Protein AF-A0A2L0NEP8-F1 (afdb_monomer)

Foldseek 3Di:
DDDDDDDDDDDDDDDDDDDDDDDDDDDDDDDDDDDDDDDDDDDDDDDDDDDDDDDDDDDDDDDDDDDDDDDDDDDDDDDDDDDDDDDDDDDQPFDDDDPVPVVVPPPDDDDDDDDDDDDDPPPPPDDPCPVVPLDLQCLQVLLQVLLVVLVPDPLSVLLCVLLVVLCVPRHPCSSVPDCSPVNSVVSSCVSNVVVVVVCVVVVNLVVVLLVVLCVPQLVVQLVCQVVVLCPVLDVLLVQQLVQLLVCCCDPSVNVNNNSLSRSLVVSSVVCNVSSHHNCSSVVSSVNSNVSRVVVVVVVLVPDDPVSVVVVVVSVVVSVVVCCLQPPLPDDLLCNLVNCVPPVVSNLCQQLLQLLVQLLQVLVPFPPVQNVLEAEEEAEVSSQVSCVVNNVVSVDDRHQALERCSLVVDWDALSSQAKYFYWYFPPPPPPVVQFAPKDFRGFGDSVNPRDDRRHRTTGIITGGGPDGRNVCSVVRHDYD

Solvent-accessible surface area (backbone atoms only — not comparable to full-atom values): 29131 Å² total; per-residue (Å²): 131,84,89,84,89,86,88,85,88,79,87,83,81,94,76,88,80,82,88,80,82,81,82,84,84,83,84,88,79,86,88,81,91,82,87,91,78,84,84,80,85,87,79,82,84,83,84,81,86,80,88,81,88,81,87,86,86,84,86,86,90,88,80,88,90,88,83,85,84,89,81,90,86,89,87,90,85,92,90,87,88,89,84,83,89,84,83,91,73,98,65,78,97,64,82,86,77,66,73,71,65,65,65,68,73,72,77,79,83,76,85,93,73,88,90,88,81,81,83,92,75,83,84,76,79,65,74,86,70,51,89,75,70,75,64,51,70,55,27,42,59,50,11,45,54,51,6,56,38,45,64,74,42,64,65,58,54,54,52,46,66,18,38,52,58,18,25,69,72,74,19,58,55,73,71,66,72,51,69,34,50,57,50,6,49,49,39,15,49,64,62,17,38,69,46,57,51,50,34,61,75,64,72,35,58,68,58,56,38,50,47,43,41,29,70,74,44,10,68,58,24,42,69,46,27,66,63,42,70,41,48,80,75,36,64,78,44,45,71,32,25,55,43,6,38,53,33,24,67,64,35,80,93,43,38,71,50,26,17,59,57,49,14,42,61,45,32,45,51,52,33,47,74,58,13,37,63,52,69,78,46,44,73,46,52,52,53,25,29,62,57,7,46,59,68,50,50,54,59,41,68,75,39,59,70,72,56,37,50,54,50,52,52,52,51,50,49,49,49,52,54,46,45,61,55,76,41,94,75,57,61,68,70,54,40,64,79,34,31,88,83,37,48,79,77,40,68,69,65,31,34,66,38,40,22,47,27,47,40,57,41,54,64,75,47,56,76,89,45,50,87,20,38,43,44,39,22,59,40,59,64,58,36,49,29,32,61,72,41,14,61,88,65,71,46,75,76,54,43,35,24,27,52,75,48,39,76,77,56,65,67,60,63,80,47,66,24,38,30,41,40,37,44,43,74,88,56,79,74,66,66,75,56,42,33,76,67,40,77,64,32,53,20,56,50,89,44,86,53,89,42,73,55,52,59,11,45,29,27,43,19,61,19,60,74,58,53,37,77,78,42,43,78,76,53,48,47,69,118

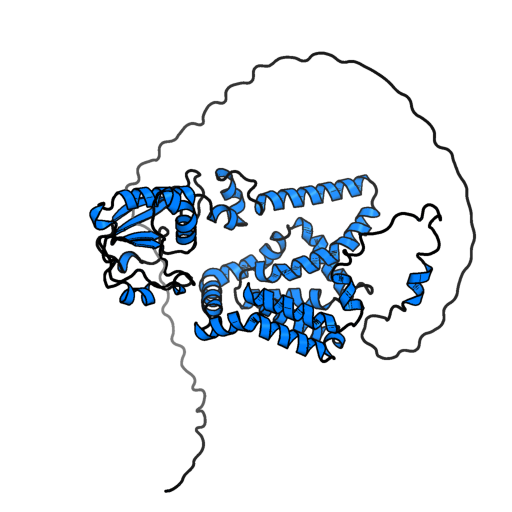Secondary structure (DSSP, 8-state):
--------PPPPP-PPPP-PPPPPPPPPPP-------PPPPP-PPPPPPPPPP---------------------------------------SS----THHHHTTSSSS------------TT---GGGSTTT--TTHHHHHHHHHHHHHTT-THHHHHHHHHHHHHHHHS-GGGGSSSHHHHHHHHHHHHHHHHHHHHHHTT-HHHHHHHHIIIIIHHHHHHHHHHHHHHTT-GGGHHHHHHHHHHHHH-TTTGGGHHHHHHHHHHHHHHHHTT--GGGGHHHHHHHHHHHHHHHHHHHHTS-HHHHHHHHHHHHHHHHHHHHHHSS-S-GGGTHHHHTT-GGGTTTTTHHHHHHHHHHHHHTS-HHHHTT-EEEESSHHHHHHHHHHSGGGTPPPPEE-BGGGGGG-PPPTT--S-EEEE--TT---GGGGEES-EEEEE---SS----TTTT-EEEEESEESS-HHHHHHHH-B--

Structure (mmCIF, N/CA/C/O backbone):
data_AF-A0A2L0NEP8-F1
#
_entry.id   AF-A0A2L0NEP8-F1
#
loop_
_atom_site.group_PDB
_atom_site.id
_atom_site.type_symbol
_atom_site.label_atom_id
_atom_site.label_alt_id
_atom_site.label_comp_id
_atom_site.label_asym_id
_atom_site.label_entity_id
_atom_site.label_seq_id
_atom_site.pdbx_PDB_ins_code
_atom_site.Cartn_x
_atom_site.Cartn_y
_atom_site.Cartn_z
_atom_site.occupancy
_atom_site.B_iso_or_equiv
_atom_site.auth_seq_id
_atom_site.auth_comp_id
_atom_site.auth_asym_id
_atom_site.auth_atom_id
_atom_site.pdbx_PDB_model_num
ATOM 1 N N . MET A 1 1 ? 28.606 -53.610 12.102 1.00 34.03 1 MET A N 1
ATOM 2 C CA . MET A 1 1 ? 29.982 -53.211 12.481 1.00 34.03 1 MET A CA 1
ATOM 3 C C . MET A 1 1 ? 29.865 -52.097 13.527 1.00 34.03 1 MET A C 1
ATOM 5 O O . MET A 1 1 ? 28.876 -51.379 13.456 1.00 34.03 1 MET A O 1
ATOM 9 N N . HIS A 1 2 ? 30.763 -52.043 14.520 1.00 31.89 2 HIS A N 1
ATOM 10 C CA . HIS A 1 2 ? 30.711 -51.232 15.767 1.00 31.89 2 HIS A CA 1
ATOM 11 C C . HIS A 1 2 ? 30.314 -49.733 15.600 1.00 31.89 2 HIS A C 1
ATOM 13 O O . HIS A 1 2 ? 30.527 -49.175 14.532 1.00 31.89 2 HIS A O 1
ATOM 19 N N . GLU A 1 3 ? 29.615 -49.044 16.526 1.00 31.06 3 GLU A N 1
ATOM 20 C CA . GLU A 1 3 ? 29.975 -48.652 17.923 1.00 31.06 3 GLU A CA 1
ATOM 21 C C . GLU A 1 3 ? 31.242 -47.759 18.004 1.00 31.06 3 GLU A C 1
ATOM 23 O O . GLU A 1 3 ? 32.249 -48.124 17.413 1.00 31.06 3 GLU A O 1
ATOM 28 N N . ARG A 1 4 ? 31.332 -46.597 18.694 1.00 31.67 4 ARG A N 1
ATOM 29 C CA . ARG A 1 4 ? 30.506 -45.807 19.671 1.00 31.67 4 ARG A CA 1
ATOM 30 C C . ARG A 1 4 ? 30.480 -44.307 19.236 1.00 31.67 4 ARG A C 1
ATOM 32 O O . ARG A 1 4 ? 31.031 -44.002 18.189 1.00 31.67 4 ARG A O 1
ATOM 39 N N . GLY A 1 5 ? 29.875 -43.286 19.874 1.00 28.48 5 GLY A N 1
ATOM 40 C CA . GLY A 1 5 ? 29.294 -43.065 21.214 1.00 28.48 5 GLY A CA 1
ATOM 41 C C . GLY A 1 5 ? 30.164 -42.127 22.090 1.00 28.48 5 GLY A C 1
ATOM 42 O O . GLY A 1 5 ? 31.145 -42.589 22.658 1.00 28.48 5 GLY A O 1
ATOM 43 N N . GLY A 1 6 ? 29.812 -40.834 22.239 1.00 27.58 6 GLY A N 1
ATOM 44 C CA . GLY A 1 6 ? 30.546 -39.864 23.089 1.00 27.58 6 GLY A CA 1
ATOM 45 C C . GLY A 1 6 ? 29.938 -38.443 23.132 1.00 27.58 6 GLY A C 1
ATOM 46 O O . GLY A 1 6 ? 29.510 -37.932 22.102 1.00 27.58 6 GLY A O 1
ATOM 47 N N . ARG A 1 7 ? 29.853 -37.821 24.325 1.00 33.91 7 ARG A N 1
ATOM 48 C CA . ARG A 1 7 ? 29.268 -36.473 24.583 1.00 33.91 7 ARG A CA 1
ATOM 49 C C . ARG A 1 7 ? 30.371 -35.386 24.810 1.00 33.91 7 ARG A C 1
ATOM 51 O O . ARG A 1 7 ? 31.460 -35.560 24.282 1.00 33.91 7 ARG A O 1
ATOM 58 N N . PRO A 1 8 ? 30.126 -34.237 25.488 1.00 37.22 8 PRO A N 1
ATOM 59 C CA . PRO A 1 8 ? 29.926 -32.934 24.845 1.00 37.22 8 PRO A CA 1
ATOM 60 C C . PRO A 1 8 ? 31.030 -31.899 25.163 1.00 37.22 8 PRO A C 1
ATOM 62 O O . PRO A 1 8 ? 31.715 -31.991 26.180 1.00 37.22 8 PRO A O 1
ATOM 65 N N . LEU A 1 9 ? 31.158 -30.845 24.348 1.00 32.69 9 LEU A N 1
ATOM 66 C CA . LEU A 1 9 ? 32.109 -29.755 24.612 1.00 32.69 9 LEU A CA 1
ATOM 67 C C . LEU A 1 9 ? 31.520 -28.663 25.522 1.00 32.69 9 LEU A C 1
ATOM 69 O O . LEU A 1 9 ? 30.507 -28.041 25.203 1.00 32.69 9 LEU A O 1
ATOM 73 N N . HIS A 1 10 ? 32.196 -28.419 26.648 1.00 29.69 10 HIS A N 1
ATOM 74 C CA . HIS A 1 10 ? 31.942 -27.301 27.562 1.00 29.69 10 HIS A CA 1
ATOM 75 C C . HIS A 1 10 ? 32.507 -25.972 27.026 1.00 29.69 10 HIS A C 1
ATOM 77 O O . HIS A 1 10 ? 33.500 -25.944 26.301 1.00 29.69 10 HIS A O 1
ATOM 83 N N . ALA A 1 11 ? 31.900 -24.856 27.441 1.00 34.84 11 ALA A N 1
ATOM 84 C CA . ALA A 1 11 ? 32.352 -23.506 27.103 1.00 34.84 11 ALA A CA 1
ATOM 85 C C . ALA A 1 11 ? 33.567 -23.045 27.950 1.00 34.84 11 ALA A C 1
ATOM 87 O O . ALA A 1 11 ? 33.593 -23.315 29.154 1.00 34.84 11 ALA A O 1
ATOM 88 N N . PRO A 1 12 ? 34.532 -22.298 27.373 1.00 39.34 12 PRO A N 1
ATOM 89 C CA . PRO A 1 12 ? 35.626 -21.652 28.105 1.00 39.34 12 PRO A CA 1
ATOM 90 C C . PRO A 1 12 ? 35.266 -20.225 28.602 1.00 39.34 12 PRO A C 1
ATOM 92 O O . PRO A 1 12 ? 34.306 -19.622 28.115 1.00 39.34 12 PRO A O 1
ATOM 95 N N . PRO A 1 13 ? 36.013 -19.662 29.579 1.00 34.97 13 PRO A N 1
ATOM 96 C CA . PRO A 1 13 ? 35.578 -18.501 30.366 1.00 34.97 13 PRO A CA 1
ATOM 97 C C . PRO A 1 13 ? 35.936 -17.113 29.791 1.00 34.97 13 PRO A C 1
ATOM 99 O O . PRO A 1 13 ? 36.787 -16.947 28.919 1.00 34.97 13 PRO A O 1
ATOM 102 N N . LEU A 1 14 ? 35.299 -16.082 30.362 1.00 37.97 14 LEU A N 1
ATOM 103 C CA . LEU A 1 14 ? 35.461 -14.660 30.027 1.00 37.97 14 LEU A CA 1
ATOM 104 C C . LEU A 1 14 ? 36.854 -14.099 30.388 1.00 37.97 14 LEU A C 1
ATOM 106 O O . LEU A 1 14 ? 37.122 -13.750 31.538 1.00 37.97 14 LEU A O 1
ATOM 110 N N . GLY A 1 15 ? 37.714 -13.915 29.383 1.00 29.77 15 GLY A N 1
ATOM 111 C CA . GLY A 1 15 ? 38.986 -13.190 29.505 1.00 29.77 15 GLY A CA 1
ATOM 112 C C . GLY A 1 15 ? 38.842 -11.671 29.315 1.00 29.77 15 GLY A C 1
ATOM 113 O O . GLY A 1 15 ? 38.336 -11.206 28.293 1.00 29.77 15 GLY A O 1
ATOM 114 N N . ARG A 1 16 ? 39.330 -10.873 30.277 1.00 35.88 16 ARG A N 1
ATOM 115 C CA . ARG A 1 16 ? 39.373 -9.396 30.191 1.00 35.88 16 ARG A CA 1
ATOM 116 C C . ARG A 1 16 ? 40.262 -8.930 29.024 1.00 35.88 16 ARG A C 1
ATOM 118 O O . ARG A 1 16 ? 41.434 -9.290 28.978 1.00 35.88 16 ARG A O 1
ATOM 125 N N . ARG A 1 17 ? 39.760 -8.055 28.139 1.00 33.59 17 ARG A N 1
ATOM 126 C CA . ARG A 1 17 ? 40.584 -7.333 27.140 1.00 33.59 17 ARG A CA 1
ATOM 127 C C . ARG A 1 17 ? 40.957 -5.917 27.622 1.00 33.59 17 ARG A C 1
ATOM 129 O O . ARG A 1 17 ? 40.126 -5.264 28.255 1.00 33.59 17 ARG A O 1
ATOM 136 N N . PRO A 1 18 ? 42.174 -5.417 27.326 1.00 33.06 18 PRO A N 1
ATOM 137 C CA . PRO A 1 18 ? 42.630 -4.099 27.768 1.00 33.06 18 PRO A CA 1
ATOM 138 C C . PRO A 1 18 ? 42.024 -2.947 26.948 1.00 33.06 18 PRO A C 1
ATOM 140 O O . PRO A 1 18 ? 41.760 -3.076 25.751 1.00 33.06 18 PRO A O 1
ATOM 143 N N . ARG A 1 19 ? 41.854 -1.782 27.589 1.00 34.41 19 ARG A N 1
ATOM 144 C CA . ARG A 1 19 ? 41.398 -0.537 26.946 1.00 34.41 19 ARG A CA 1
ATOM 145 C C . ARG A 1 19 ? 42.453 -0.023 25.954 1.00 34.41 19 ARG A C 1
ATOM 147 O O . ARG A 1 19 ? 43.504 0.449 26.382 1.00 34.41 19 ARG A O 1
ATOM 154 N N . ARG A 1 20 ? 42.15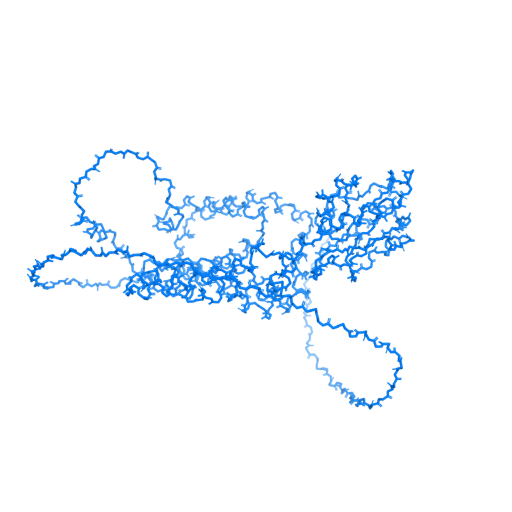9 -0.024 24.648 1.00 32.34 20 ARG A N 1
ATOM 155 C CA . ARG A 1 20 ? 42.908 0.794 23.673 1.00 32.34 20 ARG A CA 1
ATOM 156 C C . ARG A 1 20 ? 42.451 2.253 23.774 1.00 32.34 20 ARG A C 1
ATOM 158 O O . ARG A 1 20 ? 41.253 2.522 23.767 1.00 32.34 20 ARG A O 1
ATOM 165 N N . ARG A 1 21 ? 43.405 3.184 23.880 1.00 31.38 21 ARG A N 1
ATOM 166 C CA . ARG A 1 21 ? 43.153 4.633 23.804 1.00 31.38 21 ARG A CA 1
ATOM 167 C C . ARG A 1 21 ? 42.912 5.032 22.343 1.00 31.38 21 ARG A C 1
ATOM 169 O O . ARG A 1 21 ? 43.644 4.578 21.468 1.00 31.38 21 ARG A O 1
ATOM 176 N N . LEU A 1 22 ? 41.921 5.887 22.101 1.00 35.12 22 LEU A N 1
ATOM 177 C CA . LEU A 1 22 ? 41.746 6.598 20.830 1.00 35.12 22 LEU A CA 1
ATOM 178 C C . LEU A 1 22 ? 42.653 7.847 20.810 1.00 35.12 22 LEU A C 1
ATOM 180 O O . LEU A 1 22 ? 42.788 8.487 21.856 1.00 35.12 22 LEU A O 1
ATOM 184 N N . PRO A 1 23 ? 43.266 8.208 19.667 1.00 32.97 23 PRO A N 1
ATOM 185 C CA . PRO A 1 23 ? 43.947 9.491 19.503 1.00 32.97 23 PRO A CA 1
ATOM 186 C C . PRO A 1 23 ? 42.930 10.643 19.334 1.00 32.97 23 PRO A C 1
ATOM 188 O O . PRO A 1 23 ? 41.800 10.399 18.902 1.00 32.97 23 PRO A O 1
ATOM 191 N N . PRO A 1 24 ? 43.295 11.894 19.674 1.00 34.19 24 PRO A N 1
ATOM 192 C CA . PRO A 1 24 ? 42.386 13.037 19.604 1.00 34.19 24 PRO A CA 1
ATOM 193 C C . PRO A 1 24 ? 42.162 13.534 18.167 1.00 34.19 24 PRO A C 1
ATOM 195 O O . PRO A 1 24 ? 43.069 13.519 17.336 1.00 34.19 24 PRO A O 1
ATOM 198 N N . LEU A 1 25 ? 40.950 14.025 17.899 1.00 32.41 25 LEU A N 1
ATOM 199 C CA . LEU A 1 25 ? 40.577 14.697 16.651 1.00 32.41 25 LEU A CA 1
ATOM 200 C C . LEU A 1 25 ? 41.101 16.142 16.632 1.00 32.41 25 LEU A C 1
ATOM 202 O O . LEU A 1 25 ? 40.909 16.883 17.596 1.00 32.41 25 LEU A O 1
ATOM 206 N N . ALA A 1 26 ? 41.716 16.549 15.520 1.00 31.98 26 ALA A N 1
ATOM 207 C CA . ALA A 1 26 ? 42.126 17.932 15.272 1.00 31.98 26 ALA A CA 1
ATOM 208 C C . ALA A 1 26 ? 40.973 18.767 14.662 1.00 31.98 26 ALA A C 1
ATOM 210 O O . ALA A 1 26 ? 40.161 18.217 13.913 1.00 31.98 26 ALA A O 1
ATOM 211 N N . PRO A 1 27 ? 40.886 20.082 14.945 1.00 34.81 27 PRO A N 1
ATOM 212 C CA . PRO A 1 27 ? 39.843 20.952 14.403 1.00 34.81 27 PRO A CA 1
ATOM 213 C C . PRO A 1 27 ? 40.176 21.449 12.979 1.00 34.81 27 PRO A C 1
ATOM 215 O O . PRO A 1 27 ? 41.346 21.694 12.676 1.00 34.81 27 PRO A O 1
ATOM 218 N N . PRO A 1 28 ? 39.178 21.663 12.099 1.00 33.00 28 PRO A N 1
ATOM 219 C CA . PRO A 1 28 ? 39.410 22.220 10.768 1.00 33.00 28 PRO A CA 1
ATOM 220 C C . PRO A 1 28 ? 39.503 23.756 10.793 1.00 33.00 28 PRO A C 1
ATOM 222 O O . PRO A 1 28 ? 38.579 24.442 11.232 1.00 33.00 28 PRO A O 1
ATOM 225 N N . HIS A 1 29 ? 40.599 24.303 10.259 1.00 29.47 29 HIS A N 1
ATOM 226 C CA . HIS A 1 29 ? 40.735 25.734 9.963 1.00 29.47 29 HIS A CA 1
ATOM 227 C C . HIS A 1 29 ? 40.059 26.126 8.636 1.00 29.47 29 HIS A C 1
ATOM 229 O O . HIS A 1 29 ? 39.839 25.299 7.750 1.00 29.47 29 HIS A O 1
ATOM 235 N N . LEU A 1 30 ? 39.743 27.419 8.501 1.00 31.16 30 LEU A N 1
ATOM 236 C CA . LEU A 1 30 ? 39.098 28.007 7.327 1.00 31.16 30 LEU A CA 1
ATOM 237 C C . LEU A 1 30 ? 39.950 27.925 6.047 1.00 31.16 30 LEU A C 1
ATOM 239 O O . LEU A 1 30 ? 41.155 28.153 6.075 1.00 31.16 30 LEU A O 1
ATOM 243 N N . GLY A 1 31 ? 39.253 27.861 4.907 1.00 27.06 31 GLY A N 1
ATOM 244 C CA . GLY A 1 31 ? 39.564 28.749 3.781 1.00 27.06 31 GLY A CA 1
ATOM 245 C C . GLY A 1 31 ? 40.138 28.112 2.516 1.00 27.06 31 GLY A C 1
ATOM 246 O O . GLY A 1 31 ? 41.349 28.007 2.357 1.00 27.06 31 GLY A O 1
ATOM 247 N N . ARG A 1 32 ? 39.274 27.875 1.519 1.00 28.06 32 ARG A N 1
ATOM 248 C CA . ARG A 1 32 ? 39.637 27.975 0.094 1.00 28.06 32 ARG A CA 1
ATOM 249 C C . ARG A 1 32 ? 38.433 28.433 -0.732 1.00 28.06 32 ARG A C 1
ATOM 251 O O . ARG A 1 32 ? 37.340 27.894 -0.597 1.00 28.06 32 ARG A O 1
ATOM 258 N N . ARG A 1 33 ? 38.636 29.466 -1.557 1.00 29.19 33 ARG A N 1
ATOM 259 C CA . ARG A 1 33 ? 37.640 29.996 -2.504 1.00 29.19 33 ARG A CA 1
ATOM 260 C C . ARG A 1 33 ? 37.577 29.100 -3.746 1.00 29.19 33 ARG A C 1
ATOM 262 O O . ARG A 1 33 ? 38.622 28.664 -4.217 1.00 29.19 33 ARG A O 1
ATOM 269 N N . ILE A 1 34 ? 36.387 28.925 -4.320 1.00 31.52 34 ILE A N 1
ATOM 270 C CA . ILE A 1 34 ? 36.186 28.438 -5.696 1.00 31.52 34 ILE A CA 1
ATOM 271 C C . ILE A 1 34 ? 35.300 29.475 -6.418 1.00 31.52 34 ILE A C 1
ATOM 273 O O . ILE A 1 34 ? 34.304 29.904 -5.830 1.00 31.52 34 ILE A O 1
ATOM 277 N N . PRO A 1 35 ? 35.663 29.942 -7.628 1.00 30.11 35 PRO A N 1
ATOM 278 C CA . PRO A 1 35 ? 34.928 30.990 -8.338 1.00 30.11 35 PRO A CA 1
ATOM 279 C C . PRO A 1 35 ? 33.798 30.442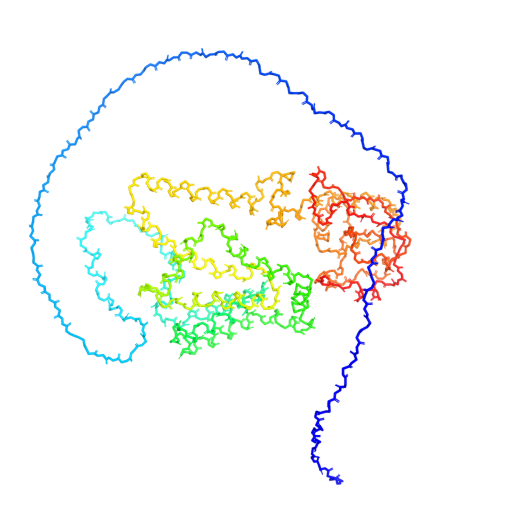 -9.228 1.00 30.11 35 PRO A C 1
ATOM 281 O O . PRO A 1 35 ? 33.848 29.303 -9.678 1.00 30.11 35 PRO A O 1
ATOM 284 N N . GLY A 1 36 ? 32.840 31.312 -9.572 1.00 28.05 36 GLY A N 1
ATOM 285 C CA . GLY A 1 36 ? 32.010 31.161 -10.776 1.00 28.05 36 GLY A CA 1
ATOM 286 C C . GLY A 1 36 ? 30.627 30.524 -10.596 1.00 28.05 36 GLY A C 1
ATOM 287 O O . GLY A 1 36 ? 30.440 29.331 -10.813 1.00 28.05 36 GLY A O 1
ATOM 288 N N . ARG A 1 37 ? 29.612 31.355 -10.335 1.00 29.03 37 ARG A N 1
ATOM 289 C CA . ARG A 1 37 ? 28.205 31.057 -10.659 1.00 29.03 37 ARG A CA 1
ATOM 290 C C . ARG A 1 37 ? 27.586 32.328 -11.259 1.00 29.03 37 ARG A C 1
ATOM 292 O O . ARG A 1 37 ? 27.694 33.368 -10.608 1.00 29.03 37 ARG A O 1
ATOM 299 N N . PRO A 1 38 ? 26.987 32.299 -12.463 1.00 33.47 38 PRO A N 1
ATOM 300 C CA . PRO A 1 38 ? 26.342 33.482 -13.027 1.00 33.47 38 PRO A CA 1
ATOM 301 C C . PRO A 1 38 ? 25.057 33.823 -12.245 1.00 33.47 38 PRO A C 1
ATOM 303 O O . PRO A 1 38 ? 24.418 32.916 -11.697 1.00 33.47 38 PRO A O 1
ATOM 306 N N . PRO A 1 39 ? 24.664 35.107 -12.166 1.00 32.06 39 PRO A N 1
ATOM 307 C CA . PRO A 1 39 ? 23.442 35.512 -11.479 1.00 32.06 39 PRO A CA 1
ATOM 308 C C . PRO A 1 39 ? 22.195 35.042 -12.240 1.00 32.06 39 PRO A C 1
ATOM 310 O O . PRO A 1 39 ? 22.161 35.038 -13.470 1.00 32.06 39 PRO A O 1
ATOM 313 N N . ARG A 1 40 ? 21.143 34.668 -11.501 1.00 33.22 40 ARG A N 1
ATOM 314 C CA . ARG A 1 40 ? 19.807 34.442 -12.075 1.00 33.22 40 ARG A CA 1
ATOM 315 C C . ARG A 1 40 ? 19.156 35.793 -12.409 1.00 33.22 40 ARG A C 1
ATOM 317 O O . ARG A 1 40 ? 19.305 36.715 -11.606 1.00 33.22 40 ARG A O 1
ATOM 324 N N . PRO A 1 41 ? 18.404 35.915 -13.518 1.00 30.95 41 PRO A N 1
ATOM 325 C CA . PRO A 1 41 ? 17.611 37.109 -13.778 1.00 30.95 41 PRO A CA 1
ATOM 326 C C . PRO A 1 41 ? 16.477 37.239 -12.754 1.00 30.95 41 PRO A C 1
ATOM 328 O O . PRO A 1 41 ? 15.846 36.250 -12.372 1.00 30.95 41 PRO A O 1
ATOM 331 N N . VAL A 1 42 ? 16.221 38.473 -12.325 1.00 32.34 42 VAL A N 1
ATOM 332 C CA . VAL A 1 42 ? 15.016 38.847 -11.578 1.00 32.34 42 VAL A CA 1
ATOM 333 C C . VAL A 1 42 ? 13.874 38.980 -12.586 1.00 32.34 42 VAL A C 1
ATOM 335 O O . VAL A 1 42 ? 14.042 39.631 -13.613 1.00 32.34 42 VAL A O 1
ATOM 338 N N . LEU A 1 43 ? 12.733 38.350 -12.304 1.00 32.62 43 LEU A N 1
ATOM 339 C CA . LEU A 1 43 ? 11.493 38.531 -13.059 1.00 32.62 43 LEU A CA 1
ATOM 340 C C . LEU A 1 43 ? 10.520 39.355 -12.216 1.00 32.62 43 LEU A C 1
ATOM 342 O O . LEU A 1 43 ? 10.201 38.971 -11.090 1.00 32.62 43 LEU A O 1
ATOM 346 N N . ASP A 1 44 ? 10.061 40.473 -12.775 1.00 29.80 44 ASP A N 1
ATOM 347 C CA . ASP A 1 44 ? 9.070 41.345 -12.148 1.00 29.80 44 ASP A CA 1
ATOM 348 C C . ASP A 1 44 ? 7.683 40.675 -12.055 1.00 29.80 44 ASP A C 1
ATOM 350 O O . ASP A 1 44 ? 7.317 39.860 -12.911 1.00 29.80 44 ASP A O 1
ATOM 354 N N . PRO A 1 45 ? 6.873 41.007 -11.032 1.00 31.27 45 PRO A N 1
ATOM 355 C CA . PRO A 1 45 ? 5.528 40.464 -10.883 1.00 31.27 45 PRO A CA 1
ATOM 356 C C . PRO A 1 45 ? 4.541 41.085 -11.896 1.00 31.27 45 PRO A C 1
ATOM 358 O O . PRO A 1 45 ? 4.569 42.296 -12.124 1.00 31.27 45 PRO A O 1
ATOM 361 N N . PRO A 1 46 ? 3.608 40.301 -12.472 1.00 33.25 46 PRO A N 1
ATOM 362 C CA . PRO A 1 46 ? 2.650 40.811 -13.449 1.00 33.25 46 PRO A CA 1
ATOM 363 C C . PRO A 1 46 ? 1.561 41.692 -12.816 1.00 33.25 46 PRO A C 1
ATOM 365 O O . PRO A 1 46 ? 1.004 41.386 -11.759 1.00 33.25 46 PRO A O 1
ATOM 368 N N . LEU A 1 47 ? 1.214 42.772 -13.520 1.00 30.33 47 LEU A N 1
ATOM 369 C CA . LEU A 1 47 ? 0.160 43.721 -13.154 1.00 30.33 47 LEU A CA 1
ATOM 370 C C . LEU A 1 47 ? -1.246 43.096 -13.253 1.00 30.33 47 LEU A C 1
ATOM 372 O O . LEU A 1 47 ? -1.606 42.488 -14.260 1.00 30.33 47 LEU A O 1
ATOM 376 N N . LEU A 1 48 ? -2.075 43.316 -12.228 1.00 31.94 48 LEU A N 1
ATOM 377 C CA . LEU A 1 48 ? -3.499 42.957 -12.230 1.00 31.94 48 LEU A CA 1
ATOM 378 C C . LEU A 1 48 ? -4.339 44.006 -12.989 1.00 31.94 48 LEU A C 1
ATOM 380 O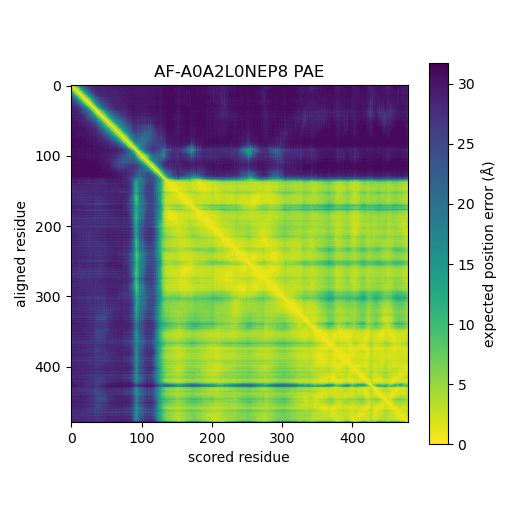 O . LEU A 1 48 ? -4.232 45.194 -12.674 1.00 31.94 48 LEU A O 1
ATOM 384 N N . PRO A 1 49 ? -5.248 43.610 -13.902 1.00 33.59 49 PRO A N 1
ATOM 385 C CA . PRO A 1 49 ? -6.222 44.529 -14.481 1.00 33.59 49 PRO A CA 1
ATOM 386 C C . PRO A 1 49 ? -7.346 44.869 -13.486 1.00 33.59 49 PRO A C 1
ATOM 388 O O . PRO A 1 49 ? -7.821 44.034 -12.713 1.00 33.59 49 PRO A O 1
ATOM 391 N N . THR A 1 50 ? -7.782 46.126 -13.510 1.00 30.39 50 THR A N 1
ATOM 392 C CA . THR A 1 50 ? -8.698 46.723 -12.529 1.00 30.39 50 THR A CA 1
ATOM 393 C C . THR A 1 50 ? -10.177 46.408 -12.784 1.00 30.39 50 THR A C 1
ATOM 395 O O . THR A 1 50 ? -10.656 46.348 -13.916 1.00 30.39 50 THR A O 1
ATOM 398 N N . ARG A 1 51 ? -10.954 46.266 -11.699 1.00 30.11 51 ARG A N 1
ATOM 399 C CA . ARG A 1 51 ? -12.426 46.192 -11.755 1.00 30.11 51 ARG A CA 1
ATOM 400 C C . ARG A 1 51 ? -13.018 47.528 -12.221 1.00 30.11 51 ARG A C 1
ATOM 402 O O . ARG A 1 51 ? -12.780 48.550 -11.582 1.00 30.11 51 ARG A O 1
ATOM 409 N N . ARG A 1 52 ? -13.911 47.504 -13.219 1.00 28.75 52 ARG A N 1
ATOM 410 C CA . ARG A 1 52 ? -14.919 48.565 -13.420 1.00 28.75 52 ARG A CA 1
ATOM 411 C C . ARG A 1 52 ? -16.225 48.203 -12.714 1.00 28.75 52 ARG A C 1
ATOM 413 O O . ARG A 1 52 ? -16.670 47.059 -12.759 1.00 28.75 52 ARG A O 1
ATOM 420 N N . ALA A 1 53 ? -16.830 49.191 -12.061 1.00 29.33 53 ALA A N 1
ATOM 421 C CA . ALA A 1 53 ? -18.082 49.046 -11.327 1.00 29.33 53 ALA A CA 1
ATOM 422 C C . ALA A 1 53 ? -19.320 49.169 -12.235 1.00 29.33 53 ALA A C 1
ATOM 424 O O . ALA A 1 53 ? -19.312 49.912 -13.216 1.00 29.33 53 ALA A O 1
ATOM 425 N N . ARG A 1 54 ? -20.417 48.511 -11.842 1.00 31.73 54 ARG A N 1
ATOM 426 C CA . ARG A 1 54 ? -21.797 48.884 -12.196 1.00 31.73 54 ARG A CA 1
ATOM 427 C C . ARG A 1 54 ? -22.664 48.792 -10.936 1.00 31.73 54 ARG A C 1
ATOM 429 O O . ARG A 1 54 ? -22.442 47.913 -10.107 1.00 31.73 54 ARG A O 1
ATOM 436 N N . GLY A 1 55 ? -23.566 49.760 -10.767 1.00 29.20 55 GLY A N 1
ATOM 437 C CA . GLY A 1 55 ? -24.353 49.960 -9.544 1.00 29.20 55 GLY A CA 1
ATOM 438 C C . GLY A 1 55 ? -25.594 49.060 -9.415 1.00 29.20 55 GLY A C 1
ATOM 439 O O . GLY A 1 55 ? -25.875 48.267 -10.314 1.00 29.20 55 GLY A O 1
ATOM 440 N N . PRO A 1 56 ? -26.337 49.180 -8.298 1.00 36.06 56 PRO A N 1
ATOM 441 C CA . PRO A 1 56 ? -27.457 48.304 -7.960 1.00 36.06 56 PRO A CA 1
ATOM 442 C C . PRO A 1 56 ? -28.830 48.865 -8.387 1.00 36.06 56 PRO A C 1
ATOM 444 O O . PRO A 1 56 ? -29.009 50.085 -8.423 1.00 36.06 56 PRO A O 1
ATOM 447 N N . PRO A 1 57 ? -29.841 48.003 -8.593 1.00 33.97 57 PRO A N 1
ATOM 448 C CA . PRO A 1 57 ? -31.251 48.368 -8.504 1.00 33.97 57 PRO A CA 1
ATOM 449 C C . PRO A 1 57 ? -31.874 48.024 -7.131 1.00 33.97 57 PRO A C 1
ATOM 451 O O . PRO A 1 57 ? -31.218 47.499 -6.231 1.00 33.97 57 PRO A O 1
ATOM 454 N N . ARG A 1 58 ? -33.132 48.447 -6.958 1.00 28.56 58 ARG A N 1
ATOM 455 C CA . ARG A 1 58 ? -33.804 48.753 -5.680 1.00 28.56 58 ARG A CA 1
ATOM 456 C C . ARG A 1 58 ? -34.466 47.561 -4.958 1.00 28.56 58 ARG A C 1
ATOM 458 O O . ARG A 1 58 ? -34.496 46.437 -5.443 1.00 28.56 58 ARG A O 1
ATOM 465 N N . ARG A 1 59 ? -34.969 47.890 -3.760 1.00 29.11 59 ARG A N 1
ATOM 466 C CA . ARG A 1 59 ? -35.856 47.121 -2.867 1.00 29.11 59 ARG A CA 1
ATOM 467 C C . ARG A 1 59 ? -37.1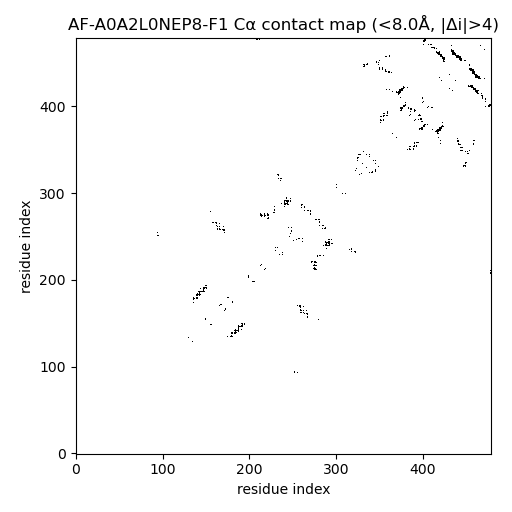67 46.711 -3.548 1.00 29.11 59 ARG A C 1
ATOM 469 O O . ARG A 1 59 ? -37.616 47.446 -4.415 1.00 29.11 59 ARG A O 1
ATOM 476 N N . ASP A 1 60 ? -37.824 45.705 -2.970 1.00 26.42 60 ASP A N 1
ATOM 477 C CA . ASP A 1 60 ? -39.263 45.757 -2.679 1.00 26.42 60 ASP A CA 1
ATOM 478 C C . ASP A 1 60 ? -39.563 45.106 -1.315 1.00 26.42 60 ASP A C 1
ATOM 480 O O . ASP A 1 60 ? -38.777 44.305 -0.799 1.00 26.42 60 ASP A O 1
ATOM 484 N N . GLU A 1 61 ? -40.662 45.532 -0.694 1.00 27.17 61 GLU A N 1
ATOM 485 C CA . GLU A 1 61 ? -41.129 45.114 0.635 1.00 27.17 61 GLU A CA 1
ATOM 486 C C . GLU A 1 61 ? -42.044 43.880 0.572 1.00 27.17 61 GLU A C 1
ATOM 488 O O . GLU A 1 61 ? -42.634 43.599 -0.465 1.00 27.17 61 GLU A O 1
ATOM 493 N N . LEU A 1 62 ? -42.233 43.194 1.710 1.00 27.36 62 LEU A N 1
ATOM 494 C CA . LEU A 1 62 ? -43.563 42.833 2.240 1.00 27.36 62 LEU A CA 1
ATOM 495 C C . LEU A 1 62 ? -43.455 42.205 3.645 1.00 27.36 62 LEU A C 1
ATOM 497 O O . LEU A 1 62 ? -42.442 41.606 4.010 1.00 27.36 62 LEU A O 1
ATOM 501 N N . ALA A 1 63 ? -44.495 42.391 4.462 1.00 26.94 63 ALA A N 1
ATOM 502 C CA . ALA A 1 63 ? -44.468 42.165 5.911 1.00 26.94 63 ALA A CA 1
ATOM 503 C C . ALA A 1 63 ? -45.284 40.939 6.390 1.00 26.94 63 ALA A C 1
ATOM 505 O O . ALA A 1 63 ? -46.138 40.441 5.671 1.00 26.94 63 ALA A O 1
ATOM 506 N N . HIS A 1 64 ? -44.965 40.496 7.622 1.00 25.75 64 HIS A N 1
ATOM 507 C CA . HIS A 1 64 ? -45.768 39.888 8.722 1.00 25.75 64 HIS A CA 1
ATOM 508 C C . HIS A 1 64 ? -47.225 39.363 8.518 1.00 25.75 64 HIS A C 1
ATOM 510 O O . HIS A 1 64 ? -47.911 39.827 7.620 1.00 25.75 64 HIS A O 1
ATOM 516 N N . PRO A 1 65 ? -47.776 38.474 9.403 1.00 35.28 65 PRO A N 1
ATOM 517 C CA . PRO A 1 65 ? -47.508 38.366 10.855 1.00 35.28 65 PRO A CA 1
ATOM 518 C C . PRO A 1 65 ? -47.444 36.930 11.460 1.00 35.28 65 PRO A C 1
ATOM 520 O O . PRO A 1 65 ? -47.303 35.928 10.767 1.00 35.28 65 PRO A O 1
ATOM 523 N N . ALA A 1 66 ? -47.483 36.843 12.800 1.00 26.77 66 ALA A N 1
ATOM 524 C CA . ALA A 1 66 ? -47.250 35.646 13.624 1.00 26.77 66 ALA A CA 1
ATOM 525 C C . ALA A 1 66 ? -48.526 34.964 14.179 1.00 26.77 66 ALA A C 1
ATOM 527 O O . ALA A 1 66 ? -49.577 35.593 14.280 1.00 26.77 66 ALA A O 1
ATOM 528 N N . ALA A 1 67 ? -48.407 33.720 14.686 1.00 27.28 67 ALA A N 1
ATOM 529 C CA . ALA A 1 67 ? -49.465 33.063 15.474 1.00 27.28 67 ALA A CA 1
ATOM 530 C C . ALA A 1 67 ? -48.972 32.141 16.627 1.00 27.28 67 ALA A C 1
ATOM 532 O O . ALA A 1 67 ? -48.428 31.064 16.414 1.00 27.28 67 ALA A O 1
ATOM 533 N N . ARG A 1 68 ? -49.241 32.601 17.860 1.00 27.41 68 ARG A N 1
ATOM 534 C CA . ARG A 1 68 ? -49.731 31.898 19.079 1.00 27.41 68 ARG A CA 1
ATOM 535 C C . ARG A 1 68 ? -49.138 30.547 19.562 1.00 27.41 68 ARG A C 1
ATOM 537 O O . ARG A 1 68 ? -49.247 29.503 18.932 1.00 27.41 68 ARG A O 1
ATOM 544 N N . ARG A 1 69 ? -48.716 30.552 20.840 1.00 28.89 69 ARG A N 1
ATOM 545 C CA . ARG A 1 69 ? -48.691 29.388 21.764 1.00 28.89 69 ARG A CA 1
ATOM 546 C C . ARG A 1 69 ? -50.065 29.175 22.433 1.00 28.89 69 ARG A C 1
ATOM 548 O O . ARG A 1 69 ? -50.778 30.159 22.621 1.00 28.89 69 ARG A O 1
ATOM 555 N N . PRO A 1 70 ? -50.313 27.988 23.017 1.00 32.22 70 PRO A N 1
ATOM 556 C CA . PRO A 1 70 ? -51.063 27.850 24.271 1.00 32.22 70 PRO A CA 1
ATOM 557 C C . PRO A 1 70 ? -50.212 27.294 25.439 1.00 32.22 70 PRO A C 1
ATOM 559 O O . PRO A 1 70 ? -49.074 26.856 25.263 1.00 32.22 70 PRO A O 1
ATOM 562 N N . ARG A 1 71 ? -50.754 27.371 26.665 1.00 27.08 71 ARG A N 1
ATOM 563 C CA . ARG A 1 71 ? -50.095 27.033 27.946 1.00 27.08 71 ARG A CA 1
ATOM 564 C C . ARG A 1 71 ? -50.586 25.696 28.532 1.00 27.08 71 ARG A C 1
ATOM 566 O O . ARG A 1 71 ? -51.781 25.447 28.528 1.00 27.08 71 ARG A O 1
ATOM 573 N N . GLY A 1 72 ? -49.680 24.991 29.222 1.00 24.73 72 GLY A N 1
ATOM 574 C CA . GLY A 1 72 ? -49.910 24.474 30.585 1.00 24.73 72 GLY A CA 1
ATOM 575 C C . GLY A 1 72 ? -50.538 23.084 30.796 1.00 24.73 72 GLY A C 1
ATOM 576 O O . GLY A 1 72 ? -51.626 22.801 30.312 1.00 24.73 72 GLY A O 1
ATOM 577 N N . ARG A 1 73 ? -49.909 22.284 31.676 1.00 27.31 73 ARG A N 1
ATOM 578 C CA . ARG A 1 73 ? -50.499 21.779 32.943 1.00 27.31 73 ARG A CA 1
ATOM 579 C C . ARG A 1 73 ? -49.445 21.072 33.816 1.00 27.31 73 ARG A C 1
ATOM 581 O O . ARG A 1 73 ? -48.495 20.489 33.303 1.00 27.31 73 ARG A O 1
ATOM 588 N N . HIS A 1 74 ? -49.614 21.157 35.137 1.00 25.92 74 HIS A N 1
ATOM 589 C CA . HIS A 1 74 ? -48.812 20.456 36.150 1.00 25.92 74 HIS A CA 1
ATOM 590 C C . HIS A 1 74 ? -49.373 19.057 36.442 1.00 25.92 74 HIS A C 1
ATOM 592 O O . HIS A 1 74 ? -50.590 18.906 36.483 1.00 25.92 74 HIS A O 1
ATOM 598 N N . VAL A 1 75 ? -48.503 18.105 36.807 1.00 27.66 75 VAL A N 1
ATOM 599 C CA . VAL A 1 75 ? -48.832 16.983 37.712 1.00 27.66 75 VAL A CA 1
ATOM 600 C C . VAL A 1 75 ? -47.631 16.712 38.638 1.00 27.66 75 VAL A C 1
ATOM 602 O O . VAL A 1 75 ? -46.487 16.687 38.184 1.00 27.66 75 VAL A O 1
ATOM 605 N N . ARG A 1 76 ? -47.894 16.532 39.940 1.00 23.66 76 ARG A N 1
ATOM 606 C CA . ARG A 1 76 ? -46.968 16.051 40.993 1.00 23.66 76 ARG A CA 1
ATOM 607 C C . ARG A 1 76 ? -47.333 14.603 41.365 1.00 23.66 76 ARG A C 1
ATOM 609 O O . ARG A 1 76 ? -48.485 14.241 41.169 1.00 23.66 76 ARG A O 1
ATOM 616 N N . LEU A 1 77 ? -46.380 13.866 41.962 1.00 26.94 77 LEU A N 1
ATOM 617 C CA . LEU A 1 77 ? -46.472 12.786 42.991 1.00 26.94 77 LEU A CA 1
ATOM 618 C C . LEU A 1 77 ? -45.239 11.855 42.813 1.00 26.94 77 LEU A C 1
ATOM 620 O O . LEU A 1 77 ? -45.001 11.386 41.707 1.00 26.94 77 LEU A O 1
ATOM 624 N N . VAL A 1 78 ? -44.255 11.796 43.729 1.00 26.08 78 VAL A N 1
ATOM 625 C CA . VAL A 1 78 ? -44.203 11.159 45.077 1.00 26.08 78 VAL A CA 1
ATOM 626 C C . VAL A 1 78 ? -43.989 9.631 45.025 1.00 26.08 78 VAL A C 1
ATOM 628 O O . VAL A 1 78 ? -44.717 8.936 44.329 1.00 26.08 78 VAL A O 1
ATOM 631 N N . GLY A 1 79 ? -43.024 9.111 45.810 1.00 24.91 79 GLY A N 1
ATOM 632 C CA . GLY A 1 79 ? -42.938 7.682 46.184 1.00 24.91 79 GLY A CA 1
ATOM 633 C C . GLY A 1 79 ? -41.568 6.993 46.009 1.00 24.91 79 GLY A C 1
ATOM 634 O O . GLY A 1 79 ? -41.129 6.724 44.895 1.00 24.91 79 GLY A O 1
ATOM 635 N N . HIS A 1 80 ? -40.920 6.643 47.122 1.00 24.67 80 HIS A N 1
ATOM 636 C CA . HIS A 1 80 ? -39.712 5.794 47.260 1.00 24.67 80 HIS A CA 1
ATOM 637 C C . HIS A 1 80 ? -40.103 4.540 48.098 1.00 24.67 80 HIS A C 1
ATOM 639 O O . HIS A 1 80 ? -41.236 4.515 48.576 1.00 24.67 80 HIS A O 1
ATOM 645 N N . PRO A 1 81 ? -39.220 3.578 48.453 1.00 45.50 81 PRO A N 1
ATOM 646 C CA . PRO A 1 81 ? -38.076 2.956 47.765 1.00 45.50 81 PRO A CA 1
ATOM 647 C C . PRO A 1 81 ? -38.147 1.395 47.810 1.00 45.50 81 PRO A C 1
ATOM 649 O O . PRO A 1 81 ? -39.113 0.817 48.293 1.00 45.50 81 PRO A O 1
ATOM 652 N N . GLY A 1 82 ? -37.094 0.678 47.378 1.00 26.16 82 GLY A N 1
ATOM 653 C CA . GLY A 1 82 ? -36.948 -0.765 47.665 1.00 26.16 82 GLY A CA 1
ATOM 654 C C . GLY A 1 82 ? -35.671 -1.414 47.107 1.00 26.16 82 GLY A C 1
ATOM 655 O O . GLY A 1 82 ? -35.492 -1.492 45.892 1.00 26.16 82 GLY A O 1
ATOM 656 N N . ARG A 1 83 ? -34.781 -1.904 47.986 1.00 28.56 83 ARG A N 1
ATOM 657 C CA . ARG A 1 83 ? -33.574 -2.701 47.659 1.00 28.56 83 ARG A CA 1
ATOM 658 C C . ARG A 1 83 ? -33.682 -4.106 48.268 1.00 28.56 83 ARG A C 1
ATOM 660 O O . ARG A 1 83 ? -34.078 -4.203 49.425 1.00 28.56 83 ARG A O 1
ATOM 667 N N . PRO A 1 84 ? -33.167 -5.144 47.587 1.00 31.27 84 PRO A N 1
ATOM 668 C CA . PRO A 1 84 ? -32.575 -6.304 48.264 1.00 31.27 84 PRO A CA 1
ATOM 669 C C . PRO A 1 84 ? -31.036 -6.302 48.209 1.00 31.27 84 PRO A C 1
ATOM 671 O O . PRO A 1 84 ? -30.423 -5.664 47.349 1.00 31.27 84 PRO A O 1
ATOM 674 N N . ARG A 1 85 ? -30.419 -7.016 49.158 1.00 27.34 85 ARG A N 1
ATOM 675 C CA . ARG A 1 85 ? -28.962 -7.192 49.326 1.00 27.34 85 ARG A CA 1
ATOM 676 C C . ARG A 1 85 ? -28.387 -8.213 48.326 1.00 27.34 85 ARG A C 1
ATOM 678 O O . ARG A 1 85 ? -29.129 -8.996 47.744 1.00 27.34 85 ARG A O 1
ATOM 685 N N . ALA A 1 86 ? -27.061 -8.228 48.167 1.00 26.41 86 ALA A N 1
ATOM 686 C CA . ALA A 1 86 ? -26.330 -9.200 47.348 1.00 26.41 86 ALA A CA 1
ATOM 687 C C . ALA A 1 86 ? -25.262 -9.940 48.175 1.00 26.41 86 ALA A C 1
ATOM 689 O O . ALA A 1 86 ? -24.606 -9.319 49.009 1.00 26.41 86 ALA A O 1
ATOM 690 N N . HIS A 1 87 ? -25.052 -11.231 47.893 1.00 28.50 87 HIS A N 1
ATOM 691 C CA . HIS A 1 87 ? -23.886 -12.002 48.347 1.00 28.50 87 HIS A CA 1
ATOM 692 C C . HIS A 1 87 ? -22.823 -12.086 47.229 1.00 28.50 87 HIS A C 1
ATOM 694 O O . HIS A 1 87 ? -23.192 -12.161 46.053 1.00 28.50 87 HIS A O 1
ATOM 700 N N . PRO A 1 88 ? -21.513 -12.078 47.550 1.00 34.31 88 PRO A N 1
ATOM 701 C CA . PRO A 1 88 ? -20.455 -12.017 46.545 1.00 34.31 88 PRO A CA 1
ATOM 702 C C . PRO A 1 88 ? -19.960 -13.407 46.108 1.00 34.31 88 PRO A C 1
ATOM 704 O O . PRO A 1 88 ? -19.217 -14.073 46.823 1.00 34.31 88 PRO A O 1
ATOM 707 N N . GLY A 1 89 ? -20.286 -13.810 44.878 1.00 28.55 89 GLY A N 1
ATOM 708 C CA . GLY A 1 89 ? -19.545 -14.855 44.163 1.00 28.55 89 GLY A CA 1
ATOM 709 C C . GLY A 1 89 ? -18.405 -14.240 43.346 1.00 28.55 89 GLY A C 1
ATOM 710 O O . GLY A 1 89 ? -18.636 -13.277 42.612 1.00 28.55 89 GLY A O 1
ATOM 711 N N . ARG A 1 90 ? -17.180 -14.782 43.440 1.00 39.53 90 ARG A N 1
ATOM 712 C CA . ARG A 1 90 ? -16.037 -14.337 42.618 1.00 39.53 90 ARG A CA 1
ATOM 713 C C . ARG A 1 90 ? -16.340 -14.588 41.134 1.00 39.53 90 ARG A C 1
ATOM 715 O O . ARG A 1 90 ? -16.356 -15.731 40.689 1.00 39.53 90 ARG A O 1
ATOM 722 N N . GLY A 1 91 ? -16.574 -13.524 40.370 1.00 33.38 91 GLY A N 1
ATOM 723 C CA . GLY A 1 91 ? -16.860 -13.586 38.937 1.00 33.38 91 GLY A CA 1
ATOM 724 C C . GLY A 1 91 ? -16.223 -12.419 38.192 1.00 33.38 91 GLY A C 1
ATOM 725 O O . GLY A 1 91 ? -16.088 -11.333 38.754 1.00 33.38 91 GLY A O 1
ATOM 726 N N . ASP A 1 92 ? -15.825 -12.662 36.939 1.00 43.56 92 ASP A N 1
ATOM 727 C CA . ASP A 1 92 ? -15.132 -11.698 36.075 1.00 43.56 92 ASP A CA 1
ATOM 728 C C . ASP A 1 92 ? -15.749 -10.293 36.153 1.00 43.56 92 ASP A C 1
ATOM 730 O O . ASP A 1 92 ? -16.946 -10.116 35.919 1.00 43.56 92 ASP A O 1
ATOM 734 N N . GLY A 1 93 ? -14.914 -9.287 36.435 1.00 39.75 93 GLY A N 1
ATOM 735 C CA . GLY A 1 93 ? -15.323 -7.895 36.631 1.00 39.75 93 GLY A CA 1
ATOM 736 C C . GLY A 1 93 ? -15.917 -7.234 35.382 1.00 39.75 93 GLY A C 1
ATOM 737 O O . GLY A 1 93 ? -15.226 -6.504 34.667 1.00 39.75 93 GLY A O 1
ATOM 738 N N . CYS A 1 94 ? -17.194 -7.509 35.121 1.00 44.06 94 CYS A N 1
ATOM 739 C CA . CYS A 1 94 ? -18.200 -6.619 34.544 1.00 44.06 94 CYS A CA 1
ATOM 740 C C . CYS A 1 94 ? -19.582 -7.275 34.758 1.00 44.06 94 CYS A C 1
ATOM 742 O O . CYS A 1 94 ? -19.808 -8.400 34.315 1.00 44.06 94 CYS A O 1
ATOM 744 N N . GLY A 1 95 ? -20.485 -6.617 35.494 1.00 35.69 95 GLY A N 1
ATOM 745 C CA . GLY A 1 95 ? -21.697 -7.252 36.034 1.00 35.69 95 GLY A CA 1
ATOM 746 C C . GLY A 1 95 ? -22.654 -7.826 34.978 1.00 35.69 95 GLY A C 1
ATOM 747 O O . GLY A 1 95 ? -22.849 -7.241 33.912 1.00 35.69 95 GLY A O 1
ATOM 748 N N . ARG A 1 96 ? -23.307 -8.955 35.297 1.00 38.78 96 ARG A N 1
ATOM 749 C CA . ARG A 1 96 ? -24.387 -9.516 34.467 1.00 38.78 96 ARG A CA 1
ATOM 750 C C . ARG A 1 96 ? -25.575 -8.551 34.455 1.00 38.78 96 ARG A C 1
ATOM 752 O O . ARG A 1 96 ? -26.287 -8.436 35.448 1.00 38.78 96 ARG A O 1
ATOM 759 N N . LEU A 1 97 ? -25.823 -7.898 33.321 1.00 38.47 97 LEU A N 1
ATOM 760 C CA . LEU A 1 97 ? -27.106 -7.246 33.071 1.00 38.47 97 LEU A CA 1
ATOM 761 C C . LEU A 1 97 ? -28.155 -8.316 32.757 1.00 38.47 97 LEU A C 1
ATOM 763 O O . LEU A 1 97 ? -28.158 -8.900 31.673 1.00 38.47 97 LEU A O 1
ATOM 767 N N . ASP A 1 98 ? -29.039 -8.557 33.722 1.00 37.78 98 ASP A N 1
ATOM 768 C CA . ASP A 1 98 ? -30.232 -9.378 33.541 1.00 37.78 98 ASP A CA 1
ATOM 769 C C . ASP A 1 98 ? -31.131 -8.775 32.444 1.00 37.78 98 ASP A C 1
ATOM 771 O O . ASP A 1 98 ? -31.540 -7.607 32.490 1.00 37.78 98 ASP A O 1
ATOM 775 N N . GLN A 1 99 ? -31.418 -9.586 31.424 1.00 39.81 99 GLN A N 1
ATOM 776 C CA . GLN A 1 99 ? -32.093 -9.167 30.197 1.00 39.81 99 GLN A CA 1
ATOM 777 C C . GLN A 1 99 ? -33.560 -8.767 30.427 1.00 39.81 99 GLN A C 1
ATOM 779 O O . GLN A 1 99 ? -34.146 -8.076 29.586 1.00 39.81 99 GLN A O 1
ATOM 784 N N . ALA A 1 100 ? -34.156 -9.157 31.560 1.00 32.75 100 ALA A N 1
ATOM 785 C CA . ALA A 1 100 ? -35.548 -8.862 31.887 1.00 32.75 100 ALA A CA 1
ATOM 786 C C . ALA A 1 100 ? -35.830 -7.356 32.069 1.00 32.75 100 ALA A C 1
ATOM 788 O O . ALA A 1 100 ? -36.903 -6.876 31.691 1.00 32.75 100 ALA A O 1
ATOM 789 N N . ARG A 1 101 ? -34.875 -6.583 32.611 1.00 30.45 101 ARG A N 1
ATOM 790 C CA . ARG A 1 101 ? -35.120 -5.182 33.007 1.00 30.45 101 ARG A CA 1
ATOM 791 C C . ARG A 1 101 ? -35.211 -4.213 31.821 1.00 30.45 101 ARG A C 1
ATOM 793 O O . ARG A 1 101 ? -35.967 -3.252 31.904 1.00 30.45 101 ARG A O 1
ATOM 800 N N . TRP A 1 102 ? -34.517 -4.468 30.706 1.00 30.33 102 TRP A N 1
ATOM 801 C CA . TRP A 1 102 ? -34.541 -3.567 29.537 1.00 30.33 102 TRP A CA 1
ATOM 802 C C . TRP A 1 102 ? -35.833 -3.689 28.709 1.00 30.33 102 TRP A C 1
ATOM 804 O O . TRP A 1 102 ? -36.288 -2.712 28.118 1.00 30.33 102 TRP A O 1
ATOM 814 N N . ARG A 1 103 ? -36.477 -4.868 28.707 1.00 30.12 103 ARG A N 1
ATOM 815 C CA . ARG A 1 103 ? -37.740 -5.096 27.978 1.00 30.12 103 ARG A CA 1
ATOM 816 C C . ARG A 1 103 ? -38.921 -4.294 28.538 1.00 30.12 103 ARG A C 1
ATOM 818 O O . ARG A 1 103 ? -39.824 -3.972 27.776 1.00 30.12 103 ARG A O 1
ATOM 825 N N . ARG A 1 104 ? -38.918 -3.958 29.835 1.00 29.53 104 ARG A N 1
ATOM 826 C CA . ARG A 1 104 ? -40.033 -3.251 30.500 1.00 29.53 104 ARG A CA 1
ATOM 827 C C . ARG A 1 104 ? -40.000 -1.724 30.346 1.00 29.53 104 ARG A C 1
ATOM 829 O O . ARG A 1 104 ? -41.014 -1.083 30.599 1.00 29.53 104 ARG A O 1
ATOM 836 N N . THR A 1 105 ? -38.876 -1.134 29.931 1.00 30.52 105 THR A N 1
ATOM 837 C CA . THR A 1 105 ? -38.717 0.336 29.870 1.00 30.52 105 THR A CA 1
ATOM 838 C C . THR A 1 105 ? -39.105 0.943 28.518 1.00 30.52 105 THR A C 1
ATOM 840 O O . THR A 1 105 ? -39.357 2.138 28.441 1.00 30.52 105 THR A O 1
ATOM 843 N N . VAL A 1 106 ? -39.170 0.140 27.449 1.00 31.44 106 VAL A N 1
ATOM 844 C CA . VAL A 1 106 ? -39.440 0.618 26.074 1.00 31.44 106 VAL A CA 1
ATOM 845 C C . VAL A 1 106 ? -40.916 0.439 25.670 1.00 31.44 106 VAL A C 1
ATOM 847 O O . VAL A 1 106 ? -41.372 1.010 24.688 1.00 31.44 106 VAL A O 1
ATOM 850 N N . SER A 1 107 ? -41.708 -0.308 26.445 1.00 31.75 107 SER A N 1
ATOM 851 C CA . SER A 1 107 ? -43.077 -0.709 26.085 1.00 31.75 107 SER A CA 1
ATOM 852 C C . SER A 1 107 ? -44.193 0.191 26.641 1.00 31.75 107 SER A C 1
ATOM 854 O O . SER A 1 107 ? -45.318 -0.286 26.782 1.00 31.75 107 SER A O 1
ATOM 856 N N . ARG A 1 108 ? -43.914 1.449 27.028 1.00 31.02 108 ARG A N 1
ATOM 857 C CA . ARG A 1 108 ? -44.909 2.294 27.731 1.00 31.02 108 ARG A CA 1
ATOM 858 C C . ARG A 1 108 ? -45.171 3.697 27.165 1.00 31.02 108 ARG A C 1
ATOM 860 O O . ARG A 1 108 ? -45.999 4.402 27.728 1.00 31.02 108 ARG A O 1
ATOM 867 N N . THR A 1 109 ? -44.558 4.080 26.041 1.00 33.84 109 THR A N 1
ATOM 868 C CA . THR A 1 109 ? -44.873 5.337 25.327 1.00 33.84 109 THR A CA 1
ATOM 869 C C . THR A 1 109 ? -44.739 5.185 23.807 1.00 33.84 109 THR A C 1
ATOM 871 O O . THR A 1 109 ? -43.741 5.596 23.218 1.00 33.84 109 THR A O 1
ATOM 874 N N . ALA A 1 110 ? -45.757 4.604 23.171 1.00 28.41 110 ALA A N 1
ATOM 875 C CA . ALA A 1 110 ? -45.989 4.705 21.729 1.00 28.41 110 ALA A CA 1
ATOM 876 C C . ALA A 1 110 ? -47.504 4.577 21.456 1.00 28.41 110 ALA A C 1
ATOM 878 O O . ALA A 1 110 ? -48.097 3.587 21.896 1.00 28.41 110 ALA A O 1
ATOM 879 N N . PRO A 1 111 ? -48.157 5.549 20.788 1.00 27.66 111 PRO A N 1
ATOM 880 C CA . PRO A 1 111 ? -49.566 5.429 20.419 1.00 27.66 111 PRO A CA 1
ATOM 881 C C . PRO A 1 111 ? -49.759 4.332 19.358 1.00 27.66 111 PRO A C 1
ATOM 883 O O . PRO A 1 111 ? -48.960 4.199 18.433 1.00 27.66 111 PRO A O 1
ATOM 886 N N . ARG A 1 112 ? -50.822 3.532 19.504 1.00 34.97 112 ARG A N 1
ATOM 887 C CA . ARG A 1 112 ? -51.177 2.446 18.575 1.00 34.97 112 ARG A CA 1
ATOM 888 C C . ARG A 1 112 ? -52.058 2.988 17.446 1.00 34.97 112 ARG A C 1
ATOM 890 O O . ARG A 1 112 ? -53.275 2.964 17.578 1.00 34.97 112 ARG A O 1
ATOM 897 N N . THR A 1 113 ? -51.464 3.409 16.334 1.00 29.27 113 THR A N 1
ATOM 898 C CA . THR A 1 113 ? -52.171 3.611 15.055 1.00 29.27 113 THR A CA 1
ATOM 899 C C . THR A 1 113 ? -51.280 3.208 13.877 1.00 29.27 113 THR A C 1
ATOM 901 O O . THR A 1 113 ? -50.061 3.335 13.948 1.00 29.27 113 THR A O 1
ATOM 904 N N . ALA A 1 114 ? -51.906 2.705 12.805 1.00 27.33 114 ALA A N 1
ATOM 905 C CA . ALA A 1 114 ? -51.289 2.298 11.535 1.00 27.33 114 ALA A CA 1
ATOM 906 C C . ALA A 1 114 ? -50.237 1.165 11.602 1.00 27.33 114 ALA A C 1
ATOM 908 O O . ALA A 1 114 ? -49.044 1.360 11.381 1.00 27.33 114 ALA A O 1
ATOM 909 N N . ALA A 1 115 ? -50.715 -0.068 11.791 1.00 30.42 115 ALA A N 1
ATOM 910 C CA . ALA A 1 115 ? -50.035 -1.252 11.269 1.00 30.42 115 ALA A CA 1
ATOM 911 C C . ALA A 1 115 ? -50.731 -1.679 9.966 1.00 30.42 115 ALA A C 1
ATOM 913 O O . ALA A 1 115 ? -51.871 -2.118 10.056 1.00 30.42 115 ALA A O 1
ATOM 914 N N . ALA A 1 116 ? -50.070 -1.538 8.805 1.00 28.98 116 ALA A N 1
ATOM 915 C CA . ALA A 1 116 ? -50.337 -2.288 7.558 1.00 28.98 116 ALA A CA 1
ATOM 916 C C . ALA A 1 116 ? -49.478 -1.787 6.368 1.00 28.98 116 ALA A C 1
ATOM 918 O O . ALA A 1 116 ? -49.994 -1.170 5.447 1.00 28.98 116 ALA A O 1
ATOM 919 N N . THR A 1 117 ? -48.177 -2.086 6.354 1.00 27.69 117 THR A N 1
ATOM 920 C CA . THR A 1 117 ? -47.405 -2.348 5.116 1.00 27.69 117 THR A CA 1
ATOM 921 C C . THR A 1 117 ? -46.163 -3.160 5.488 1.00 27.69 117 THR A C 1
ATOM 923 O O . THR A 1 117 ? -45.546 -2.936 6.533 1.00 27.69 117 THR A O 1
ATOM 926 N N . ALA A 1 118 ? -45.832 -4.172 4.686 1.00 29.67 118 ALA A N 1
ATOM 927 C CA . ALA A 1 118 ? -44.796 -5.147 5.016 1.00 29.67 118 ALA A CA 1
ATOM 928 C C . ALA A 1 118 ? -43.413 -4.774 4.442 1.00 29.67 118 ALA A C 1
ATOM 930 O O . ALA A 1 118 ? -43.314 -4.188 3.373 1.00 29.67 118 ALA A O 1
ATOM 931 N N . SER A 1 119 ? -42.368 -5.151 5.192 1.00 27.33 119 SER A N 1
ATOM 932 C CA . SER A 1 119 ? -40.951 -5.385 4.827 1.00 27.33 119 SER A CA 1
ATOM 933 C C . SER A 1 119 ? -40.526 -5.194 3.355 1.00 27.33 119 SER A C 1
ATOM 935 O O . SER A 1 119 ? -41.136 -5.791 2.475 1.00 27.33 119 SER A O 1
ATOM 937 N N . PRO A 1 120 ? -39.356 -4.556 3.102 1.00 30.48 120 PRO A N 1
ATOM 938 C CA . PRO A 1 120 ? -38.093 -5.231 3.438 1.00 30.48 120 PRO A CA 1
ATOM 939 C C . PRO A 1 120 ? -36.969 -4.319 3.976 1.00 30.48 120 PRO A C 1
ATOM 941 O O . PRO A 1 120 ? -36.132 -3.821 3.235 1.00 30.48 120 PRO A O 1
ATOM 944 N N . LEU A 1 121 ? -36.857 -4.198 5.307 1.00 28.83 121 LEU A N 1
ATOM 945 C CA . LEU A 1 121 ? -35.702 -3.557 5.978 1.00 28.83 121 LEU A CA 1
ATOM 946 C C . LEU A 1 121 ? -35.087 -4.409 7.111 1.00 28.83 121 LEU A C 1
ATOM 948 O O . LEU A 1 121 ? -34.431 -3.903 8.021 1.00 28.83 121 LEU A O 1
ATOM 952 N N . ARG A 1 122 ? -35.259 -5.739 7.067 1.00 31.28 122 ARG A N 1
ATOM 953 C CA . ARG A 1 122 ? -34.673 -6.670 8.059 1.00 31.28 122 ARG A CA 1
ATOM 954 C C . ARG A 1 122 ? -33.256 -7.176 7.737 1.00 31.28 122 ARG A C 1
ATOM 956 O O . ARG A 1 122 ? -32.706 -7.922 8.542 1.00 31.28 122 ARG A O 1
ATOM 963 N N . ALA A 1 123 ? -32.633 -6.722 6.648 1.00 29.92 123 ALA A N 1
ATOM 964 C CA . ALA A 1 123 ? -31.261 -7.095 6.276 1.00 29.92 123 ALA A CA 1
ATOM 965 C C . ALA A 1 123 ? -30.153 -6.310 7.028 1.00 29.92 123 ALA A C 1
ATOM 967 O O . ALA A 1 123 ? -29.011 -6.753 7.097 1.00 29.92 123 ALA A O 1
ATOM 968 N N . GLY A 1 124 ? -30.474 -5.167 7.647 1.00 31.25 124 GLY A N 1
ATOM 969 C CA . GLY A 1 124 ? -29.490 -4.188 8.145 1.00 31.25 124 GLY A CA 1
ATOM 970 C C . GLY A 1 124 ? -28.990 -4.332 9.593 1.00 31.25 124 GLY A C 1
ATOM 971 O O . GLY A 1 124 ? -28.670 -3.325 10.217 1.00 31.25 124 GLY A O 1
ATOM 972 N N . ARG A 1 125 ? -28.937 -5.533 10.191 1.00 36.41 125 ARG A N 1
ATOM 973 C CA . ARG A 1 125 ? -28.425 -5.713 11.577 1.00 36.41 125 ARG A CA 1
ATOM 974 C C . ARG A 1 125 ? -26.932 -6.045 11.609 1.00 36.41 125 ARG A C 1
ATOM 976 O O . ARG A 1 125 ? -26.561 -7.148 12.009 1.00 36.41 125 ARG A O 1
ATOM 983 N N . SER A 1 126 ? -26.099 -5.114 11.157 1.00 36.34 126 SER A N 1
ATOM 984 C CA . SER A 1 126 ? -24.642 -5.245 10.996 1.00 36.34 126 SER A CA 1
ATOM 985 C C . SER A 1 126 ? -23.877 -5.694 12.265 1.00 36.34 126 SER A C 1
ATOM 987 O O . SER A 1 126 ? -24.412 -5.770 13.375 1.00 36.34 126 SER A O 1
ATOM 989 N N . ALA A 1 127 ? -22.613 -6.085 12.071 1.00 37.91 127 ALA A N 1
ATOM 990 C CA . ALA A 1 127 ? -21.838 -6.991 12.932 1.00 37.91 127 ALA A CA 1
ATOM 991 C C . ALA A 1 127 ? -21.735 -6.716 14.461 1.00 37.91 127 ALA A C 1
ATOM 993 O O . ALA A 1 127 ? -21.674 -7.705 15.201 1.00 37.91 127 ALA A O 1
ATOM 994 N N . PRO A 1 128 ? -21.741 -5.473 15.001 1.00 41.19 128 PRO A N 1
ATOM 995 C CA . PRO A 1 128 ? -21.420 -5.237 16.420 1.00 41.19 128 PRO A CA 1
ATOM 996 C C . PRO A 1 128 ? -22.341 -5.913 17.449 1.00 41.19 128 PRO A C 1
ATOM 998 O O . PRO A 1 128 ? -21.944 -6.124 18.593 1.00 41.19 128 PRO A O 1
ATOM 1001 N N . ALA A 1 129 ? -23.564 -6.294 17.069 1.00 34.62 129 ALA A N 1
ATOM 1002 C CA . ALA A 1 129 ? -24.527 -6.914 17.984 1.00 34.62 129 ALA A CA 1
ATOM 1003 C C . ALA A 1 129 ? -24.188 -8.369 18.389 1.00 34.62 129 ALA A C 1
ATOM 1005 O O . ALA A 1 129 ? -24.862 -8.928 19.258 1.00 34.62 129 ALA A O 1
ATOM 1006 N N . ARG A 1 130 ? -23.207 -9.012 17.735 1.00 50.31 130 ARG A N 1
ATOM 1007 C CA . ARG A 1 130 ? -23.165 -10.483 17.595 1.00 50.31 130 ARG A CA 1
ATOM 1008 C C . ARG A 1 130 ? -22.105 -11.201 18.442 1.00 50.31 130 ARG A C 1
ATOM 1010 O O . ARG A 1 130 ? -22.339 -12.330 18.847 1.00 50.31 130 ARG A O 1
ATOM 1017 N N . LEU A 1 131 ? -21.066 -10.507 18.922 1.00 46.38 131 LEU A N 1
ATOM 1018 C CA . LEU A 1 131 ? -20.246 -10.982 20.062 1.00 46.38 131 LEU A CA 1
ATOM 1019 C C . LEU A 1 131 ? -21.047 -11.064 21.387 1.00 46.38 131 LEU A C 1
ATOM 1021 O O . LEU A 1 131 ? -20.564 -11.577 22.400 1.00 46.38 131 LEU A O 1
ATOM 1025 N N . ARG A 1 132 ? -22.295 -10.575 21.374 1.00 48.09 132 ARG A N 1
ATOM 1026 C CA . ARG A 1 132 ? -23.244 -10.591 22.491 1.00 48.09 132 ARG A CA 1
ATOM 1027 C C . ARG A 1 132 ? -24.130 -11.845 22.549 1.00 48.09 132 ARG A C 1
ATOM 1029 O O . ARG A 1 132 ? -24.745 -12.064 23.586 1.00 48.09 132 ARG A O 1
ATOM 1036 N N . THR A 1 133 ? -24.243 -12.631 21.472 1.00 57.25 133 THR A N 1
ATOM 1037 C CA . THR A 1 133 ? -25.155 -13.797 21.421 1.00 57.25 133 THR A CA 1
ATOM 1038 C C . THR A 1 133 ? -24.529 -15.083 21.954 1.00 57.25 133 THR A C 1
ATOM 1040 O O . THR A 1 133 ? -25.260 -15.954 22.407 1.00 57.25 133 THR A O 1
ATOM 1043 N N . GLY A 1 134 ? -23.197 -15.204 21.921 1.00 64.25 134 GLY A N 1
ATOM 1044 C CA . GLY A 1 134 ? -22.492 -16.434 22.303 1.00 64.25 134 GLY A CA 1
ATOM 1045 C C . GLY A 1 134 ? -22.561 -17.555 21.258 1.00 64.25 134 GLY A C 1
ATOM 1046 O O . GLY A 1 134 ? -22.084 -18.651 21.527 1.00 64.25 134 GLY A O 1
ATOM 1047 N N . ASP A 1 135 ? -23.121 -17.284 20.076 1.00 80.62 135 ASP A N 1
ATOM 1048 C CA . ASP A 1 135 ? -23.173 -18.238 18.968 1.00 80.62 135 ASP A CA 1
ATOM 1049 C C . ASP A 1 135 ? -21.784 -18.398 18.333 1.00 80.62 135 ASP A C 1
ATOM 1051 O O . ASP A 1 135 ? -21.269 -17.489 17.677 1.00 80.62 135 ASP A O 1
ATOM 1055 N N . GLY A 1 136 ? -21.172 -19.562 18.549 1.00 81.44 136 GLY A N 1
ATOM 1056 C CA . GLY A 1 136 ? -19.833 -19.867 18.058 1.00 81.44 136 GLY A CA 1
ATOM 1057 C C . GLY A 1 136 ? -19.739 -20.009 16.537 1.00 81.44 136 GLY A C 1
ATOM 1058 O O . GLY A 1 136 ? -18.653 -19.819 15.999 1.00 81.44 136 GLY A O 1
ATOM 1059 N N . ARG A 1 137 ? -20.849 -20.240 15.818 1.00 88.56 137 ARG A N 1
ATOM 1060 C CA . ARG A 1 137 ? -20.846 -20.417 14.349 1.00 88.56 137 ARG A CA 1
ATOM 1061 C C . ARG A 1 137 ? -20.224 -19.231 13.604 1.00 88.56 137 ARG A C 1
ATOM 1063 O O . ARG A 1 137 ? -19.648 -19.405 12.535 1.00 88.56 137 ARG A O 1
ATOM 1070 N N . TRP A 1 138 ? -20.256 -18.037 14.199 1.00 87.69 138 TRP A N 1
ATOM 1071 C CA . TRP A 1 138 ? -19.617 -16.832 13.660 1.00 87.69 138 TRP A CA 1
ATOM 1072 C C . TRP A 1 138 ? -18.092 -16.912 13.542 1.00 87.69 138 TRP A C 1
ATOM 1074 O O . TRP A 1 138 ? -17.528 -16.146 12.765 1.00 87.69 138 TRP A O 1
ATOM 1084 N N . TRP A 1 139 ? -17.422 -17.839 14.234 1.00 92.56 139 TRP A N 1
ATOM 1085 C CA . TRP A 1 139 ? -15.997 -18.091 14.012 1.00 92.56 139 TRP A CA 1
ATOM 1086 C C . TRP A 1 139 ? -15.704 -18.641 12.617 1.00 92.56 139 TRP A C 1
ATOM 1088 O O . TRP A 1 139 ? -14.657 -18.310 12.079 1.00 92.56 139 TRP A O 1
ATOM 1098 N N . VAL A 1 140 ? -16.621 -19.400 12.003 1.00 94.69 140 VAL A N 1
ATOM 1099 C CA . VAL A 1 140 ? -16.473 -19.848 10.606 1.00 94.69 140 VAL A CA 1
ATOM 1100 C C . VAL A 1 140 ? -16.448 -18.635 9.679 1.00 94.69 140 VAL A C 1
ATOM 1102 O O . VAL A 1 140 ? -15.501 -18.469 8.924 1.00 94.69 140 VAL A O 1
ATOM 1105 N N . ALA A 1 141 ? -17.425 -17.731 9.809 1.00 94.75 141 ALA A N 1
ATOM 1106 C CA . ALA A 1 141 ? -17.490 -16.509 9.005 1.00 94.75 141 ALA A CA 1
ATOM 1107 C C . ALA A 1 141 ? -16.302 -15.561 9.259 1.00 94.75 141 ALA A C 1
ATOM 1109 O O . ALA A 1 141 ? -15.772 -14.978 8.316 1.00 94.75 141 ALA A O 1
ATOM 1110 N N . LEU A 1 142 ? -15.859 -15.420 10.516 1.00 93.44 142 LEU A N 1
ATOM 1111 C CA . LEU A 1 142 ? -14.642 -14.674 10.848 1.00 93.44 142 LEU A CA 1
ATOM 1112 C C . LEU A 1 142 ? -13.412 -15.324 10.203 1.00 93.44 142 LEU A C 1
ATOM 1114 O O . LEU A 1 142 ? -12.606 -14.618 9.613 1.00 93.44 142 LEU A O 1
ATOM 1118 N N . GLY A 1 143 ? -13.318 -16.653 10.256 1.00 96.12 143 GLY A N 1
ATOM 1119 C CA . GLY A 1 143 ? -12.286 -17.445 9.598 1.00 96.12 143 GLY A CA 1
ATOM 1120 C C . GLY A 1 143 ? -12.242 -17.209 8.094 1.00 96.12 143 GLY A C 1
ATOM 1121 O O . GLY A 1 143 ? -11.197 -16.850 7.568 1.00 96.12 143 GLY A O 1
ATOM 1122 N N . THR A 1 144 ? -13.385 -17.307 7.410 1.00 97.25 144 THR A N 1
ATOM 1123 C CA . THR A 1 144 ? -13.501 -17.009 5.974 1.00 97.25 144 THR A CA 1
ATOM 1124 C C . THR A 1 144 ? -13.038 -15.588 5.658 1.00 97.25 144 THR A C 1
ATOM 1126 O O . THR A 1 144 ? -12.244 -15.403 4.743 1.00 97.25 144 THR A O 1
ATOM 1129 N N . VAL A 1 145 ? -13.473 -14.582 6.425 1.00 96.56 145 VAL A N 1
ATOM 1130 C CA . VAL A 1 145 ? -13.059 -13.183 6.212 1.00 96.56 145 VAL A CA 1
ATOM 1131 C C . VAL A 1 145 ? -11.566 -12.983 6.489 1.00 96.56 145 VAL A C 1
ATOM 1133 O O . VAL A 1 145 ? -10.914 -12.263 5.742 1.00 96.56 145 VAL A O 1
ATOM 1136 N N . THR A 1 146 ? -10.997 -13.629 7.510 1.00 95.94 146 THR A N 1
ATOM 1137 C CA . THR A 1 146 ? -9.551 -13.598 7.777 1.00 95.94 146 THR A CA 1
ATOM 1138 C C . THR A 1 146 ? -8.759 -14.297 6.673 1.00 95.94 146 THR A C 1
ATOM 1140 O O . THR A 1 146 ? -7.745 -13.758 6.248 1.00 95.94 146 THR A O 1
ATOM 1143 N N . GLY A 1 147 ? -9.226 -15.436 6.158 1.00 97.50 147 GLY A N 1
ATOM 1144 C CA . GLY A 1 147 ? -8.595 -16.131 5.035 1.00 97.50 147 GLY A CA 1
ATOM 1145 C C . GLY A 1 147 ? -8.632 -15.311 3.743 1.00 97.50 147 GLY A C 1
ATOM 1146 O O . GLY A 1 147 ? -7.602 -15.128 3.107 1.00 97.50 147 GLY A O 1
ATOM 1147 N N . LEU A 1 148 ? -9.784 -14.724 3.401 1.00 97.56 148 LEU A N 1
ATOM 1148 C CA . LEU A 1 148 ? -9.904 -13.794 2.270 1.00 97.56 148 LEU A CA 1
ATOM 1149 C C . LEU A 1 148 ? -9.036 -12.540 2.461 1.00 97.56 148 LEU A C 1
ATOM 1151 O O . LEU A 1 148 ? -8.467 -12.036 1.499 1.00 97.56 148 LEU A O 1
ATOM 1155 N N . ALA A 1 149 ? -8.898 -12.047 3.696 1.00 95.38 149 ALA A N 1
ATOM 1156 C CA . ALA A 1 149 ? -7.985 -10.951 3.998 1.00 95.38 149 ALA A CA 1
ATOM 1157 C C . ALA A 1 149 ? -6.516 -11.358 3.799 1.00 95.38 149 ALA A C 1
ATOM 1159 O O . ALA A 1 149 ? -5.765 -10.552 3.264 1.00 95.38 149 ALA A O 1
ATOM 1160 N N . LEU A 1 150 ? -6.118 -12.590 4.143 1.00 95.50 150 LEU A N 1
ATOM 1161 C CA . LEU A 1 150 ? -4.774 -13.131 3.880 1.00 95.50 150 LEU A CA 1
ATOM 1162 C C . LEU A 1 150 ? -4.481 -13.335 2.389 1.00 95.50 150 LEU A C 1
ATOM 1164 O O . LEU A 1 150 ? -3.331 -13.232 1.990 1.00 95.50 150 LEU A O 1
ATOM 1168 N N . LEU A 1 151 ? -5.492 -13.573 1.547 1.00 95.44 151 LEU A N 1
ATOM 1169 C CA . LEU A 1 151 ? -5.310 -13.578 0.087 1.00 95.44 151 LEU A CA 1
ATOM 1170 C C . LEU A 1 151 ? -5.041 -12.177 -0.497 1.00 95.44 151 LEU A C 1
ATOM 1172 O O . LEU A 1 151 ? -4.685 -12.066 -1.664 1.00 95.44 151 LEU A O 1
ATOM 1176 N N . ASN A 1 152 ? -5.232 -11.113 0.291 1.00 93.81 152 ASN A N 1
ATOM 1177 C CA . ASN A 1 152 ? -5.071 -9.722 -0.139 1.00 93.81 152 ASN A CA 1
ATOM 1178 C C . ASN A 1 152 ? -3.961 -8.971 0.623 1.00 93.81 152 ASN A C 1
ATOM 1180 O O . ASN A 1 152 ? -3.331 -8.083 0.053 1.00 93.81 152 ASN A O 1
ATOM 1184 N N . LYS A 1 153 ? -3.763 -9.240 1.924 1.00 92.12 153 LYS A N 1
ATOM 1185 C CA . LYS A 1 153 ? -2.750 -8.580 2.761 1.00 92.12 153 LYS A CA 1
ATOM 1186 C C . LYS A 1 153 ? -2.463 -9.297 4.087 1.00 92.12 153 LYS A C 1
ATOM 1188 O O . LYS A 1 153 ? -3.331 -9.386 4.960 1.00 92.12 153 LYS A O 1
ATOM 1193 N N . ASP A 1 154 ? -1.196 -9.622 4.324 1.00 91.81 154 ASP A N 1
ATOM 1194 C CA . ASP A 1 154 ? -0.750 -10.350 5.522 1.00 91.81 154 ASP A CA 1
ATOM 1195 C C . ASP A 1 154 ? -0.785 -9.535 6.832 1.00 91.81 154 ASP A C 1
ATOM 1197 O O . ASP A 1 154 ? -0.747 -10.103 7.925 1.00 91.81 154 ASP A O 1
ATOM 1201 N N . LEU A 1 155 ? -0.999 -8.211 6.776 1.00 92.25 155 LEU A N 1
ATOM 1202 C CA . LEU A 1 155 ? -1.201 -7.363 7.970 1.00 92.25 155 LEU A CA 1
ATOM 1203 C C . LEU A 1 155 ? -2.370 -7.806 8.875 1.00 92.25 155 LEU A C 1
ATOM 1205 O O . LEU A 1 155 ? -2.436 -7.397 10.038 1.00 92.25 155 LEU A O 1
ATOM 1209 N N . VAL A 1 156 ? -3.290 -8.650 8.394 1.00 93.75 156 VAL A N 1
ATOM 1210 C CA . VAL A 1 156 ? -4.316 -9.257 9.258 1.00 93.75 156 VAL A CA 1
ATOM 1211 C C . VAL A 1 156 ? -3.706 -10.193 10.318 1.00 93.75 156 VAL A C 1
ATOM 1213 O O . VAL A 1 156 ? -4.260 -10.295 11.416 1.00 93.75 156 VAL A O 1
ATOM 1216 N N . LEU A 1 157 ? -2.528 -10.783 10.066 1.00 93.56 157 LEU A N 1
ATOM 1217 C CA . LEU A 1 157 ? -1.751 -11.523 11.070 1.00 93.56 157 LEU A CA 1
ATOM 1218 C C . LEU A 1 157 ? -1.260 -10.604 12.188 1.00 93.56 157 LEU A C 1
ATOM 1220 O O . LEU A 1 157 ? -1.390 -10.950 13.358 1.00 93.56 157 LEU A O 1
ATOM 1224 N N . LEU A 1 158 ? -0.770 -9.406 11.856 1.00 94.56 158 LEU A N 1
ATOM 1225 C CA . LEU A 1 158 ? -0.342 -8.409 12.842 1.00 94.56 158 LEU A CA 1
ATOM 1226 C C . LEU A 1 158 ? -1.522 -7.930 13.710 1.00 94.56 158 LEU A C 1
ATOM 1228 O O . LEU A 1 158 ? -1.401 -7.806 14.930 1.00 94.56 158 LEU A O 1
ATOM 1232 N N . LEU A 1 159 ? -2.696 -7.734 13.100 1.00 94.62 159 LEU A N 1
ATOM 1233 C CA . LEU A 1 159 ? -3.935 -7.437 13.823 1.00 94.62 159 LEU A CA 1
ATOM 1234 C C . LEU A 1 159 ? -4.338 -8.584 14.769 1.00 94.62 159 LEU A C 1
ATOM 1236 O O . LEU A 1 159 ? -4.706 -8.332 15.920 1.00 94.62 159 LEU A O 1
ATOM 1240 N N . ALA A 1 160 ? -4.247 -9.837 14.316 1.00 93.94 160 ALA A N 1
ATOM 1241 C CA . ALA A 1 160 ? -4.516 -11.013 15.142 1.00 93.94 160 ALA A CA 1
ATOM 1242 C C . ALA A 1 160 ? -3.500 -11.154 16.292 1.00 93.94 160 ALA A C 1
ATOM 1244 O O . ALA A 1 160 ? -3.902 -11.384 17.435 1.00 93.94 160 ALA A O 1
ATOM 1245 N N . ALA A 1 161 ? -2.213 -10.924 16.023 1.00 94.81 161 ALA A N 1
ATOM 1246 C CA . ALA A 1 161 ? -1.128 -10.941 17.002 1.00 94.81 161 ALA A CA 1
ATOM 1247 C C . ALA A 1 161 ? -1.276 -9.857 18.084 1.00 94.81 161 ALA A C 1
ATOM 1249 O O . ALA A 1 161 ? -0.821 -10.057 19.206 1.00 94.81 161 ALA A O 1
ATOM 1250 N N . ALA A 1 162 ? -1.963 -8.745 17.801 1.00 96.94 162 ALA A N 1
ATOM 1251 C CA . ALA A 1 162 ? -2.326 -7.753 18.813 1.00 96.94 162 ALA A CA 1
ATOM 1252 C C . ALA A 1 162 ? -3.631 -8.100 19.561 1.00 96.94 162 ALA A C 1
ATOM 1254 O O . ALA A 1 162 ? -3.727 -7.926 20.780 1.00 96.94 162 ALA A O 1
ATOM 1255 N N . LEU A 1 163 ? -4.651 -8.600 18.852 1.00 95.12 163 LEU A N 1
ATOM 1256 C CA . LEU A 1 163 ? -5.966 -8.901 19.430 1.00 95.12 163 LEU A CA 1
ATOM 1257 C C . LEU A 1 163 ? -5.984 -10.157 20.305 1.00 95.12 163 LEU A C 1
ATOM 1259 O O . LEU A 1 163 ? -6.635 -10.142 21.350 1.00 95.12 163 LEU A O 1
ATOM 1263 N N . VAL A 1 164 ? -5.296 -11.234 19.920 1.00 93.75 164 VAL A N 1
ATOM 1264 C CA . VAL A 1 164 ? -5.319 -12.501 20.670 1.00 93.75 164 VAL A CA 1
ATOM 1265 C C . VAL A 1 164 ? -4.717 -12.332 22.075 1.00 93.75 164 VAL A C 1
ATOM 1267 O O . VAL A 1 164 ? -5.426 -12.642 23.040 1.00 93.75 164 VAL A O 1
ATOM 1270 N N . PRO A 1 165 ? -3.513 -11.748 22.264 1.00 95.31 165 PRO A N 1
ATOM 1271 C CA . PRO A 1 165 ? -2.993 -11.437 23.595 1.00 95.31 165 PRO A CA 1
ATOM 1272 C C . PRO A 1 165 ? -3.899 -10.489 24.385 1.00 95.31 165 PRO A C 1
ATOM 1274 O O . PRO A 1 165 ? -4.093 -10.696 25.580 1.00 95.31 165 PRO A O 1
ATOM 1277 N N . ALA A 1 166 ? -4.531 -9.501 23.741 1.00 96.31 166 ALA A N 1
ATOM 1278 C CA . ALA A 1 166 ? -5.475 -8.613 24.418 1.00 96.31 166 ALA A CA 1
ATOM 1279 C C . ALA A 1 166 ? -6.730 -9.358 24.926 1.00 96.31 166 ALA A C 1
ATOM 1281 O O . ALA A 1 166 ? -7.150 -9.155 26.068 1.00 96.31 166 ALA A O 1
ATOM 1282 N N . VAL A 1 167 ? -7.307 -10.270 24.133 1.00 94.19 167 VAL A N 1
ATOM 1283 C CA . VAL A 1 167 ? -8.431 -11.130 24.561 1.00 94.19 167 VAL A CA 1
ATOM 1284 C C . VAL A 1 167 ? -8.004 -12.094 25.674 1.00 94.19 167 VAL A C 1
ATOM 1286 O O . VAL A 1 167 ? -8.785 -12.339 26.597 1.00 94.19 167 VAL A O 1
ATOM 1289 N N . LEU A 1 168 ? -6.773 -12.608 25.648 1.00 94.12 168 LEU A N 1
ATOM 1290 C CA . LEU A 1 168 ? -6.227 -13.443 26.723 1.00 94.12 168 LEU A CA 1
ATOM 1291 C C . LEU A 1 168 ? -5.968 -12.637 28.009 1.00 94.12 168 LEU A C 1
ATOM 1293 O O . LEU A 1 168 ? -6.277 -13.118 29.102 1.00 94.12 168 LEU A O 1
ATOM 1297 N N . ALA A 1 169 ? -5.486 -11.398 27.905 1.00 95.62 169 ALA A N 1
ATOM 1298 C CA . ALA A 1 169 ? -5.176 -10.531 29.040 1.00 95.62 169 ALA A CA 1
ATOM 1299 C C . ALA A 1 169 ? -6.435 -9.978 29.732 1.00 95.62 169 ALA A C 1
ATOM 1301 O O . ALA A 1 169 ? -6.601 -10.159 30.939 1.00 95.62 169 ALA A O 1
ATOM 1302 N N . VAL A 1 170 ? -7.352 -9.346 28.987 1.00 94.75 170 VAL A N 1
ATOM 1303 C CA . VAL A 1 170 ? -8.523 -8.643 29.560 1.00 94.75 170 VAL A CA 1
ATOM 1304 C C . VAL A 1 170 ? -9.877 -9.296 29.258 1.00 94.75 170 VAL A C 1
ATOM 1306 O O . VAL A 1 170 ? -10.910 -8.881 29.796 1.00 94.75 170 VAL A O 1
ATOM 1309 N N . GLY A 1 171 ? -9.900 -10.363 28.462 1.00 89.38 171 GLY A N 1
ATOM 1310 C CA . GLY A 1 171 ? -11.126 -11.050 28.066 1.00 89.38 171 GLY A CA 1
ATOM 1311 C C . GLY A 1 171 ? -11.838 -10.405 26.868 1.00 89.38 171 GLY A C 1
ATOM 1312 O O . GLY A 1 171 ? -11.431 -9.342 26.402 1.00 89.38 171 GLY A O 1
ATOM 1313 N N . PRO A 1 172 ? -12.921 -11.032 26.370 1.00 88.75 172 PRO A N 1
ATOM 1314 C CA . PRO A 1 172 ? -13.734 -12.040 27.055 1.00 88.75 172 PRO A CA 1
ATOM 1315 C C . PRO A 1 172 ? -13.307 -13.484 26.733 1.00 88.75 172 PRO A C 1
ATOM 1317 O O . PRO A 1 172 ? -13.819 -14.085 25.795 1.00 88.75 172 PRO A O 1
ATOM 1320 N N . ARG A 1 173 ? -12.453 -14.096 27.573 1.00 88.38 173 ARG A N 1
ATOM 1321 C CA . ARG A 1 173 ? -11.836 -15.429 27.350 1.00 88.38 173 ARG A CA 1
ATOM 1322 C C . ARG A 1 173 ? -12.819 -16.550 26.988 1.00 88.38 173 ARG A C 1
ATOM 1324 O O . ARG A 1 173 ? -12.448 -17.485 26.290 1.00 88.38 173 ARG A O 1
ATOM 1331 N N . ARG A 1 174 ? -14.086 -16.447 27.413 1.00 84.12 174 ARG A N 1
ATOM 1332 C CA . ARG A 1 174 ? -15.166 -17.381 27.047 1.00 84.12 174 ARG A CA 1
ATOM 1333 C C . ARG A 1 174 ? -15.319 -17.600 25.535 1.00 84.12 174 ARG A C 1
ATOM 1335 O O . ARG A 1 174 ? -15.739 -18.681 25.150 1.00 84.12 174 ARG A O 1
ATOM 1342 N N . VAL A 1 175 ? -14.976 -16.620 24.688 1.00 83.88 175 VAL A N 1
ATOM 1343 C CA . VAL A 1 175 ? -15.092 -16.773 23.223 1.00 83.88 175 VAL A CA 1
ATOM 1344 C C . VAL A 1 175 ? -14.103 -17.797 22.664 1.00 83.88 175 VAL A C 1
ATOM 1346 O O . VAL A 1 175 ? -14.383 -18.386 21.627 1.00 83.88 175 VAL A O 1
ATOM 1349 N N . LEU A 1 176 ? -13.000 -18.044 23.382 1.00 85.94 176 LEU A N 1
ATOM 1350 C CA . LEU A 1 176 ? -11.942 -18.997 23.036 1.00 85.94 176 LEU A CA 1
ATOM 1351 C C . LEU A 1 176 ? -12.163 -20.399 23.643 1.00 85.94 176 LEU A C 1
ATOM 1353 O O . LEU A 1 176 ? -11.393 -21.306 23.368 1.00 85.94 176 LEU A O 1
ATOM 1357 N N . ARG A 1 177 ? -13.196 -20.594 24.479 1.00 85.62 177 ARG A N 1
ATOM 1358 C CA . ARG A 1 177 ? -13.442 -21.851 25.224 1.00 85.62 177 ARG A CA 1
ATOM 1359 C C . ARG A 1 177 ? -14.223 -22.926 24.456 1.00 85.62 177 ARG A C 1
ATOM 1361 O O . ARG A 1 177 ? -14.587 -23.937 25.043 1.00 85.62 177 ARG A O 1
ATOM 1368 N N . SER A 1 178 ? -14.535 -22.699 23.185 1.00 87.56 178 SER A N 1
ATOM 1369 C CA . SER A 1 178 ? -15.270 -23.662 22.352 1.00 87.56 178 SER A CA 1
ATOM 1370 C C . SER A 1 178 ? -14.380 -24.193 21.231 1.00 87.56 178 SER A C 1
ATOM 1372 O O . SER A 1 178 ? -13.292 -23.669 21.013 1.00 87.56 178 SER A O 1
ATOM 1374 N N . TRP A 1 179 ? -14.845 -25.202 20.495 1.00 92.56 179 TRP A N 1
ATOM 1375 C CA . TRP A 1 179 ? -14.154 -25.702 19.301 1.00 92.56 179 TRP A CA 1
ATOM 1376 C C . TRP A 1 179 ? -14.261 -24.743 18.101 1.00 92.56 179 TRP A C 1
ATOM 1378 O O . TRP A 1 179 ? -13.453 -24.796 17.179 1.00 92.56 179 TRP A O 1
ATOM 1388 N N . TRP A 1 180 ? -15.230 -23.823 18.120 1.00 94.00 180 TRP A N 1
ATOM 1389 C CA . TRP A 1 180 ? -15.494 -22.897 17.021 1.00 94.00 180 TRP A CA 1
ATOM 1390 C C . TRP A 1 180 ? -14.313 -21.981 16.630 1.00 94.00 180 TRP A C 1
ATOM 1392 O O . TRP A 1 180 ? -14.084 -21.854 15.432 1.00 94.00 180 TRP A O 1
ATOM 1402 N N . PRO A 1 181 ? -13.520 -21.390 17.552 1.00 92.06 181 PRO A N 1
ATOM 1403 C CA . PRO A 1 181 ? -12.252 -20.736 17.219 1.00 92.06 181 PRO A CA 1
ATOM 1404 C C . PRO A 1 181 ? -11.301 -21.594 16.382 1.00 92.06 181 PRO A C 1
ATOM 1406 O O . PRO A 1 181 ? -10.693 -21.082 15.448 1.00 92.06 181 PRO A O 1
ATOM 1409 N N . VAL A 1 182 ? -11.197 -22.894 16.685 1.00 95.06 182 VAL A N 1
ATOM 1410 C CA . VAL A 1 182 ? -10.345 -23.833 15.938 1.00 95.06 182 VAL A CA 1
ATOM 1411 C C . VAL A 1 182 ? -10.920 -24.068 14.543 1.00 95.06 182 VAL A C 1
ATOM 1413 O O . VAL A 1 182 ? -10.178 -24.023 13.570 1.00 95.06 182 VAL A O 1
ATOM 1416 N N . ALA A 1 183 ? -12.242 -24.216 14.420 1.00 95.88 183 ALA A N 1
ATOM 1417 C CA . ALA A 1 183 ? -12.907 -24.295 13.118 1.00 95.88 183 ALA A CA 1
ATOM 1418 C C . ALA A 1 183 ? -12.733 -23.013 12.286 1.00 95.88 183 ALA A C 1
ATOM 1420 O O . ALA A 1 183 ? -12.482 -23.086 11.088 1.00 95.88 183 ALA A O 1
ATOM 1421 N N . GLY A 1 184 ? -12.812 -21.838 12.916 1.00 96.38 184 GLY A N 1
ATOM 1422 C CA . GLY A 1 184 ? -12.541 -20.555 12.269 1.00 96.38 184 GLY A CA 1
ATOM 1423 C C . GLY A 1 184 ? -11.095 -20.435 11.789 1.00 96.38 184 GLY A C 1
ATOM 1424 O O . GLY A 1 184 ? -10.863 -20.032 10.654 1.00 96.38 184 GLY A O 1
ATOM 1425 N N . LEU A 1 185 ? -10.126 -20.843 12.614 1.00 96.44 185 LEU A N 1
ATOM 1426 C CA . LEU A 1 185 ? -8.715 -20.888 12.230 1.00 96.44 185 LEU A CA 1
ATOM 1427 C C . LEU A 1 185 ? -8.473 -21.866 11.071 1.00 96.44 185 LEU A C 1
ATOM 1429 O O . LEU A 1 185 ? -7.808 -21.502 10.108 1.00 96.44 185 LEU A O 1
ATOM 1433 N N . ALA A 1 186 ? -9.051 -23.068 11.122 1.00 98.00 186 ALA A N 1
ATOM 1434 C CA . ALA A 1 186 ? -8.950 -24.050 10.044 1.00 98.00 186 ALA A CA 1
ATOM 1435 C C . ALA A 1 186 ? -9.527 -23.507 8.726 1.00 98.00 186 ALA A C 1
ATOM 1437 O O . ALA A 1 186 ? -8.878 -23.602 7.689 1.00 98.00 186 ALA A O 1
ATOM 1438 N N . VAL A 1 187 ? -10.698 -22.862 8.765 1.00 98.31 187 VAL A N 1
ATOM 1439 C CA . VAL A 1 187 ? -11.305 -22.219 7.586 1.00 98.31 187 VAL A CA 1
ATOM 1440 C C . VAL A 1 187 ? -10.449 -21.058 7.070 1.00 98.31 187 VAL A C 1
ATOM 1442 O O . VAL A 1 187 ? -10.280 -20.935 5.860 1.00 98.31 187 VAL A O 1
ATOM 1445 N N . ALA A 1 188 ? -9.866 -20.239 7.953 1.00 97.88 188 ALA A N 1
ATOM 1446 C CA . ALA A 1 188 ? -8.949 -19.174 7.548 1.00 97.88 188 ALA A CA 1
ATOM 1447 C C . ALA A 1 188 ? -7.713 -19.728 6.828 1.00 97.88 188 ALA A C 1
ATOM 1449 O O . ALA A 1 188 ? -7.356 -19.222 5.769 1.00 97.88 188 ALA A O 1
ATOM 1450 N N . LEU A 1 189 ? -7.102 -20.785 7.374 1.00 97.69 189 LEU A N 1
ATOM 1451 C CA . LEU A 1 189 ? -5.933 -21.441 6.789 1.00 97.69 189 LEU A CA 1
ATOM 1452 C C . LEU A 1 189 ? -6.258 -22.109 5.451 1.00 97.69 189 LEU A C 1
ATOM 1454 O O . LEU A 1 189 ? -5.490 -21.943 4.516 1.00 97.69 189 LEU A O 1
ATOM 1458 N N . VAL A 1 190 ? -7.397 -22.801 5.326 1.00 98.38 190 VAL A N 1
ATOM 1459 C CA . VAL A 1 190 ? -7.829 -23.422 4.058 1.00 98.38 190 VAL A CA 1
ATOM 1460 C C . VAL A 1 190 ? -8.070 -22.371 2.972 1.00 98.38 190 VAL A C 1
ATOM 1462 O O . VAL A 1 190 ? -7.627 -22.556 1.844 1.00 98.38 190 VAL A O 1
ATOM 1465 N N . VAL A 1 191 ? -8.725 -21.251 3.300 1.00 98.44 191 VAL A N 1
ATOM 1466 C CA . VAL A 1 191 ? -8.962 -20.163 2.334 1.00 98.44 191 VAL A CA 1
ATOM 1467 C C . VAL A 1 191 ? -7.661 -19.438 1.973 1.00 98.44 191 VAL A C 1
ATOM 1469 O O . VAL A 1 191 ? -7.465 -19.101 0.811 1.00 98.44 191 VAL A O 1
ATOM 1472 N N . ALA A 1 192 ? -6.759 -19.223 2.934 1.00 97.88 192 ALA A N 1
ATOM 1473 C CA . ALA A 1 192 ? -5.466 -18.575 2.706 1.00 97.88 192 ALA A CA 1
ATOM 1474 C C . ALA A 1 192 ? -4.405 -19.493 2.069 1.00 97.88 192 ALA A C 1
ATOM 1476 O O . ALA A 1 192 ? -3.364 -18.999 1.633 1.00 97.88 192 ALA A O 1
ATOM 1477 N N . LEU A 1 193 ? -4.646 -20.810 2.024 1.00 97.69 193 LEU A N 1
ATOM 1478 C CA . LEU A 1 193 ? -3.663 -21.823 1.632 1.00 97.69 193 LEU A CA 1
ATOM 1479 C C . LEU A 1 193 ? -2.967 -21.531 0.290 1.00 97.69 193 LEU A C 1
ATOM 1481 O O . LEU A 1 193 ? -1.748 -21.686 0.257 1.00 97.69 193 LEU A O 1
ATOM 1485 N N . PRO A 1 194 ? -3.651 -21.064 -0.780 1.00 96.88 194 PRO A N 1
ATOM 1486 C CA . PRO A 1 194 ? -2.981 -20.745 -2.040 1.00 96.88 194 PRO A CA 1
ATOM 1487 C C . PRO A 1 194 ? -1.924 -19.640 -1.900 1.00 96.88 194 PRO A C 1
ATOM 1489 O O . PRO A 1 194 ? -0.817 -19.807 -2.405 1.00 96.88 194 PRO A O 1
ATOM 1492 N N . ASN A 1 195 ? -2.218 -18.552 -1.169 1.00 95.00 195 ASN A N 1
ATOM 1493 C CA . ASN A 1 195 ? -1.240 -17.483 -0.924 1.00 95.00 195 ASN A CA 1
ATOM 1494 C C . ASN A 1 195 ? -0.105 -17.969 -0.013 1.00 95.00 195 ASN A C 1
ATOM 1496 O O . ASN A 1 195 ? 1.060 -17.766 -0.325 1.00 95.00 195 ASN A O 1
ATOM 1500 N N . LEU A 1 196 ? -0.424 -18.662 1.086 1.00 95.06 196 LEU A N 1
ATOM 1501 C CA . LEU A 1 196 ? 0.590 -19.150 2.030 1.00 95.06 196 LEU A CA 1
ATOM 1502 C C . LEU A 1 196 ? 1.552 -20.159 1.382 1.00 95.06 196 LEU A C 1
ATOM 1504 O O . LEU A 1 196 ? 2.752 -20.126 1.649 1.00 95.06 196 LEU A O 1
ATOM 1508 N N . TRP A 1 197 ? 1.039 -21.035 0.514 1.00 96.88 197 TRP A N 1
ATOM 1509 C CA . TRP A 1 197 ? 1.860 -21.959 -0.266 1.00 96.88 197 TRP A CA 1
ATOM 1510 C C . TRP A 1 197 ? 2.720 -21.222 -1.297 1.00 96.88 197 TRP A C 1
ATOM 1512 O O . TRP A 1 197 ? 3.916 -21.497 -1.383 1.00 96.88 197 TRP A O 1
ATOM 1522 N N . TRP A 1 198 ? 2.151 -20.250 -2.020 1.00 94.88 198 TRP A N 1
ATOM 1523 C CA . TRP A 1 198 ? 2.901 -19.431 -2.973 1.00 94.88 198 TRP A CA 1
ATOM 1524 C C . TRP A 1 198 ? 4.028 -18.644 -2.284 1.00 94.88 198 TRP A C 1
ATOM 1526 O O . TRP A 1 198 ? 5.178 -18.754 -2.703 1.00 94.88 198 TRP A O 1
ATOM 1536 N N . GLN A 1 199 ? 3.742 -17.949 -1.177 1.00 93.81 199 GLN A N 1
ATOM 1537 C CA . GLN A 1 199 ? 4.736 -17.229 -0.368 1.00 93.81 199 GLN A CA 1
ATOM 1538 C C . GLN A 1 199 ? 5.877 -18.154 0.076 1.00 93.81 199 GLN A C 1
ATOM 1540 O O . GLN A 1 199 ? 7.046 -17.822 -0.111 1.00 93.81 199 GLN A O 1
ATOM 1545 N N . ALA A 1 200 ? 5.556 -19.341 0.604 1.00 95.38 200 ALA A N 1
ATOM 1546 C CA . ALA A 1 200 ? 6.560 -20.315 1.024 1.00 95.38 200 ALA A CA 1
ATOM 1547 C C . ALA A 1 200 ? 7.412 -20.837 -0.150 1.00 95.38 200 ALA A C 1
ATOM 1549 O O . ALA A 1 200 ? 8.626 -20.971 -0.005 1.00 95.38 200 ALA A O 1
ATOM 1550 N N . ALA A 1 201 ? 6.801 -21.086 -1.314 1.00 95.81 201 ALA A N 1
ATOM 1551 C CA . ALA A 1 201 ? 7.497 -21.534 -2.522 1.00 95.81 201 ALA A CA 1
ATOM 1552 C C . ALA A 1 201 ? 8.412 -20.456 -3.139 1.00 95.81 201 ALA A C 1
ATOM 1554 O O . ALA A 1 201 ? 9.389 -20.804 -3.797 1.00 95.81 201 ALA A O 1
ATOM 1555 N N . HIS A 1 202 ? 8.135 -19.170 -2.894 1.00 92.38 202 HIS A N 1
ATOM 1556 C CA . HIS A 1 202 ? 8.903 -18.029 -3.419 1.00 92.38 202 HIS A CA 1
ATOM 1557 C C . HIS A 1 202 ? 9.812 -17.369 -2.363 1.00 92.38 202 HIS A C 1
ATOM 1559 O O . HIS A 1 202 ? 10.317 -16.268 -2.574 1.00 92.38 202 HIS A O 1
ATOM 1565 N N . GLY A 1 203 ? 10.051 -18.032 -1.223 1.00 92.62 203 GLY A N 1
ATOM 1566 C CA . GLY A 1 203 ? 11.010 -17.570 -0.211 1.00 92.62 203 GLY A CA 1
ATOM 1567 C C . GLY A 1 203 ? 10.525 -16.421 0.683 1.00 92.62 203 GLY A C 1
ATOM 1568 O O . GLY A 1 203 ? 11.352 -15.732 1.271 1.00 92.62 203 GLY A O 1
ATOM 1569 N N . TRP A 1 204 ? 9.207 -16.245 0.822 1.00 93.06 204 TRP A N 1
ATOM 1570 C CA . TRP A 1 204 ? 8.543 -15.203 1.620 1.00 93.06 204 TRP A CA 1
ATOM 1571 C C . TRP A 1 204 ? 8.867 -13.757 1.189 1.00 93.06 204 TRP A C 1
ATOM 1573 O O . TRP A 1 204 ? 9.372 -12.976 2.003 1.00 93.06 204 TRP A O 1
ATOM 1583 N N . PRO A 1 205 ? 8.539 -13.351 -0.055 1.00 91.75 205 PRO A N 1
ATOM 1584 C CA . PRO A 1 205 ? 8.803 -11.997 -0.553 1.00 91.75 205 PRO A CA 1
ATOM 1585 C C . PRO A 1 205 ? 8.205 -10.877 0.320 1.00 91.75 205 PRO A C 1
ATOM 1587 O O . PRO A 1 205 ? 8.827 -9.824 0.449 1.00 91.75 205 PRO A O 1
ATOM 1590 N N . GLU A 1 206 ? 7.066 -11.096 0.996 1.00 90.94 206 GLU A N 1
ATOM 1591 C CA . GLU A 1 206 ? 6.508 -10.121 1.959 1.00 90.94 206 GLU A CA 1
ATOM 1592 C C . GLU A 1 206 ? 7.485 -9.831 3.118 1.00 90.94 206 GLU A C 1
ATOM 1594 O O . GLU A 1 206 ? 7.610 -8.687 3.555 1.00 90.94 206 GLU A O 1
ATOM 1599 N N . LEU A 1 207 ? 8.238 -10.834 3.594 1.00 92.38 207 LEU A N 1
ATOM 1600 C CA . LEU A 1 207 ? 9.253 -10.639 4.639 1.00 92.38 207 LEU A CA 1
ATOM 1601 C C . LEU A 1 207 ? 10.474 -9.878 4.108 1.00 92.38 207 LEU A C 1
ATOM 1603 O O . LEU A 1 207 ? 11.031 -9.051 4.830 1.00 92.38 207 LEU A O 1
ATOM 1607 N N . THR A 1 208 ? 10.863 -10.102 2.848 1.00 92.81 208 THR A N 1
ATOM 1608 C CA . THR A 1 208 ? 11.921 -9.329 2.176 1.00 92.81 208 THR A CA 1
ATOM 1609 C C . THR A 1 208 ? 11.540 -7.851 2.066 1.00 92.81 208 THR A C 1
ATOM 1611 O O . THR A 1 208 ? 12.329 -6.982 2.442 1.00 92.81 208 THR A O 1
ATOM 1614 N N . VAL A 1 209 ? 10.311 -7.554 1.629 1.00 92.31 209 VAL A N 1
ATOM 1615 C CA . VAL A 1 209 ? 9.790 -6.179 1.526 1.00 92.31 209 VAL A CA 1
ATOM 1616 C C . VAL A 1 209 ? 9.648 -5.534 2.910 1.00 92.31 209 VAL A C 1
ATOM 1618 O O . VAL A 1 209 ? 10.062 -4.390 3.100 1.00 92.31 209 VAL A O 1
ATOM 1621 N N . ALA A 1 210 ? 9.135 -6.259 3.909 1.00 92.25 210 ALA A N 1
ATOM 1622 C CA . ALA A 1 210 ? 9.042 -5.767 5.285 1.00 92.25 210 ALA A CA 1
ATOM 1623 C C . ALA A 1 210 ? 10.421 -5.435 5.891 1.00 92.25 210 ALA A C 1
ATOM 1625 O O . ALA A 1 210 ? 10.552 -4.428 6.593 1.00 92.25 210 ALA A O 1
ATOM 1626 N N . GLY A 1 211 ? 11.448 -6.237 5.583 1.00 93.31 211 GLY A N 1
ATOM 1627 C CA . GLY A 1 211 ? 12.845 -5.946 5.917 1.00 93.31 211 GLY A CA 1
ATOM 1628 C C . GLY A 1 211 ? 13.328 -4.645 5.273 1.00 93.31 211 GLY A C 1
ATOM 1629 O O . GLY A 1 211 ? 13.745 -3.733 5.984 1.00 93.31 211 GLY A O 1
ATOM 1630 N N . GLY A 1 212 ? 13.159 -4.501 3.953 1.00 91.50 212 GLY A N 1
ATOM 1631 C CA . GLY A 1 212 ? 13.520 -3.281 3.218 1.00 91.50 212 GLY A CA 1
ATOM 1632 C C . GLY A 1 212 ? 12.865 -2.008 3.773 1.00 91.50 212 GLY A C 1
ATOM 1633 O O . GLY A 1 212 ? 13.541 -0.993 3.948 1.00 91.50 212 GLY A O 1
ATOM 1634 N N . ILE A 1 213 ? 11.580 -2.079 4.144 1.00 91.00 213 ILE A N 1
ATOM 1635 C CA . ILE A 1 213 ? 10.857 -0.986 4.819 1.00 91.00 213 ILE A CA 1
ATOM 1636 C C . ILE A 1 213 ? 11.479 -0.667 6.189 1.00 91.00 213 ILE A C 1
ATOM 1638 O O . ILE A 1 213 ? 11.672 0.505 6.517 1.00 91.00 213 ILE A O 1
ATOM 1642 N N . SER A 1 214 ? 11.789 -1.678 7.008 1.00 92.75 214 SER A N 1
ATOM 1643 C CA . SER A 1 214 ? 12.408 -1.471 8.329 1.00 92.75 214 SER A CA 1
ATOM 1644 C C . SER A 1 214 ? 13.806 -0.851 8.228 1.00 92.75 214 SER A C 1
ATOM 1646 O O . SER A 1 214 ? 14.160 -0.016 9.067 1.00 92.75 214 SER A O 1
ATOM 1648 N N . ASP A 1 215 ? 14.581 -1.238 7.217 1.00 93.00 215 ASP A N 1
ATOM 1649 C CA . ASP A 1 215 ? 15.979 -0.834 7.072 1.00 93.00 215 ASP A CA 1
ATOM 1650 C C . ASP A 1 215 ? 16.121 0.558 6.443 1.00 93.00 215 ASP A C 1
ATOM 1652 O O . ASP A 1 215 ? 16.887 1.378 6.953 1.00 93.00 215 ASP A O 1
ATOM 1656 N N . LYS A 1 216 ? 15.357 0.865 5.381 1.00 88.31 216 LYS A N 1
ATOM 1657 C CA . LYS A 1 216 ? 15.409 2.181 4.713 1.00 88.31 216 LYS A CA 1
ATOM 1658 C C . LYS A 1 216 ? 14.539 3.230 5.408 1.00 88.31 216 LYS A C 1
ATOM 1660 O O . LYS A 1 216 ? 15.021 4.312 5.739 1.00 88.31 216 LYS A O 1
ATOM 1665 N N . ASP A 1 217 ? 13.277 2.900 5.689 1.00 91.31 217 ASP A N 1
ATOM 1666 C CA . ASP A 1 217 ? 12.289 3.863 6.199 1.00 91.31 217 ASP A CA 1
ATOM 1667 C C . ASP A 1 217 ? 12.112 3.795 7.723 1.00 91.31 217 ASP A C 1
ATOM 1669 O O . ASP A 1 217 ? 11.543 4.706 8.330 1.00 91.31 217 ASP A O 1
ATOM 1673 N N . GLY A 1 218 ? 12.574 2.726 8.380 1.00 94.12 218 GLY A N 1
ATOM 1674 C CA . GLY A 1 218 ? 12.178 2.405 9.751 1.00 94.12 218 GLY A CA 1
ATOM 1675 C C . GLY A 1 218 ? 12.502 3.480 10.790 1.00 94.12 218 GLY A C 1
ATOM 1676 O O . GLY A 1 218 ? 11.752 3.637 11.752 1.00 94.12 218 GLY A O 1
ATOM 1677 N N . THR A 1 219 ? 13.578 4.253 10.625 1.00 95.62 219 THR A N 1
ATOM 1678 C CA . THR A 1 219 ? 13.882 5.393 11.516 1.00 95.62 219 THR A CA 1
ATOM 1679 C C . THR A 1 219 ? 12.856 6.516 11.359 1.00 95.62 219 THR A C 1
ATOM 1681 O O . THR A 1 219 ? 12.336 7.021 12.357 1.00 95.62 219 THR A O 1
ATOM 1684 N N . HIS A 1 220 ? 12.504 6.863 10.117 1.00 93.75 220 HIS A N 1
ATOM 1685 C CA . HIS A 1 220 ? 11.466 7.848 9.819 1.00 93.75 220 HIS A CA 1
ATOM 1686 C C . HIS A 1 220 ? 10.091 7.359 10.301 1.00 93.75 220 HIS A C 1
ATOM 1688 O O . HIS A 1 220 ? 9.397 8.083 11.014 1.00 93.75 220 HIS A O 1
ATOM 1694 N N . ASN A 1 221 ? 9.737 6.102 10.010 1.00 95.19 221 ASN A N 1
ATOM 1695 C CA . ASN A 1 221 ? 8.493 5.469 10.453 1.00 95.19 221 ASN A CA 1
ATOM 1696 C C . ASN A 1 221 ? 8.340 5.502 11.980 1.00 95.19 221 ASN A C 1
ATOM 1698 O O . ASN A 1 221 ? 7.271 5.852 12.479 1.00 95.19 221 ASN A O 1
ATOM 1702 N N . ARG A 1 222 ? 9.406 5.190 12.733 1.00 96.38 222 ARG A N 1
ATOM 1703 C CA . ARG A 1 222 ? 9.420 5.240 14.207 1.00 96.38 222 ARG A CA 1
ATOM 1704 C C . ARG A 1 222 ? 9.214 6.661 14.735 1.00 96.38 222 ARG A C 1
ATOM 1706 O O . ARG A 1 222 ? 8.389 6.852 15.626 1.00 96.38 222 ARG A O 1
ATOM 1713 N N . LEU A 1 223 ? 9.909 7.651 14.167 1.00 96.25 223 LEU A N 1
ATOM 1714 C CA . LEU A 1 223 ? 9.786 9.061 14.556 1.00 96.25 223 LEU A CA 1
ATOM 1715 C C . LEU A 1 223 ? 8.383 9.619 14.263 1.00 96.25 223 LEU A C 1
ATOM 1717 O O . LEU A 1 223 ? 7.767 10.258 15.117 1.00 96.25 223 LEU A O 1
ATOM 1721 N N . MET A 1 224 ? 7.854 9.333 13.073 1.00 94.38 224 MET A N 1
ATOM 1722 C CA . MET A 1 224 ? 6.547 9.813 12.622 1.00 94.38 224 MET A CA 1
ATOM 1723 C C . MET A 1 224 ? 5.369 8.996 13.163 1.00 94.38 224 MET A C 1
ATOM 1725 O O . MET A 1 224 ? 4.223 9.419 13.007 1.00 94.38 224 MET A O 1
ATOM 1729 N N . PHE A 1 225 ? 5.606 7.868 13.845 1.00 96.50 225 PHE A N 1
ATOM 1730 C CA . PHE A 1 225 ? 4.539 6.959 14.265 1.00 96.50 225 PHE A CA 1
ATOM 1731 C C . PHE A 1 225 ? 3.429 7.654 15.063 1.00 96.50 225 PHE A C 1
ATOM 1733 O O . PHE A 1 225 ? 2.253 7.569 14.699 1.00 96.50 225 PHE A O 1
ATOM 1740 N N . VAL A 1 226 ? 3.799 8.345 16.148 1.00 95.69 226 VAL A N 1
ATOM 1741 C CA . VAL A 1 226 ? 2.847 8.995 17.065 1.00 95.69 226 VAL A CA 1
ATOM 1742 C C . VAL A 1 226 ? 2.173 10.223 16.430 1.00 95.69 226 VAL A C 1
ATOM 1744 O O . VAL A 1 226 ? 0.942 10.288 16.505 1.00 95.69 226 VAL A O 1
ATOM 1747 N N . PRO A 1 227 ? 2.894 11.152 15.760 1.00 94.50 227 PRO A N 1
ATOM 1748 C CA . PRO A 1 227 ? 2.268 12.215 14.970 1.00 94.50 227 PRO A CA 1
ATOM 1749 C C . PRO A 1 227 ? 1.222 11.695 13.977 1.00 94.50 227 PRO A C 1
ATOM 1751 O O . PRO A 1 227 ? 0.108 12.219 13.922 1.00 94.50 227 PRO A O 1
ATOM 1754 N N . MET A 1 228 ? 1.525 10.617 13.250 1.00 92.56 228 MET A N 1
ATOM 1755 C CA . MET A 1 228 ? 0.612 10.088 12.238 1.00 92.56 228 MET A CA 1
ATOM 1756 C C . MET A 1 228 ? -0.638 9.423 12.838 1.00 92.56 228 MET A C 1
ATOM 1758 O O . MET A 1 228 ? -1.713 9.564 12.258 1.00 92.56 228 MET A O 1
ATOM 1762 N N . GLN A 1 229 ? -0.582 8.819 14.036 1.00 94.44 229 GLN A N 1
ATOM 1763 C CA . GLN A 1 229 ? -1.807 8.342 14.717 1.00 94.44 229 GLN A CA 1
ATOM 1764 C C . GLN A 1 229 ? -2.789 9.480 15.050 1.00 94.44 229 GLN A C 1
ATOM 1766 O O . GLN A 1 229 ? -3.998 9.264 15.127 1.00 94.44 229 GLN A O 1
ATOM 1771 N N . ILE A 1 230 ? -2.282 10.697 15.260 1.00 93.75 230 ILE A N 1
ATOM 1772 C CA . ILE A 1 230 ? -3.110 11.892 15.462 1.00 93.75 230 ILE A CA 1
ATOM 1773 C C . ILE A 1 230 ? -3.638 12.401 14.111 1.00 93.75 230 ILE A C 1
ATOM 1775 O O . ILE A 1 230 ? -4.784 12.844 14.032 1.00 93.75 230 ILE A O 1
ATOM 1779 N N . LEU A 1 231 ? -2.827 12.319 13.052 1.00 90.00 231 LEU A N 1
ATOM 1780 C CA . LEU A 1 231 ? -3.128 12.906 11.747 1.00 90.00 231 LEU A CA 1
ATOM 1781 C C . LEU A 1 231 ? -4.066 12.058 10.869 1.00 90.00 231 LEU A C 1
ATOM 1783 O O . LEU A 1 231 ? -4.963 12.635 10.262 1.00 90.00 231 LEU A O 1
ATOM 1787 N N . TYR A 1 232 ? -3.945 10.722 10.841 1.00 87.69 232 TYR A N 1
ATOM 1788 C CA . TYR A 1 232 ? -4.691 9.860 9.899 1.00 87.69 232 TYR A CA 1
ATOM 1789 C C . TYR A 1 232 ? -6.227 9.934 10.006 1.00 87.69 232 TYR A C 1
ATOM 1791 O O . TYR A 1 232 ? -6.917 9.689 9.021 1.00 87.69 232 TYR A O 1
ATOM 1799 N N . LEU A 1 233 ? -6.785 10.236 11.186 1.00 87.50 233 LEU A N 1
ATOM 1800 C CA . LEU A 1 233 ? -8.230 10.482 11.358 1.00 87.50 233 LEU A CA 1
ATOM 1801 C C . LEU A 1 233 ? -8.599 11.974 11.375 1.00 87.50 233 LEU A C 1
ATOM 1803 O O . LEU A 1 233 ? -9.776 12.305 11.504 1.00 87.50 233 LEU A O 1
ATOM 1807 N N . SER A 1 234 ? -7.619 12.870 11.268 1.00 89.50 234 SER A N 1
ATOM 1808 C CA . SER A 1 234 ? -7.606 14.252 11.761 1.00 89.50 234 SER A CA 1
ATOM 1809 C C . SER A 1 234 ? -7.360 14.395 13.275 1.00 89.50 234 SER A C 1
ATOM 1811 O O . SER A 1 234 ? -8.044 13.744 14.078 1.00 89.50 234 SER A O 1
ATOM 1813 N N . PRO A 1 235 ? -6.515 15.371 13.690 1.00 90.56 235 PRO A N 1
ATOM 1814 C CA . PRO A 1 235 ? -6.377 15.794 15.088 1.00 90.56 235 PRO A CA 1
ATOM 1815 C C . PRO A 1 235 ? -7.720 16.170 15.727 1.00 90.56 235 PRO A C 1
ATOM 1817 O O . PRO A 1 235 ? -7.917 16.047 16.937 1.00 90.56 235 PRO A O 1
ATOM 1820 N N . VAL A 1 236 ? -8.679 16.596 14.900 1.00 88.06 236 VAL A N 1
ATOM 1821 C CA . VAL A 1 236 ? -10.026 16.967 15.321 1.00 88.06 236 VAL A CA 1
ATOM 1822 C C . VAL A 1 236 ? -10.798 15.762 15.879 1.00 88.06 236 VAL A C 1
ATOM 1824 O O . VAL A 1 236 ? -11.581 15.921 16.813 1.00 88.06 236 VAL A O 1
ATOM 1827 N N . LEU A 1 237 ? -10.548 14.538 15.396 1.00 90.69 237 LEU A N 1
ATOM 1828 C CA . LEU A 1 237 ? -11.235 13.336 15.883 1.00 90.69 237 LEU A CA 1
ATOM 1829 C C . LEU A 1 237 ? -10.580 12.690 17.121 1.00 90.69 237 LEU A C 1
ATOM 1831 O O . LEU A 1 237 ? -11.126 11.722 17.658 1.00 90.69 237 LEU A O 1
ATOM 1835 N N . VAL A 1 238 ? -9.487 13.253 17.656 1.00 93.44 238 VAL A N 1
ATOM 1836 C CA . VAL A 1 238 ? -8.817 12.753 18.878 1.00 93.44 238 VAL A CA 1
ATOM 1837 C C . VAL A 1 238 ? -9.762 12.611 20.081 1.00 93.44 238 VAL A C 1
ATOM 1839 O O . VAL A 1 238 ? -9.801 11.532 20.680 1.00 93.44 238 VAL A O 1
ATOM 1842 N N . PRO A 1 239 ? -10.613 13.601 20.428 1.00 92.00 239 PRO A N 1
ATOM 1843 C CA . PRO A 1 239 ? -11.569 13.446 21.525 1.00 92.00 239 PRO A CA 1
ATOM 1844 C C . PRO A 1 239 ? -12.590 12.320 21.296 1.00 92.00 239 PRO A C 1
ATOM 1846 O O . PRO A 1 239 ? -13.156 11.811 22.267 1.00 92.00 239 PRO A O 1
ATOM 1849 N N . VAL A 1 240 ? -12.833 11.926 20.038 1.00 94.06 240 VAL A N 1
ATOM 1850 C CA . VAL A 1 240 ? -13.746 10.834 19.679 1.00 94.06 240 VAL A CA 1
ATOM 1851 C C . VAL A 1 240 ? -13.107 9.495 20.025 1.00 94.06 240 VAL A C 1
ATOM 1853 O O . VAL A 1 240 ? -13.644 8.774 20.864 1.00 94.06 240 VAL A O 1
ATOM 1856 N N . TRP A 1 241 ? -11.937 9.171 19.465 1.00 96.06 241 TRP A N 1
ATOM 1857 C CA . TRP A 1 241 ? -11.311 7.872 19.725 1.00 96.06 241 TRP A CA 1
ATOM 1858 C C . TRP A 1 241 ? -10.817 7.734 21.174 1.00 96.06 241 TRP A C 1
ATOM 1860 O O . TRP A 1 241 ? -10.942 6.654 21.753 1.00 96.06 241 TRP A O 1
ATOM 1870 N N . VAL A 1 242 ? -10.416 8.826 21.842 1.00 95.69 242 VAL A N 1
ATOM 1871 C CA . VAL A 1 242 ? -10.157 8.829 23.299 1.00 95.69 242 VAL A CA 1
ATOM 1872 C C . VAL A 1 242 ? -11.431 8.535 24.105 1.00 95.69 242 VAL A C 1
ATOM 1874 O O . VAL A 1 242 ? -11.392 7.777 25.081 1.00 95.69 242 VAL A O 1
ATOM 1877 N N . ALA A 1 243 ? -12.588 9.084 23.711 1.00 96.00 243 ALA A N 1
ATOM 1878 C CA . ALA A 1 243 ? -13.864 8.722 24.329 1.00 96.00 243 ALA A CA 1
ATOM 1879 C C . ALA A 1 243 ? -14.219 7.247 24.077 1.00 96.00 243 ALA A C 1
ATOM 1881 O O . ALA A 1 243 ? -14.760 6.606 24.978 1.00 96.00 243 ALA A O 1
ATOM 1882 N N . GLY A 1 244 ? -13.865 6.701 22.912 1.00 97.50 244 GLY A N 1
ATOM 1883 C CA . GLY A 1 244 ? -14.012 5.287 22.572 1.00 97.50 244 GLY A CA 1
ATOM 1884 C C . GLY A 1 244 ? -13.162 4.357 23.432 1.00 97.50 244 GLY A C 1
ATOM 1885 O O . GLY A 1 244 ? -13.715 3.438 24.031 1.00 97.50 244 GLY A O 1
ATOM 1886 N N . ILE A 1 245 ? -11.864 4.643 23.601 1.00 97.31 245 ILE A N 1
ATOM 1887 C CA . ILE A 1 245 ? -10.982 3.930 24.546 1.00 97.31 245 ILE A CA 1
ATOM 1888 C C . ILE A 1 245 ? -11.615 3.924 25.943 1.00 97.31 245 ILE A C 1
ATOM 1890 O O . ILE A 1 245 ? -11.824 2.867 26.541 1.00 97.31 245 ILE A O 1
ATOM 1894 N N . ARG A 1 246 ? -11.992 5.105 26.460 1.00 96.69 246 ARG A N 1
ATOM 1895 C CA . ARG A 1 246 ? -12.616 5.227 27.790 1.00 96.69 246 ARG A CA 1
ATOM 1896 C C . ARG A 1 246 ? -13.922 4.441 27.894 1.00 96.69 246 ARG A C 1
ATOM 1898 O O . ARG A 1 246 ? -14.189 3.887 28.957 1.00 96.69 246 ARG A O 1
ATOM 1905 N N . ARG A 1 247 ? -14.722 4.395 26.824 1.00 96.44 247 ARG A N 1
ATOM 1906 C CA . ARG A 1 247 ? -15.973 3.636 26.768 1.00 96.44 247 ARG A CA 1
ATOM 1907 C C . ARG A 1 247 ? -15.703 2.135 26.813 1.00 96.44 247 ARG A C 1
ATOM 1909 O O . ARG A 1 247 ? -16.180 1.475 27.727 1.00 96.44 247 ARG A O 1
ATOM 1916 N N . LEU A 1 248 ? -14.892 1.612 25.896 1.00 96.31 248 LEU A N 1
ATOM 1917 C CA . LEU A 1 248 ? -14.560 0.185 25.817 1.00 96.31 248 LEU A CA 1
ATOM 1918 C C . LEU A 1 248 ? -13.948 -0.345 27.121 1.00 96.31 248 LEU A C 1
ATOM 1920 O O . LEU A 1 248 ? -14.202 -1.487 27.484 1.00 96.31 248 LEU A O 1
ATOM 1924 N N . LEU A 1 249 ? -13.190 0.481 27.851 1.00 95.88 249 LEU A N 1
ATOM 1925 C CA . LEU A 1 249 ? -12.598 0.103 29.138 1.00 95.88 249 LEU A CA 1
ATOM 1926 C C . LEU A 1 249 ? -13.556 0.194 30.343 1.00 95.88 249 LEU A C 1
ATOM 1928 O O . LEU A 1 249 ? -13.336 -0.523 31.317 1.00 95.88 249 LEU A O 1
ATOM 1932 N N . ARG A 1 250 ? -14.568 1.081 30.334 1.00 94.56 250 ARG A N 1
ATOM 1933 C CA . ARG A 1 250 ? -15.334 1.446 31.553 1.00 94.56 250 ARG A CA 1
ATOM 1934 C C . ARG A 1 250 ? -16.858 1.358 31.457 1.00 94.56 250 ARG A C 1
ATOM 1936 O O . ARG A 1 250 ? -17.499 1.270 32.497 1.00 94.56 250 ARG A O 1
ATOM 1943 N N . ASP A 1 251 ? -17.448 1.414 30.267 1.00 93.81 251 ASP A N 1
ATOM 1944 C CA . ASP A 1 251 ? -18.905 1.368 30.074 1.00 93.81 251 ASP A CA 1
ATOM 1945 C C . ASP A 1 251 ? -19.410 -0.082 30.211 1.00 93.81 251 ASP A C 1
ATOM 1947 O O . ASP A 1 251 ? -19.063 -0.915 29.367 1.00 93.81 251 ASP A O 1
ATOM 1951 N N . PRO A 1 252 ? -20.246 -0.424 31.213 1.00 89.94 252 PRO A N 1
ATOM 1952 C CA . PRO A 1 252 ? -20.731 -1.791 31.400 1.00 89.94 252 PRO A CA 1
ATOM 1953 C C . PRO A 1 252 ? -21.524 -2.355 30.211 1.00 89.94 252 PRO A C 1
ATOM 1955 O O . PRO A 1 252 ? -21.624 -3.572 30.071 1.00 89.94 252 PRO A O 1
ATOM 1958 N N . ALA A 1 253 ? -22.069 -1.506 29.330 1.00 89.38 253 ALA A N 1
ATOM 1959 C CA . ALA A 1 253 ? -22.777 -1.956 28.132 1.00 89.38 253 ALA A CA 1
ATOM 1960 C C . ALA A 1 253 ? -21.834 -2.536 27.056 1.00 89.38 253 ALA A C 1
ATOM 1962 O O . ALA A 1 253 ? -22.250 -3.395 26.270 1.00 89.38 253 ALA A O 1
ATOM 1963 N N . VAL A 1 254 ? -20.570 -2.091 27.020 1.00 91.44 254 VAL A N 1
ATOM 1964 C CA . VAL A 1 254 ? -19.577 -2.475 25.995 1.00 91.44 254 VAL A CA 1
ATOM 1965 C C . VAL A 1 254 ? -18.217 -2.918 26.550 1.00 91.44 254 VAL A C 1
ATOM 1967 O O . VAL A 1 254 ? -17.329 -3.250 25.772 1.00 91.44 254 VAL A O 1
ATOM 1970 N N . CYS A 1 255 ? -18.054 -3.027 27.872 1.00 88.56 255 CYS A N 1
ATOM 1971 C CA . CYS A 1 255 ? -16.835 -3.516 28.536 1.00 88.56 255 CYS A CA 1
ATOM 1972 C C . CYS A 1 255 ? -16.380 -4.906 28.055 1.00 88.56 255 CYS A C 1
ATOM 1974 O O . CYS A 1 255 ? -15.213 -5.266 28.192 1.00 88.56 255 CYS A O 1
ATOM 1976 N N . TRP A 1 256 ? -17.283 -5.697 27.466 1.00 88.38 256 TRP A N 1
ATOM 1977 C CA . TRP A 1 256 ? -16.960 -6.973 26.825 1.00 88.38 256 TRP A CA 1
ATOM 1978 C C . TRP A 1 256 ? -16.041 -6.822 25.600 1.00 88.38 256 TRP A C 1
ATOM 1980 O O . TRP A 1 256 ? -15.429 -7.805 25.201 1.00 88.38 256 TRP A O 1
ATOM 1990 N N . ALA A 1 257 ? -15.926 -5.622 25.026 1.00 92.56 257 ALA A N 1
ATOM 1991 C CA . ALA A 1 257 ? -15.080 -5.289 23.880 1.00 92.56 257 ALA A CA 1
ATOM 1992 C C . ALA A 1 257 ? -13.743 -4.623 24.282 1.00 92.56 257 ALA A C 1
ATOM 1994 O O . ALA A 1 257 ? -13.009 -4.134 23.423 1.00 92.56 257 ALA A O 1
ATOM 1995 N N . ARG A 1 258 ? -13.386 -4.611 25.577 1.00 95.38 258 ARG A N 1
ATOM 1996 C CA . ARG A 1 258 ? -12.158 -3.968 26.090 1.00 95.38 258 ARG A CA 1
ATOM 1997 C C . ARG A 1 258 ? -10.850 -4.460 25.462 1.00 95.38 258 ARG A C 1
ATOM 1999 O O . ARG A 1 258 ? -9.887 -3.701 25.437 1.00 95.38 258 ARG A O 1
ATOM 2006 N N . ALA A 1 259 ? -10.829 -5.668 24.894 1.00 96.19 259 ALA A N 1
ATOM 2007 C CA . ALA A 1 259 ? -9.689 -6.174 24.132 1.00 96.19 259 ALA A CA 1
ATOM 2008 C C . ALA A 1 259 ? -9.274 -5.244 22.977 1.00 96.19 259 ALA A C 1
ATOM 2010 O O . ALA A 1 259 ? -8.083 -5.057 22.782 1.00 96.19 259 ALA A O 1
ATOM 2011 N N . PHE A 1 260 ? -10.202 -4.580 22.273 1.00 97.00 260 PHE A N 1
ATOM 2012 C CA . PHE A 1 260 ? -9.841 -3.641 21.196 1.00 97.00 260 PHE A CA 1
ATOM 2013 C C . PHE A 1 260 ? -9.070 -2.413 21.715 1.00 97.00 260 PHE A C 1
ATOM 2015 O O . PHE A 1 260 ? -8.135 -1.948 21.068 1.00 97.00 260 PHE A O 1
ATOM 2022 N N . ALA A 1 261 ? -9.409 -1.924 22.913 1.00 97.31 261 ALA A N 1
ATOM 2023 C CA . ALA A 1 261 ? -8.705 -0.812 23.558 1.00 97.31 261 ALA A CA 1
ATOM 2024 C C . ALA A 1 261 ? -7.311 -1.192 24.084 1.00 97.31 261 ALA A C 1
ATOM 2026 O O . ALA A 1 261 ? -6.457 -0.320 24.205 1.00 97.31 261 ALA A O 1
ATOM 2027 N N . VAL A 1 262 ? -7.077 -2.477 24.374 1.00 97.75 262 VAL A N 1
ATOM 2028 C CA . VAL A 1 262 ? -5.767 -3.011 24.790 1.00 97.75 262 VAL A CA 1
ATOM 2029 C C . VAL A 1 262 ? -4.926 -3.452 23.588 1.00 97.75 262 VAL A C 1
ATOM 2031 O O . VAL A 1 262 ? -3.716 -3.271 23.597 1.00 97.75 262 VAL A O 1
ATOM 2034 N N . ALA A 1 263 ? -5.544 -3.956 22.521 1.00 98.00 263 ALA A N 1
ATOM 2035 C CA . ALA A 1 263 ? -4.849 -4.342 21.297 1.00 98.00 263 ALA A CA 1
ATOM 2036 C C . ALA A 1 263 ? -4.255 -3.137 20.552 1.00 98.00 263 ALA A C 1
ATOM 2038 O O . ALA A 1 263 ? -3.223 -3.281 19.910 1.00 98.00 263 ALA A O 1
ATOM 2039 N N . TYR A 1 264 ? -4.861 -1.947 20.660 1.00 98.19 264 TYR A N 1
ATOM 2040 C CA . TYR A 1 264 ? -4.334 -0.736 20.023 1.00 98.19 264 TYR A CA 1
ATOM 2041 C C . TYR A 1 264 ? -2.907 -0.369 20.487 1.00 98.19 264 TYR A C 1
ATOM 2043 O O . TYR A 1 264 ? -2.019 -0.315 19.641 1.00 98.19 264 TYR A O 1
ATOM 2051 N N . PRO A 1 265 ? -2.602 -0.190 21.790 1.00 97.62 265 PRO A N 1
ATOM 2052 C CA . PRO A 1 265 ? -1.219 0.033 22.208 1.00 97.62 265 PRO A CA 1
ATOM 2053 C C . PRO A 1 265 ? -0.299 -1.162 21.902 1.00 97.62 265 PRO A C 1
ATOM 2055 O O . PRO A 1 265 ? 0.872 -0.937 21.613 1.00 97.62 265 PRO A O 1
ATOM 2058 N N . VAL A 1 266 ? -0.803 -2.405 21.887 1.00 98.00 266 VAL A N 1
ATOM 2059 C CA . VAL A 1 266 ? -0.001 -3.586 21.502 1.00 98.00 266 VAL A CA 1
ATOM 2060 C C . VAL A 1 266 ? 0.423 -3.526 20.029 1.00 98.00 266 VAL A C 1
ATOM 2062 O O . VAL A 1 266 ? 1.609 -3.692 19.749 1.00 98.00 266 VAL A O 1
ATOM 2065 N N . ILE A 1 267 ? -0.491 -3.233 19.090 1.00 97.94 267 ILE A N 1
ATOM 2066 C CA . ILE A 1 267 ? -0.120 -3.087 17.672 1.00 97.94 267 ILE A CA 1
ATOM 2067 C C . ILE A 1 267 ? 0.795 -1.878 17.459 1.00 97.94 267 ILE A C 1
ATOM 2069 O O . ILE A 1 267 ? 1.740 -1.974 16.686 1.00 97.94 267 ILE A O 1
ATOM 2073 N N . CYS A 1 268 ? 0.591 -0.772 18.185 1.00 97.94 268 CYS A N 1
ATOM 2074 C CA . CYS A 1 268 ? 1.486 0.383 18.114 1.00 97.94 268 CYS A CA 1
ATOM 2075 C C . CYS A 1 268 ? 2.921 0.018 18.516 1.00 97.94 268 CYS A C 1
ATOM 2077 O O . CYS A 1 268 ? 3.856 0.337 17.788 1.00 97.94 268 CYS A O 1
ATOM 2079 N N . VAL A 1 269 ? 3.102 -0.694 19.635 1.00 97.88 269 VAL A N 1
ATOM 2080 C CA . VAL A 1 269 ? 4.425 -1.171 20.077 1.00 97.88 269 VAL A CA 1
ATOM 2081 C C . VAL A 1 269 ? 5.046 -2.113 19.042 1.00 97.88 269 VAL A C 1
ATOM 2083 O O . VAL A 1 269 ? 6.218 -1.950 18.712 1.00 97.88 269 VAL A O 1
ATOM 2086 N N . ALA A 1 270 ? 4.270 -3.050 18.487 1.00 96.81 270 ALA A N 1
ATOM 2087 C CA . ALA A 1 270 ? 4.753 -3.982 17.467 1.00 96.81 270 ALA A CA 1
ATOM 2088 C C . ALA A 1 270 ? 5.207 -3.270 16.176 1.00 96.81 270 ALA A C 1
ATOM 2090 O O . ALA A 1 270 ? 6.283 -3.571 15.661 1.00 96.81 270 ALA A O 1
ATOM 2091 N N . VAL A 1 271 ? 4.436 -2.291 15.685 1.00 97.25 271 VAL A N 1
ATOM 2092 C CA . VAL A 1 271 ? 4.776 -1.518 14.476 1.00 97.25 271 VAL A CA 1
ATOM 2093 C C . VAL A 1 271 ? 6.007 -0.636 14.704 1.00 97.25 271 VAL A C 1
ATOM 2095 O O . VAL A 1 271 ? 6.896 -0.622 13.857 1.00 97.25 271 VAL A O 1
ATOM 2098 N N . ILE A 1 272 ? 6.110 0.044 15.855 1.00 97.44 272 ILE A N 1
ATOM 2099 C CA . ILE A 1 272 ? 7.297 0.843 16.212 1.00 97.44 272 ILE A CA 1
ATOM 2100 C C . ILE A 1 272 ? 8.543 -0.053 16.297 1.00 97.44 272 ILE A C 1
ATOM 2102 O O . ILE A 1 272 ? 9.580 0.277 15.722 1.00 97.44 272 ILE A O 1
ATOM 2106 N N . ALA A 1 273 ? 8.454 -1.200 16.978 1.00 96.50 273 ALA A N 1
ATOM 2107 C CA . ALA A 1 273 ? 9.572 -2.134 17.094 1.00 96.50 273 ALA A CA 1
ATOM 2108 C C . ALA A 1 273 ? 10.035 -2.618 15.707 1.00 96.50 273 ALA A C 1
ATOM 2110 O O . ALA A 1 273 ? 11.203 -2.446 15.351 1.00 96.50 273 ALA A O 1
ATOM 2111 N N . GLY A 1 274 ? 9.102 -3.111 14.888 1.00 94.75 274 GLY A N 1
ATOM 2112 C CA . GLY A 1 274 ? 9.367 -3.595 13.530 1.00 94.75 274 GLY A CA 1
ATOM 2113 C C . GLY A 1 274 ? 9.658 -2.516 12.480 1.00 94.75 274 GLY A C 1
ATOM 2114 O O . GLY A 1 274 ? 9.850 -2.862 11.325 1.00 94.75 274 GLY A O 1
ATOM 2115 N N . GLY A 1 275 ? 9.658 -1.222 12.829 1.00 95.31 275 GLY A N 1
ATOM 2116 C CA . GLY A 1 275 ? 9.921 -0.136 11.869 1.00 95.31 275 GLY A CA 1
ATOM 2117 C C . GLY A 1 275 ? 8.854 0.019 10.779 1.00 95.31 275 GLY A C 1
ATOM 2118 O O . GLY A 1 275 ? 9.100 0.682 9.772 1.00 95.31 275 GLY A O 1
ATOM 2119 N N . GLY A 1 276 ? 7.680 -0.589 10.967 1.00 94.44 276 GLY A N 1
ATOM 2120 C CA . GLY A 1 276 ? 6.612 -0.631 9.973 1.00 94.44 276 GLY A CA 1
ATOM 2121 C C . GLY A 1 276 ? 5.922 0.720 9.779 1.00 94.44 276 GLY A C 1
ATOM 2122 O O . GLY A 1 276 ? 5.952 1.593 10.652 1.00 94.44 276 GLY A O 1
ATOM 2123 N N . LYS A 1 277 ? 5.260 0.889 8.630 1.00 93.56 277 LYS A N 1
ATOM 2124 C CA . LYS A 1 277 ? 4.617 2.159 8.268 1.00 93.56 277 LYS A CA 1
ATOM 2125 C C . LYS A 1 277 ? 3.491 2.505 9.270 1.00 93.56 277 LYS A C 1
ATOM 2127 O O . LYS A 1 277 ? 2.675 1.634 9.589 1.00 93.56 277 LYS A O 1
ATOM 2132 N N . PRO A 1 278 ? 3.383 3.757 9.770 1.00 94.31 278 PRO A N 1
ATOM 2133 C CA . PRO A 1 278 ? 2.487 4.087 10.887 1.00 94.31 278 PRO A CA 1
ATOM 2134 C C . PRO A 1 278 ? 1.002 3.744 10.697 1.00 94.31 278 PRO A C 1
ATOM 2136 O O . PRO A 1 278 ? 0.298 3.501 11.681 1.00 94.31 278 PRO A O 1
ATOM 2139 N N . TYR A 1 279 ? 0.507 3.683 9.458 1.00 92.56 279 TYR A N 1
ATOM 2140 C CA . TYR A 1 279 ? -0.881 3.315 9.165 1.00 92.56 279 TYR A CA 1
ATOM 2141 C C . TYR A 1 279 ? -1.212 1.840 9.453 1.00 92.56 279 TYR A C 1
ATOM 2143 O O . TYR A 1 279 ? -2.386 1.478 9.461 1.00 92.56 279 TYR A O 1
ATOM 2151 N N . TYR A 1 280 ? -0.236 0.975 9.752 1.00 95.38 280 TYR A N 1
ATOM 2152 C CA . TYR A 1 280 ? -0.504 -0.426 10.111 1.00 95.38 280 TYR A CA 1
ATOM 2153 C C . TYR A 1 280 ? -1.354 -0.559 11.398 1.00 95.38 280 TYR A C 1
ATOM 2155 O O . TYR A 1 280 ? -2.092 -1.532 11.549 1.00 95.38 280 TYR A O 1
ATOM 2163 N N . ALA A 1 281 ? -1.334 0.439 12.293 1.00 96.44 281 ALA A N 1
ATOM 2164 C CA . ALA A 1 281 ? -2.191 0.493 13.487 1.00 96.44 281 ALA A CA 1
ATOM 2165 C C . ALA A 1 281 ? -3.597 1.099 13.240 1.00 96.44 281 ALA A C 1
ATOM 2167 O O . ALA A 1 281 ? -4.494 0.974 14.084 1.00 96.44 281 ALA A O 1
ATOM 2168 N N . PHE A 1 282 ? -3.819 1.726 12.078 1.00 94.31 282 PHE A N 1
ATOM 2169 C CA . PHE A 1 282 ? -5.034 2.480 11.744 1.00 94.31 282 PHE A CA 1
ATOM 2170 C C . PHE A 1 282 ? -6.358 1.687 11.846 1.00 94.31 282 PHE A C 1
ATOM 2172 O O . PHE A 1 282 ? -7.341 2.257 12.332 1.00 94.31 282 PHE A O 1
ATOM 2179 N N . PRO A 1 283 ? -6.438 0.382 11.494 1.00 94.31 283 PRO A N 1
ATOM 2180 C CA . PRO A 1 283 ? -7.686 -0.378 11.609 1.00 94.31 283 PRO A CA 1
ATOM 2181 C C . PRO A 1 283 ? -8.253 -0.434 13.034 1.00 94.31 283 PRO A C 1
ATOM 2183 O O . PRO A 1 283 ? -9.467 -0.348 13.219 1.00 94.31 283 PRO A O 1
ATOM 2186 N N . LEU A 1 284 ? -7.399 -0.524 14.063 1.00 96.81 284 LEU A N 1
ATOM 2187 C CA . LEU A 1 284 ? -7.866 -0.470 15.452 1.00 96.81 284 LEU A CA 1
ATOM 2188 C C . LEU A 1 284 ? -8.260 0.950 15.861 1.00 96.81 284 LEU A C 1
ATOM 2190 O O . LEU A 1 284 ? -9.256 1.115 16.565 1.00 96.81 284 LEU A O 1
ATOM 2194 N N . LEU A 1 285 ? -7.564 1.977 15.369 1.00 96.00 285 LEU A N 1
ATOM 2195 C CA . LEU A 1 285 ? -7.924 3.374 15.619 1.00 96.00 285 LEU A CA 1
ATOM 2196 C C . LEU A 1 285 ? -9.337 3.712 15.093 1.00 96.00 285 LEU A C 1
ATOM 2198 O O . LEU A 1 285 ? -10.101 4.388 15.786 1.00 96.00 285 LEU A O 1
ATOM 2202 N N . LEU A 1 286 ? -9.737 3.157 13.941 1.00 96.19 286 LEU A N 1
ATOM 2203 C CA . LEU A 1 286 ? -11.113 3.238 13.424 1.00 96.19 286 LEU A CA 1
ATOM 2204 C C . LEU A 1 286 ? -12.144 2.598 14.372 1.00 96.19 286 LEU A C 1
ATOM 2206 O O . LEU A 1 286 ? -13.199 3.185 14.624 1.00 96.19 286 LEU A O 1
ATOM 2210 N N . VAL A 1 287 ? -11.843 1.428 14.952 1.00 96.56 287 VAL A N 1
ATOM 2211 C CA . VAL A 1 287 ? -12.717 0.768 15.946 1.00 96.56 287 VAL A CA 1
ATOM 2212 C C . VAL A 1 287 ? -12.868 1.629 17.206 1.00 96.56 287 VAL A C 1
ATOM 2214 O O . VAL A 1 287 ? -13.972 1.759 17.745 1.00 96.56 287 VAL A O 1
ATOM 2217 N N . LEU A 1 288 ? -11.784 2.267 17.659 1.00 97.56 288 LEU A N 1
ATOM 2218 C CA . LEU A 1 288 ? -11.813 3.197 18.789 1.00 97.56 288 LEU A CA 1
ATOM 2219 C C . LEU A 1 288 ? -12.646 4.446 18.473 1.00 97.56 288 LEU A C 1
ATOM 2221 O O . LEU A 1 288 ? -13.478 4.842 19.290 1.00 97.56 288 LEU A O 1
ATOM 2225 N N . ALA A 1 289 ? -12.491 5.039 17.287 1.00 96.56 289 ALA A N 1
ATOM 2226 C CA . ALA A 1 289 ? -13.314 6.164 16.848 1.00 96.56 289 ALA A CA 1
ATOM 2227 C C . ALA A 1 289 ? -14.808 5.793 16.837 1.00 96.56 289 ALA A C 1
ATOM 2229 O O . ALA A 1 289 ? -15.614 6.473 17.476 1.00 96.56 289 ALA A O 1
ATOM 2230 N N . ALA A 1 290 ? -15.167 4.661 16.222 1.00 96.31 290 ALA A N 1
ATOM 2231 C CA . ALA A 1 290 ? -16.543 4.168 16.163 1.00 96.31 290 ALA A CA 1
ATOM 2232 C C . ALA A 1 290 ? -17.168 3.966 17.558 1.00 96.31 290 ALA A C 1
ATOM 2234 O O . ALA A 1 290 ? -18.308 4.374 17.796 1.00 96.31 290 ALA A O 1
ATOM 2235 N N . ALA A 1 291 ? -16.416 3.408 18.515 1.00 96.44 291 ALA A N 1
ATOM 2236 C CA . ALA A 1 291 ? -16.879 3.243 19.894 1.00 96.44 291 ALA A CA 1
ATOM 2237 C C . ALA A 1 291 ? -17.151 4.586 20.608 1.00 96.44 291 ALA A C 1
ATOM 2239 O O . ALA A 1 291 ? -18.024 4.658 21.481 1.00 96.44 291 ALA A O 1
ATOM 2240 N N . GLY A 1 292 ? -16.416 5.641 20.241 1.00 96.25 292 GLY A N 1
ATOM 2241 C CA . GLY A 1 292 ? -16.519 6.986 20.810 1.00 96.25 292 GLY A CA 1
ATOM 2242 C C . GLY A 1 292 ? -17.629 7.866 20.233 1.00 96.25 292 GLY A C 1
ATOM 2243 O O . GLY A 1 292 ? -18.076 8.795 20.915 1.00 96.25 292 GLY A O 1
ATOM 2244 N N . CYS A 1 293 ? -18.114 7.560 19.025 1.00 94.50 293 CYS A N 1
ATOM 2245 C CA . CYS A 1 293 ? -19.147 8.337 18.335 1.00 94.50 293 CYS A CA 1
ATOM 2246 C C . CYS A 1 293 ? -20.438 8.488 19.156 1.00 94.50 293 CYS A C 1
ATOM 2248 O O . CYS A 1 293 ? -20.932 9.601 19.316 1.00 94.50 293 CYS A O 1
ATOM 2250 N N . GLU A 1 294 ? -20.976 7.403 19.721 1.00 92.69 294 GLU A N 1
ATOM 2251 C CA . GLU A 1 294 ? -22.254 7.437 20.453 1.00 92.69 294 GLU A CA 1
ATOM 2252 C C . GLU A 1 294 ? -22.195 8.278 21.751 1.00 92.69 294 GLU A C 1
ATOM 2254 O O . GLU A 1 294 ? -23.023 9.184 21.885 1.00 92.69 294 GLU A O 1
ATOM 2259 N N . PRO A 1 295 ? -21.236 8.086 22.689 1.00 90.94 295 PRO A N 1
ATOM 2260 C CA . PRO A 1 295 ? -21.126 8.952 23.867 1.00 90.94 295 PRO A CA 1
ATOM 2261 C C . PRO A 1 295 ? -20.945 10.433 23.522 1.00 90.94 295 PRO A C 1
ATOM 2263 O O . PRO A 1 295 ? -21.408 11.305 24.260 1.00 90.94 295 PRO A O 1
ATOM 2266 N N . LEU A 1 296 ? -20.263 10.741 22.415 1.00 90.19 296 LEU A N 1
ATOM 2267 C CA . LEU A 1 296 ? -20.110 12.116 21.953 1.00 90.19 296 LEU A CA 1
ATOM 2268 C C . LEU A 1 296 ? -21.416 12.660 21.359 1.00 90.19 296 LEU A C 1
ATOM 2270 O O . LEU A 1 296 ? -21.823 13.762 21.726 1.00 90.19 296 LEU A O 1
ATOM 2274 N N . ALA A 1 297 ? -22.107 11.881 20.525 1.00 90.31 297 ALA A N 1
ATOM 2275 C CA . ALA A 1 297 ? -23.404 12.237 19.956 1.00 90.31 297 ALA A CA 1
ATOM 2276 C C . ALA A 1 297 ? -24.453 12.502 21.049 1.00 90.31 297 ALA A C 1
ATOM 2278 O O . ALA A 1 297 ? -25.149 13.512 20.985 1.00 90.31 297 ALA A O 1
ATOM 2279 N N . GLN A 1 298 ? -24.506 11.679 22.102 1.00 90.44 298 GLN A N 1
ATOM 2280 C CA . GLN A 1 298 ? -25.380 11.895 23.264 1.00 90.44 298 GLN A CA 1
ATOM 2281 C C . GLN A 1 298 ? -25.063 13.219 23.987 1.00 90.44 298 GLN A C 1
ATOM 2283 O O . GLN A 1 298 ? -25.963 14.025 24.233 1.00 90.44 298 GLN A O 1
ATOM 2288 N N . ARG A 1 299 ? -23.779 13.507 24.261 1.00 90.31 299 ARG A N 1
ATOM 2289 C CA . ARG A 1 299 ? -23.351 14.791 24.860 1.00 90.31 299 ARG A CA 1
ATOM 2290 C C . ARG A 1 299 ? -23.673 15.993 23.973 1.00 90.31 299 ARG A C 1
ATOM 2292 O O . ARG A 1 299 ? -23.964 17.066 24.489 1.00 90.31 299 ARG A O 1
ATOM 2299 N N . VAL A 1 300 ? -23.593 15.842 22.652 1.00 90.94 300 VAL A N 1
ATOM 2300 C CA . VAL A 1 300 ? -23.932 16.895 21.684 1.00 90.94 300 VAL A CA 1
ATOM 2301 C C . VAL A 1 300 ? -25.444 17.099 21.606 1.00 90.94 300 VAL A C 1
ATOM 2303 O O . VAL A 1 300 ? -25.890 18.243 21.610 1.00 90.94 300 VAL A O 1
ATOM 2306 N N . ALA A 1 301 ? -26.240 16.028 21.604 1.00 91.94 301 ALA A N 1
ATOM 2307 C CA . ALA A 1 301 ? -27.700 16.090 21.599 1.00 91.94 301 ALA A CA 1
ATOM 2308 C C . ALA A 1 301 ? -28.253 16.847 22.819 1.00 91.94 301 ALA A C 1
ATOM 2310 O O . ALA A 1 301 ? -29.178 17.645 22.675 1.00 91.94 301 ALA A O 1
ATOM 2311 N N . ALA A 1 302 ? -27.624 16.677 23.988 1.00 94.06 302 ALA A N 1
ATOM 2312 C CA . ALA A 1 302 ? -27.956 17.396 25.218 1.00 94.06 302 ALA A CA 1
ATOM 2313 C C . ALA A 1 302 ? -27.606 18.905 25.202 1.00 94.06 302 ALA A C 1
ATOM 2315 O O . ALA A 1 302 ? -27.991 19.630 26.118 1.00 94.06 302 ALA A O 1
ATOM 2316 N N . ARG A 1 303 ? -26.882 19.414 24.191 1.00 92.88 303 ARG A N 1
ATOM 2317 C CA . ARG A 1 303 ? -26.512 20.840 24.107 1.00 92.88 303 ARG A CA 1
ATOM 2318 C C . ARG A 1 303 ? -27.623 21.702 23.480 1.00 92.88 303 ARG A C 1
ATOM 2320 O O . ARG A 1 303 ? -28.332 21.257 22.565 1.00 92.88 303 ARG A O 1
ATOM 2327 N N . PRO A 1 304 ? -27.730 22.990 23.874 1.00 95.38 304 PRO A N 1
ATOM 2328 C CA . PRO A 1 304 ? -28.602 23.950 23.195 1.00 95.38 304 PRO A CA 1
ATOM 2329 C C . PRO A 1 304 ? -28.241 24.078 21.706 1.00 95.38 304 PRO A C 1
ATOM 2331 O O . PRO A 1 304 ? -27.116 23.771 21.304 1.00 95.38 304 PRO A O 1
ATOM 2334 N N . ARG A 1 305 ? -29.173 24.579 20.876 1.00 94.69 305 ARG A N 1
ATOM 2335 C CA . ARG A 1 305 ? -29.016 24.661 19.403 1.00 94.69 305 ARG A CA 1
ATOM 2336 C C . ARG A 1 305 ? -27.671 25.270 18.979 1.00 94.69 305 ARG A C 1
ATOM 2338 O O . ARG A 1 305 ? -27.010 24.702 18.119 1.00 94.69 305 ARG A O 1
ATOM 2345 N N . ARG A 1 306 ? -27.219 26.349 19.635 1.00 94.06 306 ARG A 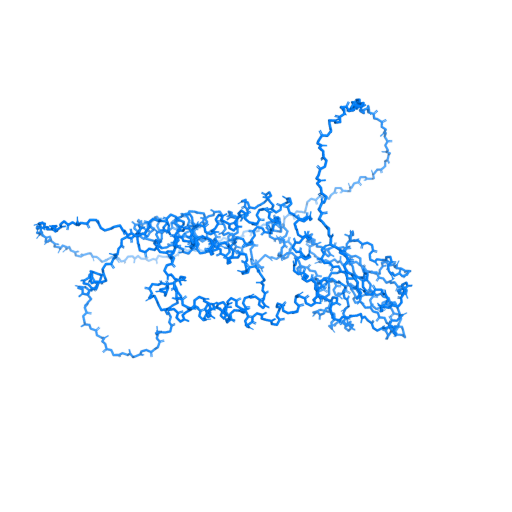N 1
ATOM 2346 C CA . ARG A 1 306 ? -25.902 26.980 19.388 1.00 94.06 306 ARG A CA 1
ATOM 2347 C C . ARG A 1 306 ? -24.724 26.007 19.576 1.00 94.06 306 ARG A C 1
ATOM 2349 O O . ARG A 1 306 ? -23.808 26.002 18.763 1.00 94.06 306 ARG A O 1
ATOM 2356 N N . GLY A 1 307 ? -24.754 25.161 20.608 1.00 91.81 307 GLY A N 1
ATOM 2357 C CA . GLY A 1 307 ? -23.717 24.153 20.862 1.00 91.81 307 GLY A CA 1
ATOM 2358 C C . GLY A 1 307 ? -23.735 22.999 19.856 1.00 91.81 307 GLY A C 1
ATOM 2359 O O . GLY A 1 307 ? -22.673 22.519 19.468 1.00 91.81 307 GLY A O 1
ATOM 2360 N N . ARG A 1 308 ? -24.924 22.598 19.385 1.00 92.38 308 ARG A N 1
ATOM 2361 C CA . ARG A 1 308 ? -25.075 21.615 18.298 1.00 92.38 308 ARG A CA 1
ATOM 2362 C C . ARG A 1 308 ? -24.554 22.150 16.962 1.00 92.38 308 ARG A C 1
ATOM 2364 O O . ARG A 1 308 ? -23.795 21.453 16.303 1.00 92.38 308 ARG A O 1
ATOM 2371 N N . VAL A 1 309 ? -24.881 23.397 16.611 1.00 94.19 309 VAL A N 1
ATOM 2372 C CA . VAL A 1 309 ? -24.381 24.059 15.390 1.00 94.19 309 VAL A CA 1
ATOM 2373 C C . VAL A 1 309 ? -22.857 24.210 15.417 1.00 94.19 309 VAL A C 1
ATOM 2375 O O . VAL A 1 309 ? -22.208 23.843 14.446 1.00 94.19 309 VAL A O 1
ATOM 2378 N N . ARG A 1 310 ? -22.266 24.656 16.538 1.00 92.25 310 ARG A N 1
ATOM 2379 C CA . ARG A 1 310 ? -20.797 24.731 16.687 1.00 92.25 310 ARG A CA 1
ATOM 2380 C C . ARG A 1 310 ? -20.119 23.372 16.484 1.00 92.25 310 ARG A C 1
ATOM 2382 O O . ARG A 1 310 ? -19.105 23.301 15.804 1.00 92.25 310 ARG A O 1
ATOM 2389 N N . PHE A 1 311 ? -20.687 22.299 17.037 1.00 90.38 311 PHE A N 1
ATOM 2390 C CA . PHE A 1 311 ? -20.152 20.948 16.855 1.00 90.38 311 PHE A CA 1
ATOM 2391 C C . PHE A 1 311 ? -20.302 20.436 15.412 1.00 90.38 311 PHE A C 1
ATOM 2393 O O . PHE A 1 311 ? -19.382 19.816 14.889 1.00 90.38 311 PHE A O 1
ATOM 2400 N N . ALA A 1 312 ? -21.427 20.724 14.751 1.00 91.94 312 ALA A N 1
ATOM 2401 C CA . ALA A 1 312 ? -21.629 20.375 13.346 1.00 91.94 312 ALA A CA 1
ATOM 2402 C C . ALA A 1 312 ? -20.645 21.117 12.423 1.00 91.94 312 ALA A C 1
ATOM 2404 O O . ALA A 1 312 ? -20.040 20.489 11.564 1.00 91.94 312 ALA A O 1
ATOM 2405 N N . ALA A 1 313 ? -20.419 22.417 12.648 1.00 92.62 313 ALA A N 1
ATOM 2406 C CA . ALA A 1 313 ? -19.424 23.200 11.912 1.00 92.62 313 ALA A CA 1
ATOM 2407 C C . ALA A 1 313 ? -17.991 22.676 12.130 1.00 92.62 313 ALA A C 1
ATOM 2409 O O . ALA A 1 313 ? -17.213 22.585 11.188 1.00 92.62 313 ALA A O 1
ATOM 2410 N N . TRP A 1 314 ? -17.662 22.269 13.358 1.00 89.50 314 TRP A N 1
ATOM 2411 C CA . TRP A 1 314 ? -16.379 21.654 13.714 1.00 89.50 314 TRP A CA 1
ATOM 2412 C C . TRP A 1 314 ? -16.159 20.290 13.030 1.00 89.50 314 TRP A C 1
ATOM 2414 O O . TRP A 1 314 ? -15.073 20.040 12.510 1.00 89.50 314 TRP A O 1
ATOM 2424 N N . LEU A 1 315 ? -17.193 19.441 12.943 1.00 91.12 315 LEU A N 1
ATOM 2425 C CA . LEU A 1 315 ? -17.135 18.206 12.149 1.00 91.12 315 LEU A CA 1
ATOM 2426 C C . LEU A 1 315 ? -17.040 18.481 10.642 1.00 91.12 315 LEU A C 1
ATOM 2428 O O . LEU A 1 315 ? -16.276 17.808 9.959 1.00 91.12 315 LEU A O 1
ATOM 2432 N N . ALA A 1 316 ? -17.780 19.464 10.124 1.00 93.06 316 ALA A N 1
ATOM 2433 C CA . ALA A 1 316 ? -17.720 19.848 8.714 1.00 93.06 316 ALA A CA 1
ATOM 2434 C C . ALA A 1 316 ? -16.326 20.369 8.328 1.00 93.06 316 ALA A C 1
ATOM 2436 O O . ALA A 1 316 ? -15.810 20.006 7.276 1.00 93.06 316 ALA A O 1
ATOM 2437 N N . PHE A 1 317 ? -15.679 21.139 9.209 1.00 92.00 317 PHE A N 1
ATOM 2438 C CA . PHE A 1 317 ? -14.287 21.557 9.047 1.00 92.00 317 PHE A CA 1
ATOM 2439 C C . PHE A 1 317 ? -13.325 20.358 9.028 1.00 92.00 317 PHE A C 1
ATOM 2441 O O . PHE A 1 317 ? -12.502 20.249 8.124 1.00 92.00 317 PHE A O 1
ATOM 2448 N N . ALA A 1 318 ? -13.464 19.412 9.966 1.00 90.38 318 ALA A N 1
ATOM 2449 C CA . ALA A 1 318 ? -12.655 18.189 9.977 1.00 90.38 318 ALA A CA 1
ATOM 2450 C C . ALA A 1 318 ? -12.837 17.348 8.703 1.00 90.38 318 ALA A C 1
ATOM 2452 O O . ALA A 1 318 ? -11.870 16.799 8.179 1.00 90.38 318 ALA A O 1
ATOM 2453 N N . ALA A 1 319 ? -14.071 17.248 8.204 1.00 92.38 319 ALA A N 1
ATOM 2454 C CA . ALA A 1 319 ? -14.378 16.557 6.959 1.00 92.38 319 ALA A CA 1
ATOM 2455 C C . ALA A 1 319 ? -13.739 17.268 5.758 1.00 92.38 319 ALA A C 1
ATOM 2457 O O . ALA A 1 319 ? -13.064 16.612 4.977 1.00 92.38 319 ALA A O 1
ATOM 2458 N N . ALA A 1 320 ? -13.872 18.595 5.650 1.00 92.75 320 ALA A N 1
ATOM 2459 C CA . ALA A 1 320 ? -13.269 19.379 4.572 1.00 92.75 320 ALA A CA 1
ATOM 2460 C C . ALA A 1 320 ? -11.735 19.250 4.536 1.00 92.75 320 ALA A C 1
ATOM 2462 O O . ALA A 1 320 ? -11.170 19.028 3.470 1.00 92.75 320 ALA A O 1
ATOM 2463 N N . VAL A 1 321 ? -11.068 19.311 5.696 1.00 89.38 321 VAL A N 1
ATOM 2464 C CA . VAL A 1 321 ? -9.611 19.114 5.794 1.00 89.38 321 VAL A CA 1
ATOM 2465 C C . VAL A 1 321 ? -9.204 17.706 5.349 1.00 89.38 321 VAL A C 1
ATOM 2467 O O . VAL A 1 321 ? -8.280 17.573 4.554 1.00 89.38 321 VAL A O 1
ATOM 2470 N N . ASN A 1 322 ? -9.904 16.656 5.800 1.00 89.81 322 ASN A N 1
ATOM 2471 C CA . ASN A 1 322 ? -9.612 15.290 5.348 1.00 89.81 322 ASN A CA 1
ATOM 2472 C C . ASN A 1 322 ? -9.858 15.121 3.842 1.00 89.81 322 ASN A C 1
ATOM 2474 O O . ASN A 1 322 ? -9.008 14.561 3.169 1.00 89.81 322 ASN A O 1
ATOM 2478 N N . VAL A 1 323 ? -10.974 15.634 3.310 1.00 91.69 323 VAL A N 1
ATOM 2479 C CA . VAL A 1 323 ? -11.302 15.576 1.874 1.00 91.69 323 VAL A CA 1
ATOM 2480 C C . VAL A 1 323 ? -10.185 16.186 1.025 1.00 91.69 323 VAL A C 1
ATOM 2482 O O . VAL A 1 323 ? -9.819 15.599 0.017 1.00 91.69 323 VAL A O 1
ATOM 2485 N N . VAL A 1 324 ? -9.606 17.313 1.448 1.00 91.12 324 VAL A N 1
ATOM 2486 C CA . VAL A 1 324 ? -8.488 17.967 0.744 1.00 91.12 324 VAL A CA 1
ATOM 2487 C C . VAL A 1 324 ? -7.170 17.183 0.843 1.00 91.12 324 VAL A C 1
ATOM 2489 O O . VAL A 1 324 ? -6.371 17.244 -0.084 1.00 91.12 324 VAL A O 1
ATOM 2492 N N . ILE A 1 325 ? -6.926 16.463 1.944 1.00 87.50 325 ILE A N 1
ATOM 2493 C CA . ILE A 1 325 ? -5.681 15.702 2.161 1.00 87.50 325 ILE A CA 1
ATOM 2494 C C . ILE A 1 325 ? -5.727 14.309 1.511 1.00 87.50 325 ILE A C 1
ATOM 2496 O O . ILE A 1 325 ? -4.695 13.828 1.054 1.00 87.50 325 ILE A O 1
ATOM 2500 N N . THR A 1 326 ? -6.882 13.635 1.509 1.00 86.62 326 THR A N 1
ATOM 2501 C CA . THR A 1 326 ? -6.977 12.200 1.172 1.00 86.62 326 THR A CA 1
ATOM 2502 C C . THR A 1 326 ? -7.708 11.885 -0.128 1.00 86.62 326 THR A C 1
ATOM 2504 O O . THR A 1 326 ? -7.549 10.774 -0.638 1.00 86.62 326 THR A O 1
ATOM 2507 N N . LEU A 1 327 ? -8.509 12.810 -0.668 1.00 90.00 327 LEU A N 1
ATOM 2508 C CA . LEU A 1 327 ? -9.212 12.619 -1.936 1.00 90.00 327 LEU A CA 1
ATOM 2509 C C . LEU A 1 327 ? -8.609 13.522 -3.023 1.00 90.00 327 LEU A C 1
ATOM 2511 O O . LEU A 1 327 ? -8.277 14.672 -2.728 1.00 90.00 327 LEU A O 1
ATOM 2515 N N . PRO A 1 328 ? -8.564 13.064 -4.290 1.00 89.62 328 PRO A N 1
ATOM 2516 C CA . PRO A 1 328 ? -8.022 13.826 -5.415 1.00 89.62 328 PRO A CA 1
ATOM 2517 C C . PRO A 1 328 ? -9.002 14.923 -5.878 1.00 89.62 328 PRO A C 1
ATOM 2519 O O . PRO A 1 328 ? -9.518 14.907 -6.992 1.00 89.62 328 PRO A O 1
ATOM 2522 N N . VAL A 1 329 ? -9.307 15.868 -4.985 1.00 93.00 329 VAL A N 1
ATOM 2523 C CA . VAL A 1 329 ? -10.174 17.036 -5.238 1.00 93.00 329 VAL A CA 1
ATOM 2524 C C . VAL A 1 329 ? -9.380 18.297 -5.584 1.00 93.00 329 VAL A C 1
ATOM 2526 O O . VAL A 1 329 ? -9.956 19.287 -6.036 1.00 93.00 329 VAL A O 1
ATOM 2529 N N . LEU A 1 330 ? -8.066 18.287 -5.343 1.00 92.44 330 LEU A N 1
ATOM 2530 C CA . LEU A 1 330 ? -7.168 19.371 -5.724 1.00 92.44 330 LEU A CA 1
ATOM 2531 C C . LEU A 1 330 ? -6.760 19.226 -7.200 1.00 92.44 330 LEU A C 1
ATOM 2533 O O . LEU A 1 330 ? -6.475 18.116 -7.643 1.00 92.44 330 LEU A O 1
ATOM 2537 N N . PRO A 1 331 ? -6.658 20.328 -7.968 1.00 92.94 331 PRO A N 1
ATOM 2538 C CA . PRO A 1 331 ? -5.991 20.287 -9.265 1.00 92.94 331 PRO A CA 1
ATOM 2539 C C . PRO A 1 331 ? -4.507 19.951 -9.066 1.00 92.94 331 PRO A C 1
ATOM 2541 O O . PRO A 1 331 ? -3.899 20.442 -8.115 1.00 92.94 331 PRO A O 1
ATOM 2544 N N . ALA A 1 332 ? -3.913 19.187 -9.987 1.00 91.88 332 ALA A N 1
ATOM 2545 C CA . ALA A 1 332 ? -2.560 18.625 -9.865 1.00 91.88 332 ALA A CA 1
ATOM 2546 C C . ALA A 1 332 ? -1.496 19.614 -9.342 1.00 91.88 332 ALA A C 1
ATOM 2548 O O . ALA A 1 332 ? -0.812 19.324 -8.367 1.00 91.88 332 ALA A O 1
ATOM 2549 N N . ARG A 1 333 ? -1.443 20.838 -9.887 1.00 90.56 333 ARG A N 1
ATOM 2550 C CA . ARG A 1 333 ? -0.531 21.919 -9.448 1.00 90.56 333 ARG A CA 1
ATOM 2551 C C . ARG A 1 333 ? -0.611 22.313 -7.957 1.00 90.56 333 ARG A C 1
ATOM 2553 O O . ARG A 1 333 ? 0.272 23.008 -7.471 1.00 90.56 333 ARG A O 1
ATOM 2560 N N . LEU A 1 334 ? -1.684 21.953 -7.242 1.00 92.81 334 LEU A N 1
ATOM 2561 C CA . LEU A 1 334 ? -1.875 22.225 -5.807 1.00 92.81 334 LEU A CA 1
ATOM 2562 C C . LEU A 1 334 ? -1.655 20.990 -4.920 1.00 92.81 334 LEU A C 1
ATOM 2564 O O . LEU A 1 334 ? -1.532 21.136 -3.707 1.00 92.81 334 LEU A O 1
ATOM 2568 N N . VAL A 1 335 ? -1.561 19.792 -5.501 1.00 92.00 335 VAL A N 1
ATOM 2569 C CA . VAL A 1 335 ? -1.277 18.541 -4.779 1.00 92.00 335 VAL A CA 1
ATOM 2570 C C . VAL A 1 335 ? 0.041 18.578 -3.972 1.00 92.00 335 VAL A C 1
ATOM 2572 O O . VAL A 1 335 ? 0.040 18.077 -2.846 1.00 92.00 335 VAL A O 1
ATOM 2575 N N . PRO A 1 336 ? 1.125 19.271 -4.396 1.00 91.31 336 PRO A N 1
ATOM 2576 C CA . PRO A 1 336 ? 2.337 19.409 -3.579 1.00 91.31 336 PRO A CA 1
ATOM 2577 C C . PRO A 1 336 ? 2.115 20.010 -2.179 1.00 91.31 336 PRO A C 1
ATOM 2579 O O . PRO A 1 336 ? 2.906 19.750 -1.276 1.00 91.31 336 PRO A O 1
ATOM 2582 N N . VAL A 1 337 ? 1.025 20.763 -1.963 1.00 89.06 337 VAL A N 1
ATOM 2583 C CA . VAL A 1 337 ? 0.651 21.313 -0.644 1.00 89.06 337 VAL A CA 1
ATOM 2584 C C . VAL A 1 337 ? 0.290 20.208 0.360 1.00 89.06 337 VAL A C 1
ATOM 2586 O O . VAL A 1 337 ? 0.487 20.390 1.561 1.00 89.06 337 VAL A O 1
ATOM 2589 N N . VAL A 1 338 ? -0.218 19.061 -0.110 1.00 88.56 338 VAL A N 1
ATOM 2590 C CA . VAL A 1 338 ? -0.610 17.920 0.737 1.00 88.56 338 VAL A CA 1
ATOM 2591 C C . VAL A 1 338 ? 0.361 16.738 0.665 1.00 88.56 338 VAL A C 1
ATOM 2593 O O . VAL A 1 338 ? 0.370 15.933 1.595 1.00 88.56 338 VAL A O 1
ATOM 2596 N N . ASN A 1 339 ? 1.244 16.662 -0.340 1.00 86.19 339 ASN A N 1
ATOM 2597 C CA . ASN A 1 339 ? 2.224 15.569 -0.481 1.00 86.19 339 ASN A CA 1
ATOM 2598 C C . ASN A 1 339 ? 3.144 15.398 0.740 1.00 86.19 339 ASN A C 1
ATOM 2600 O O . ASN A 1 339 ? 3.491 14.274 1.088 1.00 86.19 339 ASN A O 1
ATOM 2604 N N . GLY A 1 340 ? 3.485 16.481 1.450 1.00 78.69 340 GLY A N 1
ATOM 2605 C CA . GLY A 1 340 ? 4.255 16.405 2.703 1.00 78.69 340 GLY A CA 1
ATOM 2606 C C . GLY A 1 340 ? 3.527 15.711 3.870 1.00 78.69 340 GLY A C 1
ATOM 2607 O O . GLY A 1 340 ? 4.140 15.434 4.897 1.00 78.69 340 GLY A O 1
ATOM 2608 N N . ILE A 1 341 ? 2.224 15.443 3.725 1.00 79.25 341 ILE A N 1
ATOM 2609 C CA . ILE A 1 341 ? 1.382 14.687 4.666 1.00 79.25 341 ILE A CA 1
ATOM 2610 C C . ILE A 1 341 ? 0.990 13.328 4.069 1.00 79.25 341 ILE A C 1
ATOM 2612 O O . ILE A 1 341 ? 0.968 12.324 4.784 1.00 79.25 341 ILE A O 1
ATOM 2616 N N . TYR A 1 342 ? 0.648 13.302 2.779 1.00 84.19 342 TYR A N 1
ATOM 2617 C CA . TYR A 1 342 ? 0.186 12.113 2.070 1.00 84.19 342 TYR A CA 1
ATOM 2618 C C . TYR A 1 342 ? 0.727 12.105 0.625 1.00 84.19 342 TYR A C 1
ATOM 2620 O O . TYR A 1 342 ? 0.050 12.601 -0.278 1.00 84.19 342 TYR A O 1
ATOM 2628 N N . PRO A 1 343 ? 1.949 11.578 0.392 1.00 84.00 343 PRO A N 1
ATOM 2629 C CA . PRO A 1 343 ? 2.623 11.656 -0.912 1.00 84.00 343 PRO A CA 1
ATOM 2630 C C . PRO A 1 343 ? 1.883 10.894 -2.017 1.00 84.00 343 PRO A C 1
ATOM 2632 O O . PRO A 1 343 ? 1.916 11.314 -3.168 1.00 84.00 343 PRO A O 1
ATOM 2635 N N . GLU A 1 344 ? 1.116 9.863 -1.645 1.00 85.56 344 GLU A N 1
ATOM 2636 C CA . GLU A 1 344 ? 0.314 9.005 -2.532 1.00 85.56 344 GLU A CA 1
ATOM 2637 C C . GLU A 1 344 ? -0.636 9.783 -3.478 1.00 85.56 344 GLU A C 1
ATOM 2639 O O . GLU A 1 344 ? -1.047 9.252 -4.506 1.00 85.56 344 GLU A O 1
ATOM 2644 N N . GLN A 1 345 ? -1.004 11.039 -3.164 1.00 86.25 345 GLN A N 1
ATOM 2645 C CA . GLN A 1 345 ? -1.783 11.898 -4.077 1.00 86.25 345 GLN A CA 1
ATOM 2646 C C . GLN A 1 345 ? -1.002 12.293 -5.344 1.00 86.25 345 GLN A C 1
ATOM 2648 O O . GLN A 1 345 ? -1.608 12.549 -6.383 1.00 86.25 345 GLN A O 1
ATOM 2653 N N . GLY A 1 346 ? 0.328 12.392 -5.253 1.00 89.38 346 GLY A N 1
ATOM 2654 C CA . GLY A 1 346 ? 1.206 12.833 -6.336 1.00 89.38 346 GLY A CA 1
ATOM 2655 C C . GLY A 1 346 ? 1.690 11.718 -7.263 1.00 89.38 346 GLY A C 1
ATOM 2656 O O . GLY A 1 346 ? 2.107 12.014 -8.379 1.00 89.38 346 GLY A O 1
ATOM 2657 N N . GLU A 1 347 ? 1.623 10.457 -6.834 1.00 88.69 347 GLU A N 1
ATOM 2658 C CA . GLU A 1 347 ? 2.291 9.324 -7.501 1.00 88.69 347 GLU A CA 1
ATOM 2659 C C . GLU A 1 347 ? 1.777 9.034 -8.919 1.00 88.69 347 GLU A C 1
ATOM 2661 O O . GLU A 1 347 ? 2.538 8.585 -9.770 1.00 88.69 347 GLU A O 1
ATOM 2666 N N . GLN A 1 348 ? 0.498 9.310 -9.201 1.00 91.69 348 GLN A N 1
ATOM 2667 C CA . GLN A 1 348 ? -0.107 9.089 -10.528 1.00 91.69 348 GLN A CA 1
ATOM 2668 C C . GLN A 1 348 ? -0.113 10.331 -11.433 1.00 91.69 348 GLN A C 1
ATOM 2670 O O . GLN A 1 348 ? -0.566 10.266 -12.578 1.00 91.69 348 GLN A O 1
ATOM 2675 N N . ILE A 1 349 ? 0.375 11.472 -10.940 1.00 94.12 349 ILE A N 1
ATOM 2676 C CA . ILE A 1 349 ? 0.459 12.709 -11.722 1.00 94.12 349 ILE A CA 1
ATOM 2677 C C . ILE A 1 349 ? 1.635 12.583 -12.697 1.00 94.12 349 ILE A C 1
ATOM 2679 O O . ILE A 1 349 ? 2.757 12.326 -12.274 1.00 94.12 349 ILE A O 1
ATOM 2683 N N . GLY A 1 350 ? 1.397 12.764 -13.996 1.00 94.88 350 GLY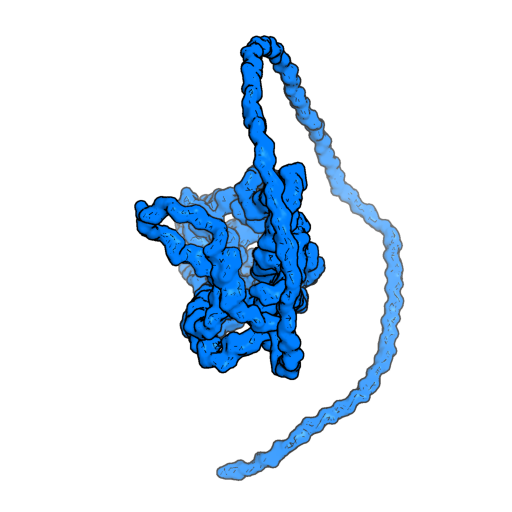 A N 1
ATOM 2684 C CA . GLY A 1 350 ? 2.428 12.565 -15.019 1.00 94.88 350 GLY A CA 1
ATOM 2685 C C . GLY A 1 350 ? 2.436 11.184 -15.678 1.00 94.88 350 GLY A C 1
ATOM 2686 O O . GLY A 1 350 ? 3.284 10.941 -16.526 1.00 94.88 350 GLY A O 1
ATOM 2687 N N . TRP A 1 351 ? 1.550 10.245 -15.313 1.00 96.31 351 TRP A N 1
ATOM 2688 C CA . TRP A 1 351 ? 1.528 8.913 -15.950 1.00 96.31 351 TRP A CA 1
ATOM 2689 C C . TRP A 1 351 ? 1.191 8.937 -17.458 1.00 96.31 351 TRP A C 1
ATOM 2691 O O . TRP A 1 351 ? 1.817 8.179 -18.206 1.00 96.31 351 TRP A O 1
ATOM 2701 N N . PRO A 1 352 ? 0.237 9.760 -17.948 1.00 97.31 352 PRO A N 1
ATOM 2702 C CA . PRO A 1 352 ? 0.046 9.964 -19.384 1.00 97.31 352 PRO A CA 1
ATOM 2703 C C . PRO A 1 352 ? 1.305 10.505 -20.074 1.00 97.31 352 PRO A C 1
ATOM 2705 O O . PRO A 1 352 ? 1.704 9.968 -21.107 1.00 97.31 352 PRO A O 1
ATOM 2708 N N . GLU A 1 353 ? 1.944 11.504 -19.470 1.00 97.69 353 GLU A N 1
ATOM 2709 C CA . GLU A 1 353 ? 3.123 12.212 -19.968 1.00 97.69 353 GLU A CA 1
ATOM 2710 C C . GLU A 1 353 ? 4.378 11.313 -19.964 1.00 97.69 353 GLU A C 1
ATOM 2712 O O . GLU A 1 353 ? 5.178 11.348 -20.895 1.00 97.69 353 GLU A O 1
ATOM 2717 N N . LEU A 1 354 ? 4.510 10.418 -18.978 1.00 97.88 354 LEU A N 1
ATOM 2718 C CA . LEU A 1 354 ? 5.522 9.355 -18.933 1.00 97.88 354 LEU A CA 1
ATOM 2719 C C . LEU A 1 354 ? 5.368 8.399 -20.122 1.00 97.88 354 LEU A C 1
ATOM 2721 O O . LEU A 1 354 ? 6.350 8.057 -20.781 1.00 97.88 354 LEU A O 1
ATOM 2725 N N . ALA A 1 355 ? 4.133 7.998 -20.437 1.00 98.31 355 ALA A N 1
ATOM 2726 C CA . ALA A 1 355 ? 3.861 7.157 -21.600 1.00 98.31 355 ALA A CA 1
ATOM 2727 C C . ALA A 1 355 ? 4.072 7.888 -22.938 1.00 98.31 355 ALA A C 1
ATOM 2729 O O . ALA A 1 355 ? 4.383 7.237 -23.932 1.00 98.31 355 ALA A O 1
ATOM 2730 N N . GLU A 1 356 ? 3.929 9.215 -22.969 1.00 98.31 356 GLU A N 1
ATOM 2731 C CA . GLU A 1 356 ? 4.245 10.059 -24.132 1.00 98.31 356 GLU A CA 1
ATOM 2732 C C . GLU A 1 356 ? 5.767 10.178 -24.326 1.00 98.31 356 GLU A C 1
ATOM 2734 O O . GLU A 1 356 ? 6.262 9.855 -25.402 1.00 98.31 356 GLU A O 1
ATOM 2739 N N . ALA A 1 357 ? 6.536 10.456 -23.269 1.00 98.31 357 ALA A N 1
ATOM 2740 C CA . ALA A 1 357 ? 8.003 10.443 -23.320 1.00 98.31 357 ALA A CA 1
ATOM 2741 C C . ALA A 1 357 ? 8.576 9.061 -23.713 1.00 98.31 357 ALA A C 1
ATOM 2743 O O . ALA A 1 357 ? 9.576 8.966 -24.432 1.00 98.31 357 ALA A O 1
ATOM 2744 N N . ALA A 1 358 ? 7.929 7.970 -23.283 1.00 98.50 358 ALA A N 1
ATOM 2745 C CA . ALA A 1 358 ? 8.259 6.620 -23.735 1.00 98.50 358 ALA A CA 1
ATOM 2746 C C . ALA A 1 358 ? 7.915 6.392 -25.219 1.00 98.50 358 ALA A C 1
ATOM 2748 O O . ALA A 1 358 ? 8.671 5.722 -25.921 1.00 98.50 358 ALA A O 1
ATOM 2749 N N . ALA A 1 359 ? 6.814 6.961 -25.721 1.00 98.50 359 ALA A N 1
ATOM 2750 C CA . ALA A 1 359 ? 6.448 6.907 -27.136 1.00 98.50 359 ALA A CA 1
ATOM 2751 C C . ALA A 1 359 ? 7.452 7.653 -28.024 1.00 98.50 359 ALA A C 1
ATOM 2753 O O . ALA A 1 359 ? 7.890 7.100 -29.036 1.00 98.50 359 ALA A O 1
ATOM 2754 N N . ASP A 1 360 ? 7.900 8.836 -27.603 1.00 97.88 360 ASP A N 1
ATOM 2755 C CA . ASP A 1 360 ? 8.957 9.588 -28.285 1.00 97.88 360 ASP A CA 1
ATOM 2756 C C . ASP A 1 360 ? 10.257 8.773 -28.348 1.00 97.88 360 ASP A C 1
ATOM 2758 O O . ASP A 1 360 ? 10.826 8.578 -29.427 1.00 97.88 360 ASP A O 1
ATOM 2762 N N . GLY A 1 361 ? 10.688 8.203 -27.217 1.00 97.69 361 GLY A N 1
ATOM 2763 C CA . GLY A 1 361 ? 11.872 7.345 -27.157 1.00 97.69 361 GLY A CA 1
ATOM 2764 C C . GLY A 1 361 ? 11.755 6.060 -27.993 1.00 97.69 361 GLY A C 1
ATOM 2765 O O . GLY A 1 361 ? 12.718 5.668 -28.655 1.00 97.69 361 GLY A O 1
ATOM 2766 N N . TRP A 1 362 ? 10.576 5.432 -28.028 1.00 98.31 362 TRP A N 1
ATOM 2767 C CA . TRP A 1 362 ? 10.283 4.267 -28.874 1.00 98.31 362 TRP A CA 1
ATOM 2768 C C . TRP A 1 362 ? 10.286 4.620 -30.367 1.00 98.31 362 TRP A C 1
ATOM 2770 O O . TRP A 1 362 ? 10.767 3.843 -31.197 1.00 98.31 362 TRP A O 1
ATOM 2780 N N . SER A 1 363 ? 9.804 5.814 -30.727 1.00 97.31 363 SER A N 1
ATOM 2781 C CA . SER A 1 363 ? 9.793 6.294 -32.113 1.00 97.31 363 SER A CA 1
ATOM 2782 C C . SER A 1 363 ? 11.208 6.419 -32.697 1.00 97.31 363 SER A C 1
ATOM 2784 O O . SER A 1 363 ? 11.413 6.116 -33.875 1.00 97.31 363 SER A O 1
ATOM 2786 N N . ALA A 1 364 ? 12.199 6.746 -31.859 1.00 96.75 364 ALA A N 1
ATOM 2787 C CA . ALA A 1 364 ? 13.611 6.840 -32.231 1.00 96.75 364 ALA A CA 1
ATOM 2788 C C . ALA A 1 364 ? 14.276 5.480 -32.539 1.00 96.75 364 ALA A C 1
ATOM 2790 O O . ALA A 1 364 ? 15.415 5.450 -33.013 1.00 96.75 364 ALA A O 1
ATOM 2791 N N . ILE A 1 365 ? 13.595 4.355 -32.288 1.00 97.88 365 ILE A N 1
ATOM 2792 C CA . ILE A 1 365 ? 14.052 3.020 -32.690 1.00 97.88 365 ILE A CA 1
ATOM 2793 C C . ILE A 1 365 ? 13.704 2.800 -34.176 1.00 97.88 365 ILE A C 1
ATOM 2795 O O . ILE A 1 365 ? 12.527 2.927 -34.532 1.00 97.88 365 ILE A O 1
ATOM 2799 N N . PRO A 1 366 ? 14.669 2.432 -35.044 1.00 96.19 366 PRO A N 1
ATOM 2800 C CA . PRO A 1 366 ? 14.407 2.070 -36.439 1.00 96.19 366 PRO A CA 1
ATOM 2801 C C . PRO A 1 366 ? 13.359 0.956 -36.568 1.00 96.19 366 PRO A C 1
ATOM 2803 O O . PRO A 1 366 ? 13.366 -0.002 -35.793 1.00 96.19 366 PRO A O 1
ATOM 2806 N N . ALA A 1 367 ? 12.438 1.088 -37.527 1.00 95.31 367 ALA A N 1
ATOM 2807 C CA . ALA A 1 367 ? 11.255 0.228 -37.629 1.00 95.31 367 ALA A CA 1
ATOM 2808 C C . ALA A 1 367 ? 11.594 -1.265 -37.815 1.00 95.31 367 ALA A C 1
ATOM 2810 O O . ALA A 1 367 ? 10.926 -2.119 -37.237 1.00 95.31 367 ALA A O 1
ATOM 2811 N N . ASP A 1 368 ? 12.671 -1.563 -38.541 1.00 96.38 368 ASP A N 1
ATOM 2812 C CA . ASP A 1 368 ? 13.253 -2.895 -38.736 1.00 96.38 368 ASP A CA 1
ATOM 2813 C C . ASP A 1 368 ? 13.786 -3.522 -37.434 1.00 96.38 368 ASP A C 1
ATOM 2815 O O . ASP A 1 368 ? 13.757 -4.742 -37.271 1.00 96.38 368 ASP A O 1
ATOM 2819 N N . ARG A 1 369 ? 14.223 -2.701 -36.468 1.00 96.69 369 ARG A N 1
ATOM 2820 C CA . ARG A 1 369 ? 14.742 -3.164 -35.169 1.00 96.69 369 ARG A CA 1
ATOM 2821 C C . ARG A 1 369 ? 13.682 -3.246 -34.070 1.00 96.69 369 ARG A C 1
ATOM 2823 O O . ARG A 1 369 ? 13.904 -3.961 -33.093 1.00 96.69 369 ARG A O 1
ATOM 2830 N N . ARG A 1 370 ? 12.526 -2.581 -34.217 1.00 96.19 370 ARG A N 1
ATOM 2831 C CA . ARG A 1 370 ? 11.442 -2.577 -33.206 1.00 96.19 370 ARG A CA 1
ATOM 2832 C C . ARG A 1 370 ? 10.917 -3.975 -32.871 1.00 96.19 370 ARG A C 1
ATOM 2834 O O . ARG A 1 370 ? 10.577 -4.219 -31.721 1.00 96.19 370 ARG A O 1
ATOM 2841 N N . GLY A 1 371 ? 10.915 -4.908 -33.827 1.00 96.75 371 GLY A N 1
ATOM 2842 C CA . GLY A 1 371 ? 10.469 -6.293 -33.603 1.00 96.75 371 GLY A CA 1
ATOM 2843 C C . GLY A 1 371 ? 11.333 -7.107 -32.625 1.00 96.75 371 GLY A C 1
ATOM 2844 O O . GLY A 1 371 ? 10.875 -8.126 -32.122 1.00 96.75 371 GLY A O 1
ATOM 2845 N N . ARG A 1 372 ? 12.564 -6.658 -32.337 1.00 97.75 372 ARG A N 1
ATOM 2846 C CA . ARG A 1 372 ? 13.483 -7.261 -31.347 1.00 97.75 372 ARG A CA 1
ATOM 2847 C C . ARG A 1 372 ? 13.728 -6.340 -30.146 1.00 97.75 372 ARG A C 1
ATOM 2849 O O . ARG A 1 372 ? 14.529 -6.678 -29.282 1.00 97.75 372 ARG A O 1
ATOM 2856 N N . ALA A 1 373 ? 13.086 -5.172 -30.108 1.00 98.44 373 ALA A N 1
ATOM 2857 C CA . ALA A 1 373 ? 13.285 -4.173 -29.068 1.00 98.44 373 ALA A CA 1
ATOM 2858 C C . ALA A 1 373 ? 12.421 -4.452 -27.829 1.00 98.44 373 ALA A C 1
ATOM 2860 O O . ALA A 1 373 ? 11.353 -5.058 -27.920 1.00 98.44 373 ALA A O 1
ATOM 2861 N N . VAL A 1 374 ? 12.879 -3.978 -26.670 1.00 98.56 374 VAL A N 1
ATOM 2862 C CA . VAL A 1 374 ? 12.222 -4.186 -25.370 1.00 98.56 374 VAL A CA 1
ATOM 2863 C C . VAL A 1 374 ? 12.001 -2.849 -24.680 1.00 98.56 374 VAL A C 1
ATOM 2865 O O . VAL A 1 374 ? 12.868 -1.980 -24.733 1.00 98.56 374 VAL A O 1
ATOM 2868 N N . ILE A 1 375 ? 10.871 -2.701 -23.989 1.00 98.69 375 ILE A N 1
ATOM 2869 C CA . ILE A 1 375 ? 10.688 -1.649 -22.986 1.00 98.69 375 ILE A CA 1
ATOM 2870 C C . ILE A 1 375 ? 10.917 -2.270 -21.610 1.00 98.69 375 ILE A C 1
ATOM 2872 O O . ILE A 1 375 ? 10.220 -3.215 -21.237 1.00 98.69 375 ILE A O 1
ATOM 2876 N N . PHE A 1 376 ? 11.890 -1.748 -20.867 1.00 98.12 376 PHE A N 1
ATOM 2877 C CA . PHE A 1 376 ? 12.221 -2.200 -19.520 1.00 98.12 376 PHE A CA 1
ATOM 2878 C C . PHE A 1 376 ? 12.095 -1.041 -18.529 1.00 98.12 376 PHE A C 1
ATOM 2880 O O . PHE A 1 376 ? 12.630 0.043 -18.764 1.00 98.12 376 PHE A O 1
ATOM 2887 N N . THR A 1 377 ? 11.401 -1.269 -17.417 1.00 97.19 377 THR A N 1
ATOM 2888 C CA . THR A 1 377 ? 11.177 -0.265 -16.373 1.00 97.19 377 THR A CA 1
ATOM 2889 C C . THR A 1 377 ? 11.785 -0.718 -15.052 1.00 97.19 377 THR A C 1
ATOM 2891 O O . THR A 1 377 ? 11.694 -1.890 -14.666 1.00 97.19 377 THR A O 1
ATOM 2894 N N . SER A 1 378 ? 12.402 0.210 -14.330 1.00 94.38 378 SER A N 1
ATOM 2895 C CA . SER A 1 378 ? 12.988 -0.079 -13.024 1.00 94.38 378 SER A CA 1
ATOM 2896 C C . SER A 1 378 ? 11.958 -0.247 -11.931 1.00 94.38 378 SER A C 1
ATOM 2898 O O . SER A 1 378 ? 12.246 -0.960 -10.984 1.00 94.38 378 SER A O 1
ATOM 2900 N N . ASN A 1 379 ? 10.776 0.359 -12.031 1.00 93.75 379 ASN A N 1
ATOM 2901 C CA . ASN A 1 379 ? 9.765 0.256 -10.987 1.00 93.75 379 ASN A CA 1
ATOM 2902 C C . ASN A 1 379 ? 8.372 -0.152 -11.516 1.00 93.75 379 ASN A C 1
ATOM 2904 O O . ASN A 1 379 ? 8.123 -0.219 -12.724 1.00 93.75 379 ASN A O 1
ATOM 2908 N N . TYR A 1 380 ? 7.459 -0.491 -10.594 1.00 94.00 380 TYR A N 1
ATOM 2909 C CA . TYR A 1 380 ? 6.133 -1.025 -10.940 1.00 94.00 380 TYR A CA 1
ATOM 2910 C C . TYR A 1 380 ? 5.119 0.081 -11.262 1.00 94.00 380 TYR A C 1
ATOM 2912 O O . TYR A 1 380 ? 4.100 -0.193 -11.892 1.00 94.00 380 TYR A O 1
ATOM 2920 N N . GLY A 1 381 ? 5.377 1.317 -10.822 1.00 94.56 381 GLY A N 1
ATOM 2921 C CA . GLY A 1 381 ? 4.616 2.510 -11.179 1.00 94.56 381 GLY A CA 1
ATOM 2922 C C . GLY A 1 381 ? 4.836 2.858 -12.646 1.00 94.56 381 GLY A C 1
ATOM 2923 O O . GLY A 1 381 ? 3.864 2.948 -13.386 1.00 94.56 381 GLY A O 1
ATOM 2924 N N . GLU A 1 382 ? 6.095 2.907 -13.093 1.00 96.25 382 GLU A N 1
ATOM 2925 C CA . GLU A 1 382 ? 6.466 3.001 -14.515 1.00 96.25 382 GLU A CA 1
ATOM 2926 C C . GLU A 1 382 ? 5.815 1.882 -15.347 1.00 96.25 382 GLU A C 1
ATOM 2928 O O . GLU A 1 382 ? 5.134 2.157 -16.336 1.00 96.25 382 GLU A O 1
ATOM 2933 N N . ALA A 1 383 ? 5.966 0.616 -14.926 1.00 97.44 383 ALA A N 1
ATOM 2934 C CA . ALA A 1 383 ? 5.369 -0.529 -15.618 1.00 97.44 383 ALA A CA 1
ATOM 2935 C C . ALA A 1 383 ? 3.840 -0.408 -15.703 1.00 97.44 383 ALA A C 1
ATOM 2937 O O . ALA A 1 383 ? 3.251 -0.649 -16.756 1.00 97.44 383 ALA A O 1
ATOM 2938 N N . GLY A 1 384 ? 3.188 -0.004 -14.608 1.00 96.94 384 GLY A N 1
ATOM 2939 C CA . GLY A 1 384 ? 1.745 0.209 -14.541 1.00 96.94 384 GLY A CA 1
ATOM 2940 C C . GLY A 1 384 ? 1.273 1.375 -15.411 1.00 96.94 384 GLY A C 1
ATOM 2941 O O . GLY A 1 384 ? 0.266 1.245 -16.110 1.00 96.94 384 GLY A O 1
ATOM 2942 N N . ALA A 1 385 ? 2.015 2.485 -15.430 1.00 97.75 385 ALA A N 1
ATOM 2943 C CA . ALA A 1 385 ? 1.755 3.637 -16.285 1.00 97.75 385 ALA A CA 1
ATOM 2944 C C . ALA A 1 385 ? 1.845 3.251 -17.767 1.00 97.75 385 ALA A C 1
ATOM 2946 O O . ALA A 1 385 ? 0.914 3.516 -18.530 1.00 97.75 385 ALA A O 1
ATOM 2947 N N . LEU A 1 386 ? 2.908 2.547 -18.169 1.00 98.44 386 LEU A N 1
ATOM 2948 C CA . LEU A 1 386 ? 3.093 2.087 -19.545 1.00 98.44 386 LEU A CA 1
ATOM 2949 C C . LEU A 1 386 ? 2.105 0.986 -19.947 1.00 98.44 386 LEU A C 1
ATOM 2951 O O . LEU A 1 386 ? 1.550 1.056 -21.039 1.00 98.44 386 LEU A O 1
ATOM 2955 N N . ALA A 1 387 ? 1.779 0.034 -19.073 1.00 97.81 387 ALA A N 1
ATOM 2956 C CA . ALA A 1 387 ? 0.727 -0.947 -19.345 1.00 97.81 387 ALA A CA 1
ATOM 2957 C C . ALA A 1 387 ? -0.657 -0.283 -19.509 1.00 97.81 387 ALA A C 1
ATOM 2959 O O . ALA A 1 387 ? -1.477 -0.733 -20.311 1.00 97.81 387 ALA A O 1
ATOM 2960 N N . ARG A 1 388 ? -0.924 0.813 -18.780 1.00 97.94 388 ARG A N 1
ATOM 2961 C CA . ARG A 1 388 ? -2.208 1.532 -18.817 1.00 97.94 388 ARG A CA 1
ATOM 2962 C C . ARG A 1 388 ? -2.328 2.544 -19.958 1.00 97.94 388 ARG A C 1
ATOM 2964 O O . ARG A 1 388 ? -3.433 2.710 -20.484 1.00 97.94 388 ARG A O 1
ATOM 2971 N N . TYR A 1 389 ? -1.249 3.245 -20.302 1.00 98.50 389 TYR A N 1
ATOM 2972 C CA . TYR A 1 389 ? -1.242 4.388 -21.225 1.00 98.50 389 TYR A CA 1
ATOM 2973 C C . TYR A 1 389 ? -0.326 4.215 -22.444 1.00 98.50 389 TYR A C 1
ATOM 2975 O O . TYR A 1 389 ? -0.433 5.010 -23.372 1.00 98.50 389 TYR A O 1
ATOM 2983 N N . GLY A 1 390 ? 0.527 3.194 -22.492 1.00 98.38 390 GLY A N 1
ATOM 2984 C CA . GLY A 1 390 ? 1.331 2.847 -23.666 1.00 98.38 390 GLY A CA 1
ATOM 2985 C C . GLY A 1 390 ? 0.536 2.294 -24.861 1.00 98.38 390 GLY A C 1
ATOM 2986 O O . GLY A 1 390 ? 0.858 2.670 -25.989 1.00 98.38 390 GLY A O 1
ATOM 2987 N N . PRO A 1 391 ? -0.545 1.498 -24.685 1.00 98.44 391 PRO A N 1
ATOM 2988 C CA . PRO A 1 391 ? -1.298 0.952 -25.819 1.00 98.44 391 PRO A CA 1
ATOM 2989 C C . PRO A 1 391 ? -1.905 2.005 -26.760 1.00 98.44 391 PRO A C 1
ATOM 2991 O O . PRO A 1 391 ? -1.956 1.776 -27.965 1.00 98.44 391 PRO A O 1
ATOM 2994 N N . ARG A 1 392 ? -2.304 3.187 -26.253 1.00 97.75 392 ARG A N 1
ATOM 2995 C CA . ARG A 1 392 ? -2.785 4.309 -27.100 1.00 97.75 392 ARG A CA 1
ATOM 2996 C C . ARG A 1 392 ? -1.695 4.907 -28.004 1.00 97.75 392 ARG A C 1
ATOM 2998 O O . ARG A 1 392 ? -2.032 5.587 -28.964 1.00 97.75 392 ARG A O 1
ATOM 3005 N N . HIS A 1 393 ? -0.425 4.624 -27.714 1.00 97.69 393 HIS A N 1
ATOM 3006 C CA . HIS A 1 393 ? 0.749 5.052 -28.481 1.00 97.69 393 HIS A CA 1
ATOM 3007 C C . HIS A 1 393 ? 1.384 3.907 -29.288 1.00 97.69 393 HIS A C 1
ATOM 3009 O O . HIS A 1 393 ? 2.446 4.081 -29.879 1.00 97.69 393 HIS A O 1
ATOM 3015 N N . GLY A 1 394 ? 0.769 2.717 -29.298 1.00 97.00 394 GLY A N 1
ATOM 3016 C CA . GLY A 1 394 ? 1.318 1.536 -29.973 1.00 97.00 394 GLY A CA 1
ATOM 3017 C C . GLY A 1 394 ? 2.564 0.942 -29.303 1.00 97.00 394 GLY A C 1
ATOM 3018 O O . GLY A 1 394 ? 3.327 0.237 -29.965 1.00 97.00 394 GLY A O 1
ATOM 3019 N N . LEU A 1 395 ? 2.792 1.219 -28.013 1.00 98.31 395 LEU A N 1
ATOM 3020 C CA . LEU A 1 395 ? 3.893 0.614 -27.261 1.00 98.31 395 LEU A CA 1
ATOM 3021 C C . LEU A 1 395 ? 3.604 -0.866 -26.944 1.00 98.31 395 LEU A C 1
ATOM 3023 O O . LEU A 1 395 ? 2.468 -1.192 -26.582 1.00 98.31 395 LEU A O 1
ATOM 3027 N N . PRO A 1 396 ? 4.609 -1.762 -27.026 1.00 97.50 396 PRO A N 1
ATOM 3028 C CA . PRO A 1 396 ? 4.498 -3.114 -26.486 1.00 97.50 396 PRO A CA 1
ATOM 3029 C C . PRO A 1 396 ? 4.385 -3.097 -24.954 1.00 97.50 396 PRO A C 1
ATOM 3031 O O . PRO A 1 396 ? 4.642 -2.085 -24.297 1.00 97.50 396 PRO A O 1
ATOM 3034 N N . ALA A 1 397 ? 4.026 -4.244 -24.373 1.00 97.06 397 ALA A N 1
ATOM 3035 C CA . ALA A 1 397 ? 3.997 -4.404 -22.924 1.00 97.06 397 ALA A CA 1
ATOM 3036 C C . ALA A 1 397 ? 5.405 -4.200 -22.312 1.00 97.06 397 ALA A C 1
ATOM 3038 O O . ALA A 1 397 ? 6.381 -4.728 -22.856 1.00 97.06 397 ALA A O 1
ATOM 3039 N N . PRO A 1 398 ? 5.526 -3.455 -21.196 1.00 97.94 398 PRO A N 1
ATOM 3040 C CA . PRO A 1 398 ? 6.791 -3.269 -20.494 1.00 97.94 398 PRO A CA 1
ATOM 3041 C C . PRO A 1 398 ? 7.160 -4.502 -19.661 1.00 97.94 398 PRO A C 1
ATOM 3043 O O . PRO A 1 398 ? 6.289 -5.202 -19.144 1.00 97.94 398 PRO A O 1
ATOM 3046 N N . TYR A 1 399 ? 8.458 -4.703 -19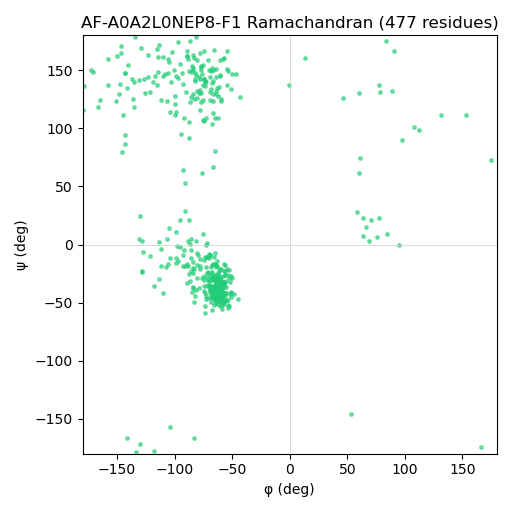.451 1.00 98.12 399 TYR A N 1
ATOM 3047 C CA . TYR A 1 399 ? 9.002 -5.671 -18.498 1.00 98.12 399 TYR A CA 1
ATOM 3048 C C . TYR A 1 399 ? 9.605 -4.939 -17.298 1.00 98.12 399 TYR A C 1
ATOM 3050 O O . TYR A 1 399 ? 10.176 -3.862 -17.455 1.00 98.12 399 TYR A O 1
ATOM 3058 N N . SER A 1 400 ? 9.525 -5.525 -16.103 1.00 96.88 400 SER A N 1
ATOM 3059 C CA . SER A 1 400 ? 10.169 -4.968 -14.911 1.00 96.88 400 SER A CA 1
ATOM 3060 C C . SER A 1 400 ? 10.630 -6.062 -13.958 1.00 96.88 400 SER A C 1
ATOM 3062 O O . SER A 1 400 ? 9.899 -7.014 -13.693 1.00 96.88 400 SER A O 1
ATOM 3064 N N . GLY A 1 401 ? 11.827 -5.887 -13.398 1.00 94.94 401 GLY A N 1
ATOM 3065 C CA . GLY A 1 401 ? 12.348 -6.728 -12.319 1.00 94.94 401 GLY A CA 1
ATOM 3066 C C . GLY A 1 401 ? 11.841 -6.342 -10.921 1.00 94.94 401 GLY A C 1
ATOM 3067 O O . GLY A 1 401 ? 12.281 -6.928 -9.934 1.00 94.94 401 GLY A O 1
ATOM 3068 N N . HIS A 1 402 ? 10.957 -5.350 -10.794 1.00 94.44 402 HIS A N 1
ATOM 3069 C CA . HIS A 1 402 ? 10.536 -4.846 -9.488 1.00 94.44 402 HIS A CA 1
ATOM 3070 C C . HIS A 1 402 ? 9.398 -5.671 -8.871 1.00 94.44 402 HIS A C 1
ATOM 3072 O O . HIS A 1 402 ? 8.346 -5.866 -9.485 1.00 94.44 402 HIS A O 1
ATOM 3078 N N . MET A 1 403 ? 9.567 -6.094 -7.614 1.00 93.44 403 MET A N 1
ATOM 3079 C CA . MET A 1 403 ? 8.586 -6.900 -6.876 1.00 93.44 403 MET A CA 1
ATOM 3080 C C . MET A 1 403 ? 8.191 -8.162 -7.671 1.00 93.44 403 MET A C 1
ATOM 3082 O O . MET A 1 403 ? 8.994 -8.735 -8.407 1.00 93.44 403 MET A O 1
ATOM 3086 N N . SER A 1 404 ? 6.935 -8.593 -7.555 1.00 91.94 404 SER A N 1
ATOM 3087 C CA . SER A 1 404 ? 6.385 -9.717 -8.313 1.00 91.94 404 SER A CA 1
ATOM 3088 C C . SER A 1 404 ? 6.064 -9.424 -9.783 1.00 91.94 404 SER A C 1
ATOM 3090 O O . SER A 1 404 ? 5.504 -10.292 -10.444 1.00 91.94 404 SER A O 1
ATOM 3092 N N . LEU A 1 405 ? 6.459 -8.272 -10.350 1.00 94.38 405 LEU A N 1
ATOM 3093 C CA . LEU A 1 405 ? 6.563 -8.177 -11.816 1.00 94.38 405 LEU A CA 1
ATOM 3094 C C . LEU A 1 405 ? 7.677 -9.094 -12.346 1.00 94.38 405 LEU A C 1
ATOM 3096 O O . LEU A 1 405 ? 7.511 -9.693 -13.405 1.00 94.38 405 LEU A O 1
ATOM 3100 N N . ALA A 1 406 ? 8.734 -9.326 -11.555 1.00 94.56 406 ALA A N 1
ATOM 3101 C CA . ALA A 1 406 ? 9.792 -10.278 -11.890 1.00 94.56 406 ALA A CA 1
ATOM 3102 C C . ALA A 1 406 ? 9.288 -11.729 -12.056 1.00 94.56 406 ALA A C 1
ATOM 3104 O O . ALA A 1 406 ? 9.896 -12.514 -12.786 1.00 94.56 406 ALA A O 1
ATOM 3105 N N . ASP A 1 407 ? 8.183 -12.091 -11.391 1.00 93.56 407 ASP A N 1
ATOM 3106 C CA . ASP A 1 407 ? 7.598 -13.440 -11.437 1.00 93.56 407 ASP A CA 1
ATOM 3107 C C . ASP A 1 407 ? 6.870 -13.736 -12.768 1.00 93.56 407 ASP A C 1
ATOM 3109 O O . ASP A 1 407 ? 6.601 -14.897 -13.066 1.00 93.56 407 ASP A O 1
ATOM 3113 N N . TRP A 1 408 ? 6.603 -12.721 -13.604 1.00 93.81 408 TRP A N 1
ATOM 3114 C CA . TRP A 1 408 ? 6.041 -12.898 -14.957 1.00 93.81 408 TRP A CA 1
ATOM 3115 C C . TRP A 1 408 ? 7.083 -13.320 -16.004 1.00 93.81 408 TRP A C 1
ATOM 3117 O O . TRP A 1 408 ? 6.714 -13.714 -17.109 1.00 93.81 408 TRP A O 1
ATOM 3127 N N . GLY A 1 409 ? 8.368 -13.292 -15.640 1.00 94.44 409 GLY A N 1
ATOM 3128 C CA . GLY A 1 409 ? 9.473 -13.755 -16.474 1.00 94.44 409 GLY A CA 1
ATOM 3129 C C . GLY A 1 409 ? 10.096 -12.683 -17.381 1.00 94.44 409 GLY A C 1
ATOM 3130 O O . GLY A 1 409 ? 9.548 -11.590 -17.547 1.00 94.44 409 GLY A O 1
ATOM 3131 N N . PRO A 1 410 ? 11.280 -12.984 -17.944 1.00 97.00 410 PRO A N 1
ATOM 3132 C CA . PRO A 1 410 ? 12.025 -12.060 -18.788 1.00 97.00 410 PRO A CA 1
ATOM 3133 C C . PRO A 1 410 ? 11.414 -11.892 -20.186 1.00 97.00 410 PRO A C 1
ATOM 3135 O O . PRO A 1 410 ? 10.640 -12.743 -20.635 1.00 97.00 410 PRO A O 1
ATOM 3138 N N . PRO A 1 411 ? 11.851 -10.865 -20.939 1.00 97.56 411 PRO A N 1
ATOM 3139 C CA . PRO A 1 411 ? 11.773 -10.893 -22.395 1.00 97.56 411 PRO A CA 1
ATOM 3140 C C . PRO A 1 411 ? 12.466 -12.153 -22.948 1.00 97.56 411 PRO A C 1
ATOM 3142 O O . PRO A 1 411 ? 13.420 -12.646 -22.339 1.00 97.56 411 PRO A O 1
ATOM 3145 N N . PRO A 1 412 ? 12.041 -12.685 -24.105 1.00 97.12 412 PRO A N 1
ATOM 3146 C CA . PRO A 1 412 ? 12.726 -13.814 -24.720 1.00 97.12 412 PRO A CA 1
ATOM 3147 C C . PRO A 1 412 ? 14.130 -13.404 -25.188 1.00 97.12 412 PRO A C 1
ATOM 3149 O O . PRO A 1 412 ? 14.348 -12.272 -25.616 1.00 97.12 412 PRO A O 1
ATOM 3152 N N . ASP A 1 413 ? 15.080 -14.342 -25.194 1.00 97.75 413 ASP A N 1
ATOM 3153 C CA . ASP A 1 413 ? 16.463 -14.073 -25.633 1.00 97.75 413 ASP A CA 1
ATOM 3154 C C . ASP A 1 413 ? 16.573 -13.669 -27.119 1.00 97.75 413 ASP A C 1
ATOM 3156 O O . ASP A 1 413 ? 17.583 -13.113 -27.537 1.00 97.75 413 ASP A O 1
ATOM 3160 N N . THR A 1 414 ? 15.517 -13.879 -27.915 1.00 97.12 414 THR A N 1
ATOM 3161 C CA . THR A 1 414 ? 15.384 -13.362 -29.289 1.00 97.12 414 THR A CA 1
ATOM 3162 C C . THR A 1 414 ? 15.105 -11.854 -29.362 1.00 97.12 414 THR A C 1
ATOM 3164 O O . THR A 1 414 ? 15.150 -11.279 -30.448 1.00 97.12 414 THR A O 1
ATOM 3167 N N . SER A 1 415 ? 14.790 -11.207 -28.237 1.00 97.38 415 SER A N 1
ATOM 3168 C CA . SER A 1 415 ? 14.624 -9.753 -28.107 1.00 97.38 415 SER A CA 1
ATOM 3169 C C . SER A 1 415 ? 15.946 -9.077 -27.715 1.00 97.38 415 SER A C 1
ATOM 3171 O O . SER A 1 415 ? 16.036 -8.328 -26.743 1.00 97.38 415 SER A O 1
ATOM 3173 N N . ASP A 1 416 ? 16.985 -9.360 -28.495 1.00 96.56 416 ASP A N 1
ATOM 3174 C CA . ASP A 1 416 ? 18.358 -8.839 -28.409 1.00 96.56 416 ASP A CA 1
ATOM 3175 C C . ASP A 1 416 ? 18.554 -7.519 -29.194 1.00 96.56 416 ASP A C 1
ATOM 3177 O O . ASP A 1 416 ? 19.661 -7.149 -29.595 1.00 96.56 416 ASP A O 1
ATOM 3181 N N . GLY A 1 417 ? 17.457 -6.805 -29.458 1.00 97.44 417 GLY A N 1
ATOM 3182 C CA . GLY A 1 417 ? 17.456 -5.488 -30.080 1.00 97.44 417 GLY A CA 1
ATOM 3183 C C . GLY A 1 417 ? 17.701 -4.343 -29.086 1.00 97.44 417 GLY A C 1
ATOM 3184 O O . GLY A 1 417 ? 18.111 -4.559 -27.945 1.00 97.44 417 GLY A O 1
ATOM 3185 N N . PRO A 1 418 ? 17.445 -3.093 -29.514 1.00 98.50 418 PRO A N 1
ATOM 3186 C CA . PRO A 1 418 ? 17.556 -1.925 -28.647 1.00 98.50 418 PRO A CA 1
ATOM 3187 C C . PRO A 1 418 ? 16.608 -2.003 -27.444 1.00 98.50 418 PRO A C 1
ATOM 3189 O O . PRO A 1 418 ? 15.485 -2.494 -27.559 1.00 98.50 418 PRO A O 1
ATOM 3192 N N . VAL A 1 419 ? 17.038 -1.468 -26.302 1.00 98.56 419 VAL A N 1
ATOM 3193 C CA . VAL A 1 419 ? 16.221 -1.423 -25.081 1.00 98.56 419 VAL A CA 1
ATOM 3194 C C . VAL A 1 419 ? 15.850 0.019 -24.776 1.00 98.56 419 VAL A C 1
ATOM 3196 O O . VAL A 1 419 ? 16.729 0.871 -24.648 1.00 98.56 419 VAL A O 1
ATOM 3199 N N . LEU A 1 420 ? 14.553 0.282 -24.646 1.00 98.56 420 LEU A N 1
ATOM 3200 C CA . LEU A 1 420 ? 14.036 1.513 -24.071 1.00 98.56 420 LEU A CA 1
ATOM 3201 C C . LEU A 1 420 ? 13.941 1.326 -22.554 1.00 98.56 420 LEU A C 1
ATOM 3203 O O . LEU A 1 420 ? 13.085 0.593 -22.061 1.00 98.56 420 LEU A O 1
ATOM 3207 N N . LEU A 1 421 ? 14.861 1.952 -21.834 1.00 97.75 421 LEU A N 1
ATOM 3208 C CA . LEU A 1 421 ? 15.005 1.864 -20.390 1.00 97.75 421 LEU A CA 1
ATOM 3209 C C . LEU A 1 421 ? 14.376 3.095 -19.728 1.00 97.75 421 LEU A C 1
ATOM 3211 O O . LEU A 1 421 ? 14.719 4.227 -20.069 1.00 97.75 421 LEU A O 1
ATOM 3215 N N . LEU A 1 422 ? 13.488 2.865 -18.763 1.00 96.88 422 LEU A N 1
ATOM 3216 C CA . LEU A 1 422 ? 12.953 3.893 -17.873 1.00 96.88 422 LEU A CA 1
ATOM 3217 C C . LEU A 1 422 ? 13.385 3.604 -16.433 1.00 96.88 422 LEU A C 1
ATOM 3219 O O . LEU A 1 422 ? 13.369 2.451 -15.988 1.00 96.88 422 LEU A O 1
ATOM 3223 N N . HIS A 1 423 ? 13.791 4.653 -15.721 1.00 95.00 423 HIS A N 1
ATOM 3224 C CA . HIS A 1 423 ? 14.036 4.621 -14.282 1.00 95.00 423 HIS A CA 1
ATOM 3225 C C . HIS A 1 423 ? 13.949 6.035 -13.684 1.00 95.00 423 HIS A C 1
ATOM 3227 O O . HIS A 1 423 ? 14.186 7.005 -14.409 1.00 95.00 423 HIS A O 1
ATOM 3233 N N . PRO A 1 424 ? 13.738 6.190 -12.365 1.00 92.12 424 PRO A N 1
ATOM 3234 C CA . PRO A 1 424 ? 13.777 7.494 -11.709 1.00 92.12 424 PRO A CA 1
ATOM 3235 C C . PRO A 1 424 ? 15.197 8.078 -11.725 1.00 92.12 424 PRO A C 1
ATOM 3237 O O . PRO A 1 424 ? 16.186 7.334 -11.687 1.00 92.12 424 PRO A O 1
ATOM 3240 N N . ASP A 1 425 ? 15.338 9.406 -11.718 1.00 83.62 425 ASP A N 1
ATOM 3241 C CA . ASP A 1 425 ? 16.658 10.037 -11.564 1.00 83.62 425 ASP A CA 1
ATOM 3242 C C . ASP A 1 425 ? 17.292 9.612 -10.217 1.00 83.62 425 ASP A C 1
ATOM 3244 O O . ASP A 1 425 ? 16.708 9.775 -9.145 1.00 83.62 425 ASP A O 1
ATOM 3248 N N . GLY A 1 426 ? 18.508 9.056 -10.263 1.00 73.44 426 GLY A N 1
ATOM 3249 C CA . GLY A 1 426 ? 19.242 8.612 -9.069 1.00 73.44 426 GLY A CA 1
ATOM 3250 C C . GLY A 1 426 ? 18.904 7.208 -8.540 1.00 73.44 426 GLY A C 1
ATOM 3251 O O . GLY A 1 426 ? 19.390 6.848 -7.465 1.00 73.44 426 GLY A O 1
ATOM 3252 N N . TYR A 1 427 ? 18.126 6.400 -9.270 1.00 73.50 427 TYR A N 1
ATOM 3253 C CA . TYR A 1 427 ? 17.950 4.970 -8.964 1.00 73.50 427 TYR A CA 1
ATOM 3254 C C . TYR A 1 427 ? 19.295 4.202 -9.025 1.00 73.50 427 TYR A C 1
ATOM 3256 O O . TYR A 1 427 ? 20.243 4.672 -9.667 1.00 73.50 427 TYR A O 1
ATOM 3264 N N . PRO A 1 428 ? 19.432 3.021 -8.379 1.00 67.06 428 PRO A N 1
ATOM 3265 C CA . PRO A 1 428 ? 20.600 2.155 -8.559 1.00 67.06 428 PRO A CA 1
ATOM 3266 C C . PRO A 1 428 ? 20.893 1.908 -10.045 1.00 67.06 428 PRO A C 1
ATOM 3268 O O . PRO A 1 428 ? 19.961 1.849 -10.842 1.00 67.06 428 PRO A O 1
ATOM 3271 N N . ARG A 1 429 ? 22.178 1.766 -10.415 1.00 80.50 429 ARG A N 1
ATOM 3272 C CA . ARG A 1 429 ? 22.672 1.753 -11.812 1.00 80.50 429 ARG A CA 1
ATOM 3273 C C . ARG A 1 429 ? 22.210 0.542 -12.635 1.00 80.50 429 ARG A C 1
ATOM 3275 O O . ARG A 1 429 ? 23.022 -0.266 -13.072 1.00 80.50 429 ARG A O 1
ATOM 3282 N N . VAL A 1 430 ? 20.917 0.446 -12.907 1.00 90.81 430 VAL A N 1
ATOM 3283 C CA . VAL A 1 430 ? 20.302 -0.540 -13.799 1.00 90.81 430 VAL A CA 1
ATOM 3284 C C . VAL A 1 430 ? 20.872 -0.444 -15.223 1.00 90.81 430 VAL A C 1
ATOM 3286 O O . VAL A 1 430 ? 21.016 -1.456 -15.902 1.00 90.81 430 VAL A O 1
ATOM 3289 N N . GLU A 1 431 ? 21.325 0.752 -15.622 1.00 92.31 431 GLU A N 1
ATOM 3290 C CA . GLU A 1 431 ? 22.091 1.019 -16.846 1.00 92.31 431 GLU A CA 1
ATOM 3291 C C . GLU A 1 431 ? 23.296 0.075 -17.029 1.00 92.31 431 GLU A C 1
ATOM 3293 O O . GLU A 1 431 ? 23.649 -0.236 -18.162 1.00 92.31 431 GLU A O 1
ATOM 3298 N N . GLN A 1 432 ? 23.907 -0.436 -15.947 1.00 93.50 432 GLN A N 1
ATOM 3299 C CA . GLN A 1 432 ? 25.075 -1.330 -16.020 1.00 93.50 432 GLN A CA 1
ATOM 3300 C C . GLN A 1 432 ? 24.789 -2.674 -16.713 1.00 93.50 432 GLN A C 1
ATOM 3302 O O . GLN A 1 432 ? 25.716 -3.360 -17.141 1.00 93.50 432 GLN A O 1
ATOM 3307 N N . TYR A 1 433 ? 23.515 -3.065 -16.813 1.00 95.31 433 TYR A N 1
ATOM 3308 C CA . TYR A 1 433 ? 23.081 -4.285 -17.497 1.00 95.31 433 TYR A CA 1
ATOM 3309 C C . TYR A 1 433 ? 22.872 -4.085 -19.003 1.00 95.31 433 TYR A C 1
ATOM 3311 O O . TYR A 1 433 ? 22.648 -5.057 -19.727 1.00 95.31 433 TYR A O 1
ATOM 3319 N N . PHE A 1 434 ? 23.005 -2.851 -19.488 1.00 96.56 434 PHE A N 1
ATOM 3320 C CA . PHE A 1 434 ? 22.758 -2.456 -20.866 1.00 96.56 434 PHE A CA 1
ATOM 3321 C C . PHE A 1 434 ? 23.993 -1.801 -21.492 1.00 96.56 434 PHE A C 1
ATOM 3323 O O . PHE A 1 434 ? 24.937 -1.396 -20.817 1.00 96.56 434 PHE A O 1
ATOM 3330 N N . THR A 1 435 ? 24.006 -1.724 -22.819 1.00 96.88 435 THR A N 1
ATOM 3331 C CA . THR A 1 435 ? 25.109 -1.146 -23.596 1.00 96.88 435 THR A CA 1
ATOM 3332 C C . THR A 1 435 ? 24.659 0.122 -24.314 1.00 96.88 435 THR A C 1
ATOM 3334 O O . THR A 1 435 ? 23.496 0.242 -24.698 1.00 96.88 435 THR A O 1
ATOM 3337 N N . GLY A 1 436 ? 25.570 1.084 -24.498 1.00 96.19 436 GLY A N 1
ATOM 3338 C CA . GLY A 1 436 ? 25.346 2.243 -25.375 1.00 96.19 436 GLY A CA 1
ATOM 3339 C C . GLY A 1 436 ? 24.139 3.124 -25.023 1.00 96.19 436 GLY A C 1
ATOM 3340 O O . GLY A 1 436 ? 23.551 3.719 -25.925 1.00 96.19 436 GLY A O 1
ATOM 3341 N N . CYS A 1 437 ? 23.741 3.183 -23.749 1.00 96.44 437 CYS A N 1
ATOM 3342 C CA . CYS A 1 437 ? 22.594 3.968 -23.301 1.00 96.44 437 CYS A CA 1
ATOM 3343 C C . CYS A 1 437 ? 22.803 5.472 -23.516 1.00 96.44 437 CYS A C 1
ATOM 3345 O O . CYS A 1 437 ? 23.828 6.039 -23.138 1.00 96.44 437 CYS A O 1
ATOM 3347 N N . ARG A 1 438 ? 21.794 6.128 -24.093 1.00 96.62 438 ARG A N 1
ATOM 3348 C CA . ARG A 1 438 ? 21.710 7.588 -24.222 1.00 96.62 438 ARG A CA 1
ATOM 3349 C C . ARG A 1 438 ? 20.302 8.059 -23.887 1.00 96.62 438 ARG A C 1
ATOM 3351 O O . ARG A 1 438 ? 19.334 7.410 -24.273 1.00 96.62 438 ARG A O 1
ATOM 3358 N N . VAL A 1 439 ? 20.176 9.203 -23.221 1.00 97.06 439 VAL A N 1
ATOM 3359 C CA . VAL A 1 439 ? 18.868 9.831 -22.978 1.00 97.06 439 VAL A CA 1
ATOM 3360 C C . VAL A 1 439 ? 18.244 10.226 -24.323 1.00 97.06 439 VAL A C 1
ATOM 3362 O O . VAL A 1 439 ? 18.903 10.860 -25.150 1.00 97.06 439 VAL A O 1
ATOM 3365 N N . VAL A 1 440 ? 16.991 9.828 -24.547 1.00 97.75 440 VAL A N 1
ATOM 3366 C CA . VAL A 1 440 ? 16.189 10.171 -25.739 1.00 97.75 440 VAL A CA 1
ATOM 3367 C C . VAL A 1 440 ? 15.000 11.066 -25.413 1.00 97.75 440 VAL A C 1
ATOM 3369 O O . VAL A 1 440 ? 14.640 11.896 -26.239 1.00 97.75 440 VAL A O 1
ATOM 3372 N N . ALA A 1 441 ? 14.448 10.952 -24.206 1.00 97.00 441 ALA A N 1
ATOM 3373 C CA . ALA A 1 441 ? 13.434 11.854 -23.674 1.00 97.00 441 ALA A CA 1
ATOM 3374 C C . ALA A 1 441 ? 13.605 12.003 -22.153 1.00 97.00 441 ALA A C 1
ATOM 3376 O O . ALA A 1 441 ? 14.380 11.278 -21.522 1.00 97.00 441 ALA A O 1
ATOM 3377 N N . ARG A 1 442 ? 12.877 12.945 -21.555 1.00 96.31 442 ARG A N 1
ATOM 3378 C CA . ARG A 1 442 ? 12.692 13.044 -20.102 1.00 96.31 442 ARG A CA 1
ATOM 3379 C C . ARG A 1 442 ? 11.213 13.213 -19.809 1.00 96.31 442 ARG A C 1
ATOM 3381 O O . ARG A 1 442 ? 10.529 13.925 -20.537 1.00 96.31 442 ARG A O 1
ATOM 3388 N N . VAL A 1 443 ? 10.749 12.577 -18.743 1.00 96.56 443 VAL A N 1
ATOM 3389 C CA . VAL A 1 443 ? 9.377 12.724 -18.258 1.00 96.56 443 VAL A CA 1
ATOM 3390 C C . VAL A 1 443 ? 9.197 14.132 -17.684 1.00 96.56 443 VAL A C 1
ATOM 3392 O O . VAL A 1 443 ? 10.003 14.590 -16.875 1.00 96.56 443 VAL A O 1
ATOM 3395 N N . ASP A 1 444 ? 8.132 14.824 -18.075 1.00 95.75 444 ASP A N 1
ATOM 3396 C CA . ASP A 1 444 ? 7.680 16.051 -17.418 1.00 95.75 444 ASP A CA 1
ATOM 3397 C C . ASP A 1 444 ? 6.166 15.976 -17.236 1.00 95.75 444 ASP A C 1
ATOM 3399 O O . ASP A 1 444 ? 5.419 15.904 -18.207 1.00 95.75 444 ASP A O 1
ATOM 3403 N N . ASN A 1 445 ? 5.702 15.998 -15.987 1.00 94.12 445 ASN A N 1
ATOM 3404 C CA . ASN A 1 445 ? 4.284 15.940 -15.653 1.00 94.12 445 ASN A CA 1
ATOM 3405 C C . ASN A 1 445 ? 3.510 17.230 -15.974 1.00 94.12 445 ASN A C 1
ATOM 3407 O O . ASN A 1 445 ? 2.326 17.318 -15.653 1.00 94.12 445 ASN A O 1
ATOM 3411 N N . GLY A 1 446 ? 4.165 18.259 -16.533 1.00 93.56 446 GLY A N 1
ATOM 3412 C CA . GLY A 1 446 ? 3.527 19.500 -16.994 1.00 93.56 446 GLY A CA 1
ATOM 3413 C C . GLY A 1 446 ? 2.869 20.327 -15.881 1.00 93.56 446 GLY A C 1
ATOM 3414 O O . GLY A 1 446 ? 2.149 21.297 -16.139 1.00 93.56 446 GLY A O 1
ATOM 3415 N N . HIS A 1 447 ? 3.071 19.938 -14.622 1.00 91.38 447 HIS A N 1
ATOM 3416 C CA . HIS A 1 447 ? 2.403 20.499 -13.451 1.00 91.38 447 HIS A CA 1
ATOM 3417 C C . HIS A 1 447 ? 3.387 20.947 -12.366 1.00 91.38 447 HIS A C 1
ATOM 3419 O O . HIS A 1 447 ? 2.961 21.553 -11.380 1.00 91.38 447 HIS A O 1
ATOM 3425 N N . GLY A 1 448 ? 4.685 20.672 -12.542 1.00 88.88 448 GLY A N 1
ATOM 3426 C CA . GLY A 1 448 ? 5.732 21.001 -11.575 1.00 88.88 448 GLY A CA 1
ATOM 3427 C C . GLY A 1 448 ? 5.575 20.258 -10.246 1.00 88.88 448 GLY A C 1
ATOM 3428 O O . GLY A 1 448 ? 6.049 20.739 -9.216 1.00 88.88 448 GLY A O 1
ATOM 3429 N N . VAL A 1 449 ? 4.873 19.119 -10.241 1.00 91.31 449 VAL A N 1
ATOM 3430 C CA . VAL A 1 449 ? 4.689 18.300 -9.038 1.00 91.31 449 VAL A CA 1
ATOM 3431 C C . VAL A 1 449 ? 5.983 17.518 -8.797 1.00 91.31 449 VAL A C 1
ATOM 3433 O O . VAL A 1 449 ? 6.390 16.770 -9.683 1.00 91.31 449 VAL A O 1
ATOM 3436 N N . PRO A 1 450 ? 6.637 17.644 -7.629 1.00 89.44 450 PRO A N 1
ATOM 3437 C CA . PRO A 1 450 ? 7.743 16.770 -7.276 1.00 89.44 450 PRO A CA 1
ATOM 3438 C C . PRO A 1 450 ? 7.177 15.399 -6.881 1.00 89.44 450 PRO A C 1
ATOM 3440 O O . PRO A 1 450 ? 6.572 15.249 -5.816 1.00 89.44 450 PRO A O 1
ATOM 3443 N N . ASN A 1 451 ? 7.360 14.418 -7.758 1.00 90.31 451 ASN A N 1
ATOM 3444 C CA . ASN A 1 451 ? 7.135 12.996 -7.513 1.00 90.31 451 ASN A CA 1
ATOM 3445 C C . ASN A 1 451 ? 8.321 12.187 -8.071 1.00 90.31 451 ASN A C 1
ATOM 3447 O O . ASN A 1 451 ? 9.266 12.772 -8.602 1.00 90.31 451 ASN A O 1
ATOM 3451 N N . GLN A 1 452 ? 8.290 10.863 -7.912 1.00 89.19 452 GLN A N 1
ATOM 3452 C CA . GLN A 1 452 ? 9.401 9.978 -8.278 1.00 89.19 452 GLN A CA 1
ATOM 3453 C C . GLN A 1 452 ? 9.769 10.039 -9.773 1.00 89.19 452 GLN A C 1
ATOM 3455 O O . GLN A 1 452 ? 10.943 9.942 -10.117 1.00 89.19 452 GLN A O 1
ATOM 3460 N N . GLU A 1 453 ? 8.781 10.256 -10.642 1.00 93.19 453 GLU A N 1
ATOM 3461 C CA . GLU A 1 453 ? 8.952 10.220 -12.099 1.00 93.19 453 GLU A CA 1
ATOM 3462 C C . GLU A 1 453 ? 9.258 11.593 -12.722 1.00 93.19 453 GLU A C 1
ATOM 3464 O O . GLU A 1 453 ? 9.591 11.683 -13.902 1.00 93.19 453 GLU A O 1
ATOM 3469 N N . GLN A 1 454 ? 9.161 12.691 -11.965 1.00 94.00 454 GLN A N 1
ATOM 3470 C CA . GLN A 1 454 ? 9.394 14.023 -12.518 1.00 94.00 454 GLN A CA 1
ATOM 3471 C C . GLN A 1 454 ? 10.860 14.199 -12.936 1.00 94.00 454 GLN A C 1
ATOM 3473 O O . GLN A 1 454 ? 11.773 14.085 -12.121 1.00 94.00 454 GLN A O 1
ATOM 3478 N N . HIS A 1 455 ? 11.067 14.544 -14.209 1.00 94.50 455 HIS A N 1
ATOM 3479 C CA . HIS A 1 455 ? 12.361 14.617 -14.897 1.00 94.50 455 HIS A CA 1
ATOM 3480 C C . HIS A 1 455 ? 13.062 13.276 -15.155 1.00 94.50 455 HIS A C 1
ATOM 3482 O O . HIS A 1 455 ? 14.136 13.301 -15.760 1.00 94.50 455 HIS A O 1
ATOM 3488 N N . ALA A 1 456 ? 12.451 12.134 -14.815 1.00 94.62 456 ALA A N 1
ATOM 3489 C CA . ALA A 1 456 ? 13.024 10.805 -15.028 1.00 94.62 456 ALA A CA 1
ATOM 3490 C C . ALA A 1 456 ? 13.509 10.602 -16.484 1.00 94.62 456 ALA A C 1
ATOM 3492 O O . ALA A 1 456 ? 12.805 10.975 -17.433 1.00 94.62 456 ALA A O 1
ATOM 3493 N N . PRO A 1 457 ? 14.722 10.059 -16.696 1.00 95.56 457 PRO A N 1
ATOM 3494 C CA . PRO A 1 457 ? 15.258 9.823 -18.027 1.00 95.56 457 PRO A CA 1
ATOM 3495 C C . PRO A 1 457 ? 14.578 8.632 -18.709 1.00 95.56 457 PRO A C 1
ATOM 3497 O O . PRO A 1 457 ? 14.441 7.550 -18.144 1.00 95.56 457 PRO A O 1
ATOM 3500 N N . VAL A 1 458 ? 14.248 8.816 -19.985 1.00 97.62 458 VAL A N 1
ATOM 3501 C CA . VAL A 1 458 ? 13.974 7.718 -20.913 1.00 97.62 458 VAL A CA 1
ATOM 3502 C C . VAL A 1 458 ? 15.250 7.504 -21.720 1.00 97.62 458 VAL A C 1
ATOM 3504 O O . VAL A 1 458 ? 15.665 8.390 -22.476 1.00 97.62 458 VAL A O 1
ATOM 3507 N N . LEU A 1 459 ? 15.901 6.355 -21.547 1.00 97.62 459 LEU A N 1
ATOM 3508 C CA . LEU A 1 459 ? 17.143 6.010 -22.234 1.00 97.62 459 LEU A CA 1
ATOM 3509 C C . LEU A 1 459 ? 16.883 5.018 -23.365 1.00 97.62 459 LEU A C 1
ATOM 3511 O O . LEU A 1 459 ? 16.141 4.055 -23.207 1.00 97.62 459 LEU A O 1
ATOM 3515 N N . LEU A 1 460 ? 17.562 5.214 -24.492 1.00 98.38 460 LEU A N 1
ATOM 3516 C CA . LEU A 1 460 ? 17.685 4.212 -25.540 1.00 98.38 460 LEU A CA 1
ATOM 3517 C C . LEU A 1 460 ? 19.079 3.590 -25.464 1.00 98.38 460 LEU A C 1
ATOM 3519 O O . LEU A 1 460 ? 20.080 4.265 -25.704 1.00 98.38 460 LEU A O 1
ATOM 3523 N N . CYS A 1 461 ? 19.125 2.306 -25.135 1.00 98.19 461 CYS A N 1
ATOM 3524 C CA . CYS A 1 461 ? 20.323 1.478 -25.093 1.00 98.19 461 CYS A CA 1
ATOM 3525 C C . CYS A 1 461 ? 20.414 0.606 -26.355 1.00 98.19 461 CYS A C 1
ATOM 3527 O O . CYS A 1 461 ? 19.399 0.220 -26.939 1.00 98.19 461 CYS A O 1
ATOM 3529 N N . THR A 1 462 ? 21.630 0.269 -26.790 1.00 97.62 462 THR A N 1
ATOM 3530 C CA . THR A 1 462 ? 21.870 -0.517 -28.014 1.00 97.62 462 THR A CA 1
ATOM 3531 C C . THR A 1 462 ? 21.473 -1.988 -27.891 1.00 97.62 462 THR A C 1
ATOM 3533 O O . THR A 1 462 ? 21.203 -2.617 -28.915 1.00 97.62 462 THR A O 1
ATOM 3536 N N . GLY A 1 463 ? 21.432 -2.502 -26.658 1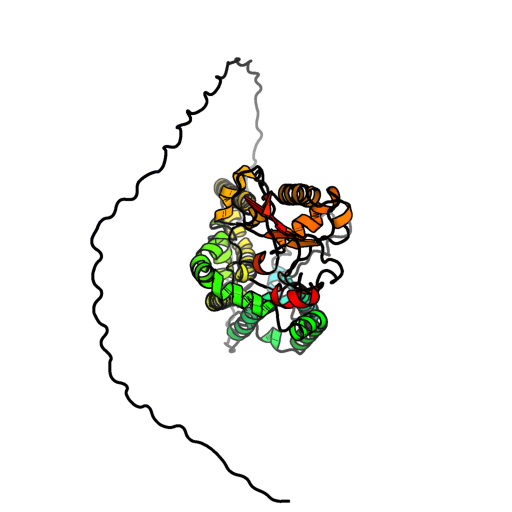.00 96.75 463 GLY A N 1
ATOM 3537 C CA . GLY A 1 463 ? 21.072 -3.872 -26.288 1.00 96.75 463 GLY A CA 1
ATOM 3538 C C . GLY A 1 463 ? 21.473 -4.184 -24.841 1.00 96.75 463 GLY A C 1
ATOM 3539 O O . GLY A 1 463 ? 21.954 -3.306 -24.115 1.00 96.75 463 GLY A O 1
ATOM 3540 N N . THR A 1 464 ? 21.307 -5.435 -24.421 1.00 97.69 464 THR A N 1
ATOM 3541 C CA . THR A 1 464 ? 21.742 -5.955 -23.114 1.00 97.69 464 THR A CA 1
ATOM 3542 C C . THR A 1 464 ? 23.222 -6.371 -23.106 1.00 97.69 464 THR A C 1
ATOM 3544 O O . THR A 1 464 ? 23.822 -6.603 -24.153 1.00 97.69 464 THR A O 1
ATOM 3547 N N . THR A 1 465 ? 23.842 -6.480 -21.924 1.00 97.12 465 THR A N 1
ATOM 3548 C CA . THR A 1 465 ? 25.225 -6.996 -21.771 1.00 97.12 465 THR A CA 1
ATOM 3549 C C . THR A 1 465 ? 25.326 -8.523 -21.853 1.00 97.12 465 THR A C 1
ATOM 3551 O O . THR A 1 465 ? 26.401 -9.060 -22.114 1.00 97.12 465 THR A O 1
ATOM 3554 N N . ARG A 1 466 ? 24.213 -9.225 -21.617 1.00 97.38 466 ARG A N 1
ATOM 3555 C CA . ARG A 1 466 ? 24.035 -10.685 -21.674 1.00 97.38 466 ARG A CA 1
ATOM 3556 C C . ARG A 1 466 ? 22.603 -10.994 -22.151 1.00 97.38 466 ARG A C 1
ATOM 3558 O O . ARG A 1 466 ? 21.765 -10.091 -22.109 1.00 97.38 466 ARG A O 1
ATOM 3565 N N . PRO A 1 467 ? 22.287 -12.232 -22.574 1.00 97.88 467 PRO A N 1
ATOM 3566 C CA . PRO A 1 467 ? 20.908 -12.640 -22.848 1.00 97.88 467 PRO A CA 1
ATOM 3567 C C . PRO A 1 467 ? 19.976 -12.365 -21.657 1.00 97.88 467 PRO A C 1
ATOM 3569 O O . PRO A 1 467 ? 20.408 -12.398 -20.499 1.00 97.88 467 PRO A O 1
ATOM 3572 N N . TRP A 1 468 ? 18.702 -12.092 -21.933 1.00 98.06 468 TRP A N 1
ATOM 3573 C CA . TRP A 1 468 ? 17.704 -11.745 -20.920 1.00 98.06 468 TRP A CA 1
ATOM 3574 C C . TRP A 1 468 ? 17.541 -12.832 -19.860 1.00 98.06 468 TRP A C 1
ATOM 3576 O O . TRP A 1 468 ? 17.488 -12.512 -18.673 1.00 98.06 468 TRP A O 1
ATOM 3586 N N . SER A 1 469 ? 17.550 -14.105 -20.261 1.00 97.12 469 SER A N 1
ATOM 3587 C CA . SER A 1 469 ? 17.492 -15.257 -19.352 1.00 97.12 469 SER A CA 1
ATOM 3588 C C . SER A 1 469 ? 18.631 -15.274 -18.324 1.00 97.12 469 SER A C 1
ATOM 3590 O O . SER A 1 469 ? 18.417 -15.645 -17.170 1.00 97.12 469 SER A O 1
ATOM 3592 N N . ALA A 1 470 ? 19.823 -14.814 -18.714 1.00 97.06 470 ALA A N 1
ATOM 3593 C CA . ALA A 1 470 ? 20.998 -14.725 -17.852 1.00 97.06 470 ALA A CA 1
ATOM 3594 C C . ALA A 1 470 ? 21.034 -13.447 -16.992 1.00 97.06 470 ALA A C 1
ATOM 3596 O O . ALA A 1 470 ? 21.690 -13.443 -15.953 1.00 97.06 470 ALA A O 1
ATOM 3597 N N . LEU A 1 471 ? 20.358 -12.368 -17.410 1.00 96.00 471 LEU A N 1
ATOM 3598 C CA . LEU A 1 471 ? 20.260 -11.112 -16.651 1.00 96.00 471 LEU A CA 1
ATOM 3599 C C . LEU A 1 471 ? 19.107 -11.093 -15.644 1.00 96.00 471 LEU A C 1
ATOM 3601 O O . LEU A 1 471 ? 19.219 -10.445 -14.605 1.00 96.00 471 LEU A O 1
ATOM 3605 N N . TRP A 1 472 ? 17.999 -11.776 -15.935 1.00 96.62 472 TRP A N 1
ATOM 3606 C CA . TRP A 1 472 ? 16.756 -11.660 -15.165 1.00 96.62 472 TRP A CA 1
ATOM 3607 C C . TRP A 1 472 ? 16.900 -11.844 -13.645 1.00 96.62 472 TRP A C 1
ATOM 3609 O O . TRP A 1 472 ? 16.328 -11.036 -12.909 1.00 96.62 472 TRP A O 1
ATOM 3619 N N . PRO A 1 473 ? 17.685 -12.818 -13.133 1.00 94.25 473 PRO A N 1
ATOM 3620 C CA . PRO A 1 473 ? 17.855 -12.988 -11.690 1.00 94.25 473 PRO A CA 1
ATOM 3621 C C . PRO A 1 473 ? 18.529 -11.789 -11.004 1.00 94.25 473 PRO A C 1
ATOM 3623 O O . PRO A 1 473 ? 18.260 -11.535 -9.835 1.00 94.25 473 PRO A O 1
ATOM 3626 N N . GLU A 1 474 ? 19.379 -11.049 -11.723 1.00 93.62 474 GLU A N 1
ATOM 3627 C CA . GLU A 1 474 ? 20.090 -9.859 -11.227 1.00 93.62 474 GLU A CA 1
ATOM 3628 C C . GLU A 1 474 ? 19.261 -8.573 -11.369 1.00 93.62 474 GLU A C 1
ATOM 3630 O O . GLU A 1 474 ? 19.484 -7.611 -10.638 1.00 93.62 474 GLU A O 1
ATOM 3635 N N . LEU A 1 475 ? 18.283 -8.559 -12.281 1.00 93.69 475 LEU A N 1
ATOM 3636 C CA . LEU A 1 475 ? 17.332 -7.455 -12.443 1.00 93.69 475 LEU A CA 1
ATOM 3637 C C . LEU A 1 475 ? 16.225 -7.471 -11.370 1.00 93.69 475 LEU A C 1
ATOM 3639 O O . LEU A 1 475 ? 15.580 -6.441 -11.140 1.00 93.69 475 LEU A O 1
ATOM 3643 N N . ARG A 1 476 ? 16.003 -8.611 -10.696 1.00 92.50 476 ARG A N 1
ATOM 3644 C CA . ARG A 1 476 ? 14.988 -8.747 -9.641 1.00 92.50 476 ARG A CA 1
ATOM 3645 C C . ARG A 1 476 ? 15.361 -7.961 -8.382 1.00 92.50 476 ARG A C 1
ATOM 3647 O O . ARG A 1 476 ? 16.393 -8.212 -7.767 1.00 92.50 476 ARG A O 1
ATOM 3654 N N . HIS A 1 477 ? 14.473 -7.078 -7.935 1.00 90.81 477 HIS A N 1
ATOM 3655 C CA . HIS A 1 477 ? 14.661 -6.286 -6.717 1.00 90.81 477 HIS A CA 1
ATOM 3656 C C . HIS A 1 477 ? 13.324 -5.934 -6.040 1.00 90.81 477 HIS A C 1
ATOM 3658 O O . HIS A 1 477 ? 12.259 -6.035 -6.648 1.00 90.81 477 HIS A O 1
ATOM 3664 N N . TYR A 1 478 ? 13.374 -5.545 -4.760 1.00 86.38 478 TYR A N 1
ATOM 3665 C CA . TYR A 1 478 ? 12.184 -5.408 -3.902 1.00 86.38 478 TYR A CA 1
ATOM 3666 C C . TYR A 1 478 ? 12.033 -4.067 -3.172 1.00 86.38 478 TYR A C 1
ATOM 3668 O O . TYR A 1 478 ? 10.925 -3.764 -2.744 1.00 86.38 478 TYR A O 1
ATOM 3676 N N . TYR A 1 479 ? 13.105 -3.305 -2.927 1.00 69.75 479 TYR A N 1
ATOM 3677 C CA . TYR A 1 479 ? 13.023 -2.034 -2.192 1.00 69.75 479 TYR A CA 1
ATOM 3678 C C . TYR A 1 479 ? 14.257 -1.172 -2.420 1.00 69.75 479 TYR A C 1
ATOM 3680 O O . TYR A 1 479 ? 15.379 -1.731 -2.485 1.00 69.75 479 TYR A O 1
#

Mean predicted aligned error: 15.1 Å

Sequence (479 aa):
MHERGGRPLHAPPLGRRPRRRLPPLAPPHLGRRIPGRPPRPVLDPPLLPTRRARGPPRRDELAHPAARRPRGRHVRLVGHPGRPRAHPGRGDGCGRLDQARWRRTVSRTAPRTAAATASPLRAGRSAPARLRTGDGRWWVALGTVTGLALLNKDLVLLLAAALVPAVLAVGPRRVLRSWWPVAGLAVALVVALPNLWWQAAHGWPELTVAGGISDKDGTHNRLMFVPMQILYLSPVLVPVWVAGIRRLLRDPAVCWARAFAVAYPVICVAVIAGGGKPYYAFPLLLVLAAAGCEPLAQRVAARPRRGRVRFAAWLAFAAAVNVVITLPVLPARLVPVVNGIYPEQGEQIGWPELAEAAADGWSAIPADRRGRAVIFTSNYGEAGALARYGPRHGLPAPYSGHMSLADWGPPPDTSDGPVLLLHPDGYPRVEQYFTGCRVVARVDNGHGVPNQEQHAPVLLCTGTTRPWSALWPELRHYY

Radius of gyration: 33.74 Å; Cα contacts (8 Å, |Δi|>4): 533; chains: 1; bounding box: 96×103×88 Å

pLDDT: mean 76.62, std 28.04, range [23.66, 98.69]